Protein AF-0000000084983772 (afdb_homodimer)

Radius of gyration: 25.86 Å; Cα contacts (8 Å, |Δi|>4): 392; chains: 2; bounding box: 62×95×46 Å

Solvent-accessible surface area (backbone atoms only — not comparable to full-atom values): 22350 Å² total; per-residue (Å²): 125,81,79,73,69,70,50,73,66,51,32,40,51,52,25,39,51,53,41,30,69,74,51,18,50,71,69,40,50,68,68,59,26,27,56,69,35,69,49,49,69,68,61,46,53,75,77,34,89,41,72,65,53,49,52,43,69,64,29,43,64,66,50,50,51,51,50,50,52,52,51,47,43,54,49,56,54,68,67,40,58,74,90,50,37,75,80,44,62,51,53,55,58,45,52,50,50,54,51,46,54,55,51,45,66,76,39,44,68,37,50,47,35,45,74,73,18,20,55,90,48,94,44,49,51,50,69,57,49,54,27,51,55,48,44,52,51,50,52,52,48,52,50,50,39,44,75,73,66,45,78,55,58,88,70,51,66,67,55,50,47,49,58,46,39,48,49,53,56,56,60,51,40,39,65,77,66,64,49,52,72,72,58,35,51,55,48,48,51,51,50,48,49,20,52,46,36,10,49,31,51,60,51,66,96,123,81,76,73,69,71,49,74,66,51,31,41,51,52,26,41,52,52,41,29,70,74,50,17,49,73,69,40,52,69,68,58,26,28,55,69,36,70,50,49,69,69,60,48,52,74,78,33,89,43,70,64,53,50,52,42,72,63,30,45,65,65,49,50,52,52,52,50,53,52,50,49,43,53,48,57,54,68,67,42,59,74,89,51,37,74,81,42,62,53,53,54,60,46,53,50,50,56,51,47,53,56,51,45,67,75,40,43,67,36,50,49,35,46,74,73,18,21,55,91,49,94,44,50,50,48,69,57,52,55,26,51,55,48,44,52,52,51,52,50,50,53,51,50,40,44,73,72,65,46,78,55,60,90,69,51,66,65,56,50,47,49,56,46,39,48,49,53,57,57,59,51,40,39,63,78,68,64,50,53,69,71,57,34,52,55,49,48,53,51,51,49,49,19,53,48,37,11,49,32,52,61,51,65,96

Structure (mmCIF, N/CA/C/O backbone):
data_AF-0000000084983772-model_v1
#
loop_
_entity.id
_entity.type
_entity.pdbx_description
1 polymer 'Transcriptional regulator, TetR family'
#
loop_
_atom_site.group_PDB
_atom_site.id
_atom_site.type_symbol
_atom_site.label_atom_id
_atom_site.label_alt_id
_atom_site.label_comp_id
_atom_site.label_asym_id
_atom_site.label_entity_id
_atom_site.label_seq_id
_atom_site.pdbx_PDB_ins_code
_atom_site.Cartn_x
_atom_site.Cartn_y
_atom_site.Cartn_z
_atom_site.occupancy
_atom_site.B_iso_or_equiv
_atom_site.auth_seq_id
_atom_site.auth_comp_id
_atom_site.auth_asym_id
_atom_site.auth_atom_id
_atom_site.pdbx_PDB_model_num
ATOM 1 N N . MET A 1 1 ? 19.531 -46.375 -2.281 1 43.03 1 MET A N 1
ATOM 2 C CA . MET A 1 1 ? 19.594 -45.906 -3.66 1 43.03 1 MET A CA 1
ATOM 3 C C . MET A 1 1 ? 20.734 -44.906 -3.832 1 43.03 1 MET A C 1
ATOM 5 O O . MET A 1 1 ? 20.938 -44.031 -2.982 1 43.03 1 MET A O 1
ATOM 9 N N . PRO A 1 2 ? 21.781 -45 -4.574 1 49.94 2 PRO A N 1
ATOM 10 C CA . PRO A 1 2 ? 22.922 -44.094 -4.609 1 49.94 2 PRO A CA 1
ATOM 11 C C . PRO A 1 2 ? 22.516 -42.625 -4.707 1 49.94 2 PRO A C 1
ATOM 13 O O . PRO A 1 2 ? 21.531 -42.312 -5.367 1 49.94 2 PRO A O 1
ATOM 16 N N . GLU A 1 3 ? 22.531 -41.812 -3.752 1 47.31 3 GLU A N 1
ATOM 17 C CA . GLU A 1 3 ? 22.156 -40.406 -3.729 1 47.31 3 GLU A CA 1
ATOM 18 C C . GLU A 1 3 ? 22.609 -39.719 -5.004 1 47.31 3 GLU A C 1
ATOM 20 O O . GLU A 1 3 ? 23.812 -39.625 -5.281 1 47.31 3 GLU A O 1
ATOM 25 N N . MET A 1 4 ? 22.047 -39.969 -6.141 1 51.84 4 MET A N 1
ATOM 26 C CA . MET A 1 4 ? 22.438 -39.5 -7.465 1 51.84 4 MET A CA 1
ATOM 27 C C . MET A 1 4 ? 22.969 -38.094 -7.398 1 51.84 4 MET A C 1
ATOM 29 O O . MET A 1 4 ? 22.344 -37.219 -6.797 1 51.84 4 MET A O 1
ATOM 33 N N . GLU A 1 5 ? 24.234 -37.781 -7.273 1 55 5 GLU A N 1
ATOM 34 C CA . GLU A 1 5 ? 24.984 -36.531 -7.359 1 55 5 GLU A CA 1
ATOM 35 C C . GLU A 1 5 ? 24.234 -35.5 -8.211 1 55 5 GLU A C 1
ATOM 37 O O . GLU A 1 5 ? 23.781 -35.844 -9.312 1 55 5 GLU A O 1
ATOM 42 N N . PRO A 1 6 ? 23.703 -34.406 -7.469 1 68.75 6 PRO A N 1
ATOM 43 C CA . PRO A 1 6 ? 23.031 -33.406 -8.328 1 68.75 6 PRO A CA 1
ATOM 44 C C . PRO A 1 6 ? 23.766 -33.219 -9.656 1 68.75 6 PRO A C 1
ATOM 46 O O . PRO A 1 6 ? 25 -33.25 -9.711 1 68.75 6 PRO A O 1
ATOM 49 N N . THR A 1 7 ? 23.094 -33.375 -10.719 1 88.5 7 THR A N 1
ATOM 50 C CA . THR A 1 7 ? 23.688 -33.031 -12.008 1 88.5 7 THR A CA 1
ATOM 51 C C . THR A 1 7 ? 24.312 -31.625 -11.953 1 88.5 7 THR A C 1
ATOM 53 O O . THR A 1 7 ? 24.047 -30.859 -11.031 1 88.5 7 THR A O 1
ATOM 56 N N . THR A 1 8 ? 25.422 -31.406 -12.648 1 92.94 8 THR A N 1
ATOM 57 C CA . THR A 1 8 ? 26.062 -30.109 -12.781 1 92.94 8 THR A CA 1
ATOM 58 C C . THR A 1 8 ? 25.031 -29 -12.922 1 92.94 8 THR A C 1
ATOM 60 O O . THR A 1 8 ? 25.141 -27.953 -12.273 1 92.94 8 THR A O 1
ATOM 63 N N . LYS A 1 9 ? 24 -29.297 -13.633 1 96.06 9 LYS A N 1
ATOM 64 C CA . LYS A 1 9 ? 22.938 -28.312 -13.852 1 96.06 9 LYS A CA 1
ATOM 65 C C . LYS A 1 9 ? 22.234 -27.969 -12.539 1 96.06 9 LYS A C 1
ATOM 67 O O . LYS A 1 9 ? 22 -26.797 -12.242 1 96.06 9 LYS A O 1
ATOM 72 N N . GLN A 1 10 ? 21.906 -29 -11.742 1 96.62 10 GLN A N 1
ATOM 73 C CA . GLN A 1 10 ? 21.203 -28.797 -10.484 1 96.62 10 GLN A CA 1
ATOM 74 C C . GLN A 1 10 ? 22.078 -28.031 -9.492 1 96.62 10 GLN A C 1
ATOM 76 O O . GLN A 1 10 ? 21.594 -27.188 -8.742 1 96.62 10 GLN A O 1
ATOM 81 N N . ALA A 1 11 ? 23.328 -28.312 -9.5 1 97.06 11 ALA A N 1
ATOM 82 C CA . ALA A 1 11 ? 24.25 -27.609 -8.617 1 97.06 11 ALA A CA 1
ATOM 83 C C . ALA A 1 11 ? 24.281 -26.109 -8.938 1 97.06 11 ALA A C 1
ATOM 85 O O . ALA A 1 11 ? 24.297 -25.281 -8.031 1 97.06 11 ALA A O 1
ATOM 86 N N . ILE A 1 12 ? 24.25 -25.828 -10.234 1 97.62 12 ILE A N 1
ATOM 87 C CA . ILE A 1 12 ? 24.266 -24.438 -10.672 1 97.62 12 ILE A CA 1
ATOM 88 C C . ILE A 1 12 ? 22.969 -23.75 -10.273 1 97.62 12 ILE A C 1
ATOM 90 O O . ILE A 1 12 ? 22.984 -22.625 -9.773 1 97.62 12 ILE A O 1
ATOM 94 N N . LEU A 1 13 ? 21.875 -24.469 -10.453 1 98.19 13 LEU A N 1
ATOM 95 C CA . LEU A 1 13 ? 20.578 -23.906 -10.078 1 98.19 13 LEU A CA 1
ATOM 96 C C . LEU A 1 13 ? 20.516 -23.625 -8.578 1 98.19 13 LEU A C 1
ATOM 98 O O . LEU A 1 13 ? 20.094 -22.547 -8.164 1 98.19 13 LEU A O 1
ATOM 102 N N . ASP A 1 14 ? 21.016 -24.547 -7.793 1 98.12 14 ASP A N 1
ATOM 103 C CA . ASP A 1 14 ? 20.984 -24.406 -6.34 1 98.12 14 ASP A CA 1
ATOM 104 C C . ASP A 1 14 ? 21.875 -23.25 -5.883 1 98.12 14 ASP A C 1
ATOM 106 O O . ASP A 1 14 ? 21.469 -22.453 -5.039 1 98.12 14 ASP A O 1
ATOM 110 N N . ALA A 1 15 ? 23.047 -23.141 -6.449 1 98.25 15 ALA A N 1
ATOM 111 C CA . ALA A 1 15 ? 23.969 -22.062 -6.117 1 98.25 15 ALA A CA 1
ATOM 112 C C . ALA A 1 15 ? 23.406 -20.703 -6.531 1 98.25 15 ALA A C 1
ATOM 114 O O . ALA A 1 15 ? 23.516 -19.719 -5.789 1 98.25 15 ALA A O 1
ATOM 115 N N . GLY A 1 16 ? 22.828 -20.688 -7.762 1 98.5 16 GLY A N 1
ATOM 116 C CA . GLY A 1 16 ? 22.188 -19.469 -8.227 1 98.5 16 GLY A CA 1
ATOM 117 C C . GLY A 1 16 ? 21.047 -19.016 -7.34 1 98.5 16 GLY A C 1
ATOM 118 O O . GLY A 1 16 ? 20.969 -17.828 -6.988 1 98.5 16 GLY A O 1
ATOM 119 N N . GLU A 1 17 ? 20.203 -19.953 -7.016 1 98.69 17 GLU A N 1
ATOM 120 C CA . GLU A 1 17 ? 19.078 -19.625 -6.145 1 98.69 17 GLU A CA 1
ATOM 121 C C . GLU A 1 17 ? 19.562 -19.031 -4.82 1 98.69 17 GLU A C 1
ATOM 123 O O . GLU A 1 17 ? 19.047 -18 -4.379 1 98.69 17 GLU A O 1
ATOM 128 N N . SER A 1 18 ? 20.547 -19.672 -4.254 1 98.44 18 SER A N 1
ATOM 129 C CA . SER A 1 18 ? 21.109 -19.203 -2.982 1 98.44 18 SER A CA 1
ATOM 130 C C . SER A 1 18 ? 21.719 -17.812 -3.115 1 98.44 18 SER A C 1
ATOM 132 O O . SER A 1 18 ? 21.453 -16.938 -2.289 1 98.44 18 SER A O 1
ATOM 134 N N . GLU A 1 19 ? 22.484 -17.578 -4.117 1 98.69 19 GLU A N 1
ATOM 135 C CA . GLU A 1 19 ? 23.141 -16.297 -4.355 1 98.69 19 GLU A CA 1
ATOM 136 C C . GLU A 1 19 ? 22.125 -15.18 -4.586 1 98.69 19 GLU A C 1
ATOM 138 O O . GLU A 1 19 ? 22.219 -14.109 -3.99 1 98.69 19 GLU A O 1
ATOM 143 N N . PHE A 1 20 ? 21.109 -15.469 -5.418 1 98.69 20 PHE A N 1
ATOM 144 C CA . PHE A 1 20 ? 20.094 -14.469 -5.73 1 98.69 20 PHE A CA 1
ATOM 145 C C . PHE A 1 20 ? 19.234 -14.156 -4.504 1 98.69 20 PHE A C 1
ATOM 147 O O . PHE A 1 20 ? 18.859 -13.008 -4.281 1 98.69 20 PHE A O 1
ATOM 154 N N . LEU A 1 21 ? 18.938 -15.18 -3.721 1 98.25 21 LEU A N 1
ATOM 155 C CA . LEU A 1 21 ? 18.141 -14.953 -2.523 1 98.25 21 LEU A CA 1
ATOM 156 C C . LEU A 1 21 ? 18.891 -14.109 -1.508 1 98.25 21 LEU A C 1
ATOM 158 O O . LEU A 1 21 ? 18.297 -13.312 -0.784 1 98.25 21 LEU A O 1
ATOM 162 N N . ASN A 1 22 ? 20.203 -14.188 -1.493 1 97.69 22 ASN A N 1
ATOM 163 C CA . ASN A 1 22 ? 21.016 -13.5 -0.504 1 97.69 22 ASN A CA 1
ATOM 164 C C . ASN A 1 22 ? 21.375 -12.086 -0.957 1 97.69 22 ASN A C 1
ATOM 166 O O . ASN A 1 22 ? 21.406 -11.156 -0.146 1 97.69 22 ASN A O 1
ATOM 170 N N . LYS A 1 23 ? 21.562 -11.938 -2.295 1 97.88 23 LYS A N 1
ATOM 171 C CA . LYS A 1 23 ? 22.172 -10.688 -2.734 1 97.88 23 LYS A CA 1
ATOM 172 C C . LYS A 1 23 ? 21.25 -9.922 -3.67 1 97.88 23 LYS A C 1
ATOM 174 O O . LYS A 1 23 ? 21.469 -8.734 -3.938 1 97.88 23 LYS A O 1
ATOM 179 N N . GLY A 1 24 ? 20.219 -10.617 -4.137 1 98.19 24 GLY A N 1
ATOM 180 C CA . GLY A 1 24 ? 19.469 -10.039 -5.238 1 98.19 24 GLY A CA 1
ATOM 181 C C . GLY A 1 24 ? 20.141 -10.211 -6.586 1 98.19 24 GLY A C 1
ATOM 182 O O . GLY A 1 24 ? 21.344 -10.5 -6.648 1 98.19 24 GLY A O 1
ATOM 183 N N . PHE A 1 25 ? 19.406 -10.047 -7.617 1 98.25 25 PHE A N 1
ATOM 184 C CA . PHE A 1 25 ? 19.938 -10.281 -8.961 1 98.25 25 PHE A CA 1
ATOM 185 C C . PHE A 1 25 ? 21.062 -9.312 -9.273 1 98.25 25 PHE A C 1
ATOM 187 O O . PHE A 1 25 ? 22.125 -9.719 -9.75 1 98.25 25 PHE A O 1
ATOM 194 N N . HIS A 1 26 ? 20.859 -8.047 -8.977 1 95.44 26 HIS A N 1
ATOM 195 C CA . HIS A 1 26 ? 21.812 -7.004 -9.367 1 95.44 26 HIS A CA 1
ATOM 196 C C . HIS A 1 26 ? 23.156 -7.211 -8.703 1 95.44 26 HIS A C 1
ATOM 198 O O . HIS A 1 26 ? 24.203 -7.145 -9.359 1 95.44 26 HIS A O 1
ATOM 204 N N . ALA A 1 27 ? 23.203 -7.562 -7.477 1 96.69 27 ALA A N 1
ATOM 205 C CA . ALA A 1 27 ? 24.438 -7.645 -6.703 1 96.69 27 ALA A CA 1
ATOM 206 C C . ALA A 1 27 ? 25.047 -9.039 -6.777 1 96.69 27 ALA A C 1
ATOM 208 O O . ALA A 1 27 ? 26.203 -9.25 -6.387 1 96.69 27 ALA A O 1
ATOM 209 N N . ALA A 1 28 ? 24.312 -9.984 -7.305 1 97.88 28 ALA A N 1
ATOM 210 C CA . ALA A 1 28 ? 24.797 -11.359 -7.391 1 97.88 28 ALA A CA 1
ATOM 211 C C . ALA A 1 28 ? 26.016 -11.461 -8.305 1 97.88 28 ALA A C 1
ATOM 213 O O . ALA A 1 28 ? 26.125 -10.719 -9.281 1 97.88 28 ALA A O 1
ATOM 214 N N . SER A 1 29 ? 26.828 -12.445 -8.031 1 96.56 29 SER A N 1
ATOM 215 C CA . SER A 1 29 ? 28.078 -12.633 -8.758 1 96.56 29 SER A CA 1
ATOM 216 C C . SER A 1 29 ? 28.141 -14.008 -9.406 1 96.56 29 SER A C 1
ATOM 218 O O . SER A 1 29 ? 28 -15.031 -8.727 1 96.56 29 SER A O 1
ATOM 220 N N . LEU A 1 30 ? 28.469 -13.977 -10.656 1 97.12 30 LEU A N 1
ATOM 221 C CA . LEU A 1 30 ? 28.672 -15.234 -11.367 1 97.12 30 LEU A CA 1
ATOM 222 C C . LEU A 1 30 ? 29.844 -16 -10.797 1 97.12 30 LEU A C 1
ATOM 224 O O . LEU A 1 30 ? 29.812 -17.234 -10.703 1 97.12 30 LEU A O 1
ATOM 228 N N . ARG A 1 31 ? 30.812 -15.289 -10.391 1 97.12 31 ARG A N 1
ATOM 229 C CA . ARG A 1 31 ? 31.984 -15.914 -9.781 1 97.12 31 ARG A CA 1
ATOM 230 C C . ARG A 1 31 ? 31.594 -16.719 -8.539 1 97.12 31 ARG A C 1
ATOM 232 O O . ARG A 1 31 ? 32.031 -17.859 -8.375 1 97.12 31 ARG A O 1
ATOM 239 N N . ASN A 1 32 ? 30.812 -16.141 -7.707 1 98.19 32 ASN A N 1
ATOM 240 C CA . ASN A 1 32 ? 30.359 -16.812 -6.492 1 98.19 32 ASN A CA 1
ATOM 241 C C . ASN A 1 32 ? 29.484 -18.016 -6.82 1 98.19 32 ASN A C 1
ATOM 243 O O . ASN A 1 32 ? 29.594 -19.062 -6.176 1 98.19 32 ASN A O 1
ATOM 247 N N . ILE A 1 33 ? 28.656 -17.859 -7.816 1 98.38 33 ILE A N 1
ATOM 248 C CA . ILE A 1 33 ? 27.734 -18.922 -8.195 1 98.38 33 ILE A CA 1
ATOM 249 C C . ILE A 1 33 ? 28.516 -20.156 -8.672 1 98.38 33 ILE A C 1
ATOM 251 O O . ILE A 1 33 ? 28.266 -21.266 -8.219 1 98.38 33 ILE A O 1
ATOM 255 N N . VAL A 1 34 ? 29.469 -19.953 -9.555 1 98 34 VAL A N 1
ATOM 256 C CA . VAL A 1 34 ? 30.234 -21.062 -10.094 1 98 34 VAL A CA 1
ATOM 257 C C . VAL A 1 34 ? 31.094 -21.688 -9 1 98 34 VAL A C 1
ATOM 259 O O . VAL A 1 34 ? 31.203 -22.922 -8.914 1 98 34 VAL A O 1
ATOM 262 N N . LYS A 1 35 ? 31.625 -20.859 -8.172 1 98.19 35 LYS A N 1
ATOM 263 C CA . LYS A 1 35 ? 32.406 -21.359 -7.047 1 98.19 35 LYS A CA 1
ATOM 264 C C . LYS A 1 35 ? 31.578 -22.25 -6.133 1 98.19 35 LYS A C 1
ATOM 266 O O . LYS A 1 35 ? 31.984 -23.359 -5.809 1 98.19 35 LYS A O 1
ATOM 271 N N . ASP A 1 36 ? 30.453 -21.812 -5.785 1 97.69 36 ASP A N 1
ATOM 272 C CA . ASP A 1 36 ? 29.594 -22.547 -4.859 1 97.69 36 ASP A CA 1
ATOM 273 C C . ASP A 1 36 ? 29.047 -23.812 -5.496 1 97.69 36 ASP A C 1
ATOM 275 O O . ASP A 1 36 ? 28.828 -24.812 -4.805 1 97.69 36 ASP A O 1
ATOM 279 N N . ALA A 1 37 ? 28.828 -23.734 -6.797 1 97.56 37 ALA A N 1
ATOM 280 C CA . ALA A 1 37 ? 28.344 -24.891 -7.531 1 97.56 37 ALA A CA 1
ATOM 281 C C . ALA A 1 37 ? 29.453 -25.906 -7.75 1 97.56 37 ALA A C 1
ATOM 283 O O . ALA A 1 37 ? 29.203 -27.062 -8.117 1 97.56 37 ALA A O 1
ATOM 284 N N . GLY A 1 38 ? 30.719 -25.422 -7.57 1 97.56 38 GLY A N 1
ATOM 285 C CA . GLY A 1 38 ? 31.844 -26.312 -7.758 1 97.56 38 GLY A CA 1
ATOM 286 C C . GLY A 1 38 ? 32.156 -26.609 -9.219 1 97.56 38 GLY A C 1
ATOM 287 O O . GLY A 1 38 ? 32.5 -27.719 -9.57 1 97.56 38 GLY A O 1
ATOM 288 N N . VAL A 1 39 ? 31.906 -25.641 -10.031 1 97.06 39 VAL A N 1
ATOM 289 C CA . VAL A 1 39 ? 32.156 -25.812 -11.461 1 97.06 39 VAL A CA 1
ATOM 290 C C . VAL A 1 39 ? 33 -24.656 -11.977 1 97.06 39 VAL A C 1
ATOM 292 O O . VAL A 1 39 ? 33.219 -23.656 -11.273 1 97.06 39 VAL A O 1
ATOM 295 N N . THR A 1 40 ? 33.469 -24.828 -13.188 1 95.56 40 THR A N 1
ATOM 296 C CA . THR A 1 40 ? 34.188 -23.734 -13.844 1 95.56 40 THR A CA 1
ATOM 297 C C . THR A 1 40 ? 33.219 -22.781 -14.523 1 95.56 40 THR A C 1
ATOM 299 O O . THR A 1 40 ? 32.062 -23.141 -14.812 1 95.56 40 THR A O 1
ATOM 302 N N . THR A 1 41 ? 33.719 -21.594 -14.758 1 96 41 THR A N 1
ATOM 303 C CA . THR A 1 41 ? 32.938 -20.625 -15.516 1 96 41 THR A CA 1
ATOM 304 C C . THR A 1 41 ? 32.562 -21.188 -16.891 1 96 41 THR A C 1
ATOM 306 O O . THR A 1 41 ? 31.469 -21 -17.375 1 96 41 THR A O 1
ATOM 309 N N . GLY A 1 42 ? 33.5 -21.844 -17.484 1 95.38 42 GLY A N 1
ATOM 310 C CA . GLY A 1 42 ? 33.25 -22.484 -18.781 1 95.38 42 GLY A CA 1
ATOM 311 C C . GLY A 1 42 ? 32.125 -23.484 -18.75 1 95.38 42 GLY A C 1
ATOM 312 O O . GLY A 1 42 ? 31.281 -23.516 -19.641 1 95.38 42 GLY A O 1
ATOM 313 N N . ALA A 1 43 ? 32.156 -24.297 -17.766 1 95.25 43 ALA A N 1
ATOM 314 C CA . ALA A 1 43 ? 31.094 -25.281 -17.578 1 95.25 43 ALA A CA 1
ATOM 315 C C . ALA A 1 43 ? 29.734 -24.609 -17.438 1 95.25 43 ALA A C 1
ATOM 317 O O . ALA A 1 43 ? 28.734 -25.109 -17.953 1 95.25 43 ALA A O 1
ATOM 318 N N . PHE A 1 44 ? 29.672 -23.484 -16.656 1 97.44 44 PHE A N 1
ATOM 319 C CA . PHE A 1 44 ? 28.438 -22.719 -16.5 1 97.44 44 PHE A CA 1
ATOM 320 C C . PHE A 1 44 ? 27.859 -22.344 -17.844 1 97.44 44 PHE A C 1
ATOM 322 O O . PHE A 1 44 ? 26.672 -22.531 -18.094 1 97.44 44 PHE A O 1
ATOM 329 N N . TYR A 1 45 ? 28.672 -21.859 -18.734 1 96.94 45 TYR A N 1
ATOM 330 C CA . TYR A 1 45 ? 28.219 -21.344 -20.031 1 96.94 45 TYR A CA 1
ATOM 331 C C . TYR A 1 45 ? 27.766 -22.484 -20.953 1 96.94 45 TYR A C 1
ATOM 333 O O . TYR A 1 45 ? 27.141 -22.234 -21.969 1 96.94 45 TYR A O 1
ATOM 341 N N . GLY A 1 46 ? 28.094 -23.641 -20.641 1 96.44 46 GLY A N 1
ATOM 342 C CA . GLY A 1 46 ? 27.531 -24.797 -21.312 1 96.44 46 GLY A CA 1
ATOM 343 C C . GLY A 1 46 ? 26.047 -24.969 -21.047 1 96.44 46 GLY A C 1
ATOM 344 O O . GLY A 1 46 ? 25.328 -25.578 -21.844 1 96.44 46 GLY A O 1
ATOM 345 N N . TYR A 1 47 ? 25.594 -24.406 -19.953 1 96.81 47 TYR A N 1
ATOM 346 C CA . TYR A 1 47 ? 24.203 -24.578 -19.531 1 96.81 47 TYR A CA 1
ATOM 347 C C . TYR A 1 47 ? 23.438 -23.266 -19.688 1 96.81 47 TYR A C 1
ATOM 349 O O . TYR A 1 47 ? 22.281 -23.266 -20.109 1 96.81 47 TYR A O 1
ATOM 357 N N . TYR A 1 48 ? 24.062 -22.156 -19.281 1 97.81 48 TYR A N 1
ATOM 358 C CA . TYR A 1 48 ? 23.438 -20.844 -19.312 1 97.81 48 TYR A CA 1
ATOM 359 C C . TYR A 1 48 ? 24.344 -19.812 -19.953 1 97.81 48 TYR A C 1
ATOM 361 O O . TYR A 1 48 ? 25.547 -19.797 -19.703 1 97.81 48 TYR A O 1
ATOM 369 N N . LYS A 1 49 ? 23.766 -18.922 -20.609 1 97.12 49 LYS A N 1
ATOM 370 C CA . LYS A 1 49 ? 24.531 -17.922 -21.344 1 97.12 49 LYS A CA 1
ATOM 371 C C . LYS A 1 49 ? 24.828 -16.703 -20.469 1 97.12 49 LYS A C 1
ATOM 373 O O . LYS A 1 49 ? 25.688 -15.883 -20.797 1 97.12 49 LYS A O 1
ATOM 378 N N . SER A 1 50 ? 24.016 -16.578 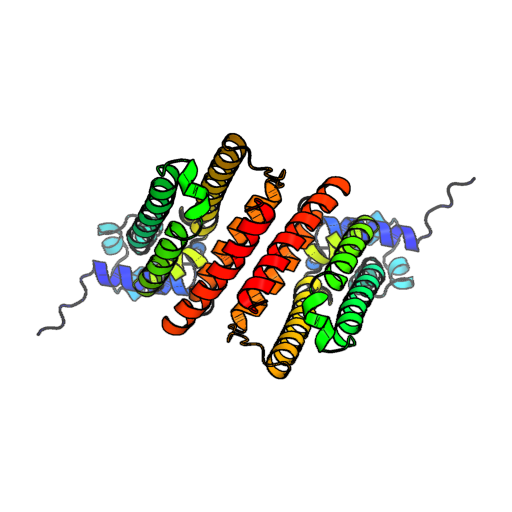-19.375 1 96.44 50 SER A N 1
ATOM 379 C CA . SER A 1 50 ? 24.156 -15.398 -18.516 1 96.44 50 SER A CA 1
ATOM 380 C C . SER A 1 50 ? 23.5 -15.633 -17.156 1 96.44 50 SER A C 1
ATOM 382 O O . SER A 1 50 ? 22.781 -16.609 -16.969 1 96.44 50 SER A O 1
ATOM 384 N N . LYS A 1 51 ? 23.75 -14.742 -16.297 1 96.06 51 LYS A N 1
ATOM 385 C CA . LYS A 1 51 ? 23.094 -14.773 -14.992 1 96.06 51 LYS A CA 1
ATOM 386 C C . LYS A 1 51 ? 21.594 -14.578 -15.141 1 96.06 51 LYS A C 1
ATOM 388 O O . LYS A 1 51 ? 20.797 -15.148 -14.375 1 96.06 51 LYS A O 1
ATOM 393 N N . GLU A 1 52 ? 21.203 -13.789 -16.141 1 97.5 52 GLU A N 1
ATOM 394 C CA . GLU A 1 52 ? 19.797 -13.555 -16.406 1 97.5 52 GLU A CA 1
ATOM 395 C C . GLU A 1 52 ? 19.094 -14.844 -16.844 1 97.5 52 GLU A C 1
ATOM 397 O O . GLU A 1 52 ? 17.969 -15.125 -16.406 1 97.5 52 GLU A O 1
ATOM 402 N N . GLU A 1 53 ? 19.719 -15.539 -17.656 1 98.19 53 GLU A N 1
ATOM 403 C CA . GLU A 1 53 ? 19.141 -16.812 -18.094 1 98.19 53 GLU A CA 1
ATOM 404 C C . GLU A 1 53 ? 19.016 -17.781 -16.922 1 98.19 53 GLU A C 1
ATOM 406 O O . GLU A 1 53 ? 18.047 -18.547 -16.844 1 98.19 53 GLU A O 1
ATOM 411 N N . LEU A 1 54 ? 20 -17.781 -16.047 1 98.5 54 LEU A N 1
ATOM 412 C CA . LEU A 1 54 ? 19.938 -18.625 -14.859 1 98.5 54 LEU A CA 1
ATOM 413 C C . LEU A 1 54 ? 18.75 -18.203 -13.977 1 98.5 54 LEU A C 1
ATOM 415 O O . LEU A 1 54 ? 18 -19.062 -13.5 1 98.5 54 LEU A O 1
ATOM 419 N N . PHE A 1 55 ? 18.578 -16.891 -13.75 1 98.75 55 PHE A N 1
ATOM 420 C CA . PHE A 1 55 ? 17.453 -16.375 -12.977 1 98.75 55 PHE A CA 1
ATOM 421 C C . PHE A 1 55 ? 16.125 -16.812 -13.586 1 98.75 55 PHE A C 1
ATOM 423 O O . PHE A 1 55 ? 15.234 -17.281 -12.883 1 98.75 55 PHE A O 1
ATOM 430 N N . ASP A 1 56 ? 16.062 -16.688 -14.898 1 98.69 56 ASP A N 1
ATOM 431 C CA . ASP A 1 56 ? 14.875 -17.109 -15.633 1 98.69 56 ASP A CA 1
ATOM 432 C C . ASP A 1 56 ? 14.578 -18.578 -15.398 1 98.69 56 ASP A C 1
ATOM 434 O O . ASP A 1 56 ? 13.422 -18.969 -15.18 1 98.69 56 ASP A O 1
ATOM 438 N N . ALA A 1 57 ? 15.523 -19.344 -15.375 1 98.38 57 ALA A N 1
ATOM 439 C CA . ALA A 1 57 ? 15.352 -20.781 -15.195 1 98.38 57 ALA A CA 1
ATOM 440 C C . ALA A 1 57 ? 14.758 -21.094 -13.828 1 98.38 57 ALA A C 1
ATOM 442 O O . ALA A 1 57 ? 14.07 -22.109 -13.656 1 98.38 57 ALA A O 1
ATOM 443 N N . LEU A 1 58 ? 15.008 -20.25 -12.891 1 98.62 58 LEU A N 1
ATOM 444 C CA . LEU A 1 58 ? 14.57 -20.469 -11.516 1 98.62 58 LEU A CA 1
ATOM 445 C C . LEU A 1 58 ? 13.117 -20.047 -11.328 1 98.62 58 LEU A C 1
ATOM 447 O O . LEU A 1 58 ? 12.406 -20.594 -10.484 1 98.62 58 LEU A O 1
ATOM 451 N N . VAL A 1 59 ? 12.641 -19.047 -12.195 1 98.81 59 VAL A N 1
ATOM 452 C CA . VAL A 1 59 ? 11.383 -18.438 -11.789 1 98.81 59 VAL A CA 1
ATOM 453 C C . VAL A 1 59 ? 10.367 -18.531 -12.93 1 98.81 59 VAL A C 1
ATOM 455 O O . VAL A 1 59 ? 9.172 -18.312 -12.727 1 98.81 59 VAL A O 1
ATOM 458 N N . ALA A 1 60 ? 10.758 -18.844 -14.125 1 98.69 60 ALA A N 1
ATOM 459 C CA . ALA A 1 60 ? 9.914 -18.734 -15.312 1 98.69 60 ALA A CA 1
ATOM 460 C C . ALA A 1 60 ? 8.664 -19.609 -15.18 1 98.69 60 ALA A C 1
ATOM 462 O O . ALA A 1 60 ? 7.547 -19.141 -15.422 1 98.69 60 ALA A O 1
ATOM 463 N N . GLU A 1 61 ? 8.891 -20.797 -14.836 1 98.5 61 GLU A N 1
ATOM 464 C CA . GLU A 1 61 ? 7.762 -21.719 -14.789 1 98.5 61 GLU A CA 1
ATOM 465 C C . GLU A 1 61 ? 6.75 -21.312 -13.719 1 98.5 61 GLU A C 1
ATOM 467 O O . GLU A 1 61 ? 5.562 -21.141 -14.016 1 98.5 61 GLU A O 1
ATOM 472 N N . PRO A 1 62 ? 7.203 -21.062 -12.461 1 98.69 62 PRO A N 1
ATOM 473 C CA . PRO A 1 62 ? 6.246 -20.578 -11.461 1 98.69 62 PRO A CA 1
ATOM 474 C C . PRO A 1 62 ? 5.57 -19.281 -11.883 1 98.69 62 PRO A C 1
ATOM 476 O O . PRO A 1 62 ? 4.363 -19.109 -11.695 1 98.69 62 PRO A O 1
ATOM 479 N N . TYR A 1 63 ? 6.293 -18.375 -12.461 1 98.69 63 TYR A N 1
ATOM 480 C CA . TYR A 1 63 ? 5.762 -17.109 -12.945 1 98.69 63 TYR A CA 1
ATOM 481 C C . TYR A 1 63 ? 4.691 -17.328 -14.008 1 98.69 63 TYR A C 1
ATOM 483 O O . TYR A 1 63 ? 3.568 -16.844 -13.883 1 98.69 63 TYR A O 1
ATOM 491 N N . ASN A 1 64 ? 5.035 -18.078 -15.016 1 98.62 64 ASN A N 1
ATOM 492 C CA . ASN A 1 64 ? 4.141 -18.281 -16.156 1 98.62 64 ASN A CA 1
ATOM 493 C C . ASN A 1 64 ? 2.877 -19.031 -15.734 1 98.62 64 ASN A C 1
ATOM 495 O O . ASN A 1 64 ? 1.784 -18.734 -16.219 1 98.62 64 ASN A O 1
ATOM 499 N N . THR A 1 65 ? 3.049 -19.969 -14.906 1 98.75 65 THR A N 1
ATOM 500 C CA . THR A 1 65 ? 1.907 -20.75 -14.453 1 98.75 65 THR A CA 1
ATOM 501 C C . THR A 1 65 ? 0.931 -19.875 -13.664 1 98.75 65 THR A C 1
ATOM 503 O O . THR A 1 65 ? -0.278 -19.922 -13.906 1 98.75 65 THR A O 1
ATOM 506 N N . LEU A 1 66 ? 1.436 -19.062 -12.773 1 98.56 66 LEU A N 1
ATOM 507 C CA . LEU A 1 66 ? 0.571 -18.172 -12 1 98.56 66 LEU A CA 1
ATOM 508 C C . LEU A 1 66 ? -0.129 -17.172 -12.898 1 98.56 66 LEU A C 1
ATOM 510 O O . LEU A 1 66 ? -1.342 -16.969 -12.797 1 98.56 66 LEU A O 1
ATOM 514 N N . MET A 1 67 ? 0.632 -16.578 -13.828 1 98 67 MET A N 1
ATOM 515 C CA . MET A 1 67 ? 0.068 -15.586 -14.727 1 98 67 MET A CA 1
ATOM 516 C C . MET A 1 67 ? -1.029 -16.188 -15.594 1 98 67 MET A C 1
ATOM 518 O O . MET A 1 67 ? -2.082 -15.586 -15.789 1 98 67 MET A O 1
ATOM 522 N N . LYS A 1 68 ? -0.73 -17.359 -16.062 1 98 68 LYS A N 1
ATOM 523 C CA . LYS A 1 68 ? -1.702 -18.047 -16.906 1 98 68 LYS A CA 1
ATOM 524 C C . LYS A 1 68 ? -2.99 -18.344 -16.141 1 98 68 LYS A C 1
ATOM 526 O O . LYS A 1 68 ? -4.086 -18.141 -16.672 1 98 68 LYS A O 1
ATOM 531 N N . ARG A 1 69 ? -2.838 -18.859 -14.992 1 97.88 69 ARG A N 1
ATOM 532 C CA . ARG A 1 69 ? -4.004 -19.141 -14.164 1 97.88 69 ARG A CA 1
ATOM 533 C C . ARG A 1 69 ? -4.777 -17.875 -13.836 1 97.88 69 ARG A C 1
ATOM 535 O O . ARG A 1 69 ? -6.008 -17.859 -13.859 1 97.88 69 ARG A O 1
ATOM 542 N N . PHE A 1 70 ? -4.121 -16.828 -13.508 1 97.44 70 PHE A N 1
ATOM 543 C CA . PHE A 1 70 ? -4.738 -15.555 -13.18 1 97.44 70 PHE A CA 1
ATOM 544 C C . PHE A 1 70 ? -5.512 -15.008 -14.375 1 97.44 70 PHE A C 1
ATOM 546 O O . PHE A 1 70 ? -6.668 -14.602 -14.242 1 97.44 70 PHE A O 1
ATOM 553 N N . LEU A 1 71 ? -4.887 -15.039 -15.523 1 97.06 71 LEU A N 1
ATOM 554 C CA . LEU A 1 71 ? -5.535 -14.578 -16.75 1 97.06 71 LEU A CA 1
ATOM 555 C C . LEU A 1 71 ? -6.762 -15.43 -17.062 1 97.06 71 LEU A C 1
ATOM 557 O O . LEU A 1 71 ? -7.797 -14.898 -17.484 1 97.06 71 LEU A O 1
ATOM 561 N N . LYS A 1 72 ? -6.59 -16.688 -16.906 1 96.62 72 LYS A N 1
ATOM 562 C CA . LYS A 1 72 ? -7.719 -17.594 -17.141 1 96.62 72 LYS A CA 1
ATOM 563 C C . LYS A 1 72 ? -8.898 -17.234 -16.25 1 96.62 72 LYS A C 1
ATOM 565 O O . LYS A 1 72 ? -10.055 -17.281 -16.688 1 96.62 72 LYS A O 1
ATOM 570 N N . ALA A 1 73 ? -8.672 -16.953 -14.977 1 95.56 73 ALA A N 1
ATOM 571 C CA . ALA A 1 73 ? -9.727 -16.531 -14.062 1 95.56 73 ALA A CA 1
ATOM 572 C C . ALA A 1 73 ? -10.43 -15.281 -14.562 1 95.56 73 ALA A C 1
ATOM 574 O O . ALA A 1 73 ? -11.656 -15.188 -14.523 1 95.56 73 ALA A O 1
ATOM 575 N N . GLN A 1 74 ? -9.68 -14.281 -15.008 1 94.94 74 GLN A N 1
ATOM 576 C CA . GLN A 1 74 ? -10.25 -13.047 -15.555 1 94.94 74 GLN A CA 1
ATOM 577 C C . GLN A 1 74 ? -11.102 -13.328 -16.781 1 94.94 74 GLN A C 1
ATOM 579 O O . GLN A 1 74 ? -12.203 -12.789 -16.922 1 94.94 74 GLN A O 1
ATOM 584 N N . ASP A 1 75 ? -10.547 -14.188 -17.625 1 94.62 75 ASP A N 1
ATOM 585 C CA . ASP A 1 75 ? -11.266 -14.547 -18.844 1 94.62 75 ASP A CA 1
ATOM 586 C C . ASP A 1 75 ? -12.562 -15.289 -18.516 1 94.62 75 ASP A C 1
ATOM 588 O O . ASP A 1 75 ? -13.602 -15.008 -19.109 1 94.62 75 ASP A O 1
ATOM 592 N N . THR A 1 76 ? -12.445 -16.234 -17.656 1 95.5 76 THR A N 1
ATOM 593 C CA . THR A 1 76 ? -13.617 -17 -17.234 1 95.5 76 THR A CA 1
ATOM 594 C C . THR A 1 76 ? -14.711 -16.062 -16.703 1 95.5 76 THR A C 1
ATOM 596 O O . THR A 1 76 ? -15.883 -16.203 -17.062 1 95.5 76 THR A O 1
ATOM 599 N N . PHE A 1 77 ? -14.352 -15.078 -15.914 1 95.5 77 PHE A N 1
ATOM 600 C CA . PHE A 1 77 ? -15.305 -14.109 -15.391 1 95.5 77 PHE A CA 1
ATOM 601 C C . PHE A 1 77 ? -15.898 -13.273 -16.516 1 95.5 77 PHE A C 1
ATOM 603 O O . PHE A 1 77 ? -17.125 -13.094 -16.594 1 95.5 77 PHE A O 1
ATOM 610 N N . ALA A 1 78 ? -15.094 -12.828 -17.406 1 94.06 78 ALA A N 1
ATOM 611 C CA . ALA A 1 78 ? -15.5 -11.922 -18.469 1 94.06 78 ALA A CA 1
ATOM 612 C C . ALA A 1 78 ? -16.438 -12.617 -19.453 1 94.06 78 ALA A C 1
ATOM 614 O O . ALA A 1 78 ? -17.219 -11.969 -20.156 1 94.06 78 ALA A O 1
ATOM 615 N N . THR A 1 79 ? -16.312 -13.883 -19.5 1 94.94 79 THR A N 1
ATOM 616 C CA . THR A 1 79 ? -17.094 -14.617 -20.484 1 94.94 79 THR A CA 1
ATOM 617 C C . THR A 1 79 ? -18.469 -14.992 -19.922 1 94.94 79 THR A C 1
ATOM 619 O O . THR A 1 79 ? -19.328 -15.484 -20.641 1 94.94 79 THR A O 1
ATOM 622 N N . LEU A 1 80 ? -18.656 -14.828 -18.672 1 95.56 80 LEU A N 1
ATOM 623 C CA . LEU A 1 80 ? -20 -15.008 -18.109 1 95.56 80 LEU A CA 1
ATOM 624 C C . LEU A 1 80 ? -20.984 -14.055 -18.766 1 95.56 80 LEU A C 1
ATOM 626 O O . LEU A 1 80 ? -20.625 -12.945 -19.172 1 95.56 80 LEU A O 1
ATOM 630 N N . PRO A 1 81 ? -22.266 -14.531 -18.859 1 96.31 81 PRO A N 1
ATOM 631 C CA . PRO A 1 81 ? -23.266 -13.555 -19.266 1 96.31 81 PRO A CA 1
ATOM 632 C C . PRO A 1 81 ? -23.266 -12.297 -18.406 1 96.31 81 PRO A C 1
ATOM 634 O O . PRO A 1 81 ? -23.125 -12.383 -17.188 1 96.31 81 PRO A O 1
ATOM 637 N N . PRO A 1 82 ? -23.344 -11.164 -19.031 1 94.75 82 PRO A N 1
ATOM 638 C CA . PRO A 1 82 ? -23.25 -9.906 -18.297 1 94.75 82 PRO A CA 1
ATOM 639 C C . PRO A 1 82 ? -24.172 -9.867 -17.078 1 94.75 82 PRO A C 1
ATOM 641 O O . PRO A 1 82 ? -23.781 -9.375 -16.016 1 94.75 82 PRO A O 1
ATOM 644 N N . GLU A 1 83 ? -25.297 -10.414 -17.156 1 94.56 83 GLU A N 1
ATOM 645 C CA . GLU A 1 83 ? -26.297 -10.359 -16.094 1 94.56 83 GLU A CA 1
ATOM 646 C C . GLU A 1 83 ? -25.891 -11.227 -14.906 1 94.56 83 GLU A C 1
ATOM 648 O O . GLU A 1 83 ? -26.422 -11.062 -13.805 1 94.56 83 GLU A O 1
ATOM 653 N N . GLU A 1 84 ? -24.922 -12.094 -15.117 1 94.94 84 GLU A N 1
ATOM 654 C CA . GLU A 1 84 ? -24.484 -13.016 -14.062 1 94.94 84 GLU A CA 1
ATOM 655 C C . GLU A 1 84 ? -23.219 -12.531 -13.391 1 94.94 84 GLU A C 1
ATOM 657 O O . GLU A 1 84 ? -22.844 -13.016 -12.32 1 94.94 84 GLU A O 1
ATOM 662 N N . GLN A 1 85 ? -22.562 -11.594 -13.969 1 94.25 85 GLN A N 1
ATOM 663 C CA . GLN A 1 85 ? -21.25 -11.172 -13.5 1 94.25 85 GLN A CA 1
ATOM 664 C C . GLN A 1 85 ? -21.328 -10.523 -12.125 1 94.25 85 GLN A C 1
ATOM 666 O O . GLN A 1 85 ? -20.562 -10.852 -11.227 1 94.25 85 GLN A O 1
ATOM 671 N N . PRO A 1 86 ? -22.344 -9.633 -11.891 1 92.38 86 PRO A N 1
ATOM 672 C CA . PRO A 1 86 ? -22.406 -9.023 -10.562 1 92.38 86 PRO A CA 1
ATOM 673 C C . PRO A 1 86 ? -22.562 -10.055 -9.445 1 92.38 86 PRO A C 1
ATOM 675 O O . PRO A 1 86 ? -21.906 -9.945 -8.406 1 92.38 86 PRO A O 1
ATOM 678 N N . ALA A 1 87 ? -23.281 -11.102 -9.68 1 91.12 87 ALA A N 1
ATOM 679 C CA . ALA A 1 87 ? -23.531 -12.117 -8.664 1 91.12 87 ALA A CA 1
ATOM 680 C C . ALA A 1 87 ? -22.312 -13.016 -8.461 1 91.12 87 ALA A C 1
ATOM 682 O O . ALA A 1 87 ? -22.203 -13.711 -7.449 1 91.12 87 ALA A O 1
ATOM 683 N N . ASN A 1 88 ? -21.469 -13.023 -9.398 1 92.06 88 ASN A N 1
ATOM 684 C CA . ASN A 1 88 ? -20.312 -13.906 -9.328 1 92.06 88 ASN A CA 1
ATOM 685 C C . ASN A 1 88 ? -19.031 -13.141 -9.016 1 92.06 88 ASN A C 1
ATOM 687 O O . ASN A 1 88 ? -17.938 -13.703 -9.039 1 92.06 88 ASN A O 1
ATOM 691 N N . MET A 1 89 ? -19.25 -11.844 -8.75 1 88.81 89 MET A N 1
ATOM 692 C CA . MET A 1 89 ? -18.094 -11.039 -8.375 1 88.81 89 MET A CA 1
ATOM 693 C C . MET A 1 89 ? -17.422 -11.609 -7.129 1 88.81 89 MET A C 1
ATOM 695 O O . MET A 1 89 ? -18.078 -11.844 -6.113 1 88.81 89 MET A O 1
ATOM 699 N N . GLY A 1 90 ? -16.312 -12.008 -7.141 1 86.62 90 GLY A N 1
ATOM 700 C CA . GLY A 1 90 ? -15.578 -12.492 -5.988 1 86.62 90 GLY A CA 1
ATOM 701 C C . GLY A 1 90 ? -15.43 -14.008 -5.973 1 86.62 90 GLY A C 1
ATOM 702 O O . GLY A 1 90 ? -14.555 -14.539 -5.289 1 86.62 90 GLY A O 1
ATOM 703 N N . ASN A 1 91 ? -16.375 -14.688 -6.598 1 90.19 91 ASN A N 1
ATOM 704 C CA . ASN A 1 91 ? -16.328 -16.156 -6.566 1 90.19 91 ASN A CA 1
ATOM 705 C C . ASN A 1 91 ? -15.133 -16.688 -7.352 1 90.19 91 ASN A C 1
ATOM 707 O O . ASN A 1 91 ? -14.273 -17.359 -6.789 1 90.19 91 ASN A O 1
ATOM 711 N N . ILE A 1 92 ? -15.117 -16.25 -8.562 1 90.31 92 ILE A N 1
ATOM 712 C CA . ILE A 1 92 ? -14.062 -16.734 -9.438 1 90.31 92 ILE A CA 1
ATOM 713 C C . ILE A 1 92 ? -12.711 -16.219 -8.953 1 90.31 92 ILE A C 1
ATOM 715 O O . ILE A 1 92 ? -11.742 -16.984 -8.859 1 90.31 92 ILE A O 1
ATOM 719 N N . SER A 1 93 ? -12.672 -14.969 -8.625 1 88.06 93 SER A N 1
ATOM 720 C CA . SER A 1 93 ? -11.438 -14.383 -8.109 1 88.06 93 SER A CA 1
ATOM 721 C C . SER A 1 93 ? -11.039 -15.031 -6.785 1 88.06 93 SER A C 1
ATOM 723 O O . SER A 1 93 ? -9.844 -15.211 -6.516 1 88.06 93 SER A O 1
ATOM 725 N N . GLY A 1 94 ? -12.016 -15.32 -5.984 1 90.62 94 GLY A N 1
ATOM 726 C CA . GLY A 1 94 ? -11.734 -15.969 -4.711 1 90.62 94 GLY A CA 1
ATOM 727 C C . GLY A 1 94 ? -11.094 -17.344 -4.871 1 90.62 94 GLY A C 1
ATOM 728 O O . GLY A 1 94 ? -10.109 -17.656 -4.191 1 90.62 94 GLY A O 1
ATOM 729 N N . GLU A 1 95 ? -11.617 -18.109 -5.73 1 92.44 95 GLU A N 1
ATOM 730 C CA . GLU A 1 95 ? -11.047 -19.422 -6.016 1 92.44 95 GLU A CA 1
ATOM 731 C C . GLU A 1 95 ? -9.625 -19.297 -6.551 1 92.44 95 GLU A C 1
ATOM 733 O O . GLU A 1 95 ? -8.758 -20.109 -6.203 1 92.44 95 GLU A O 1
ATOM 738 N N . CYS A 1 96 ? -9.492 -18.391 -7.406 1 95.56 96 CYS A N 1
ATOM 739 C CA . CYS A 1 96 ? -8.164 -18.156 -7.957 1 95.56 96 CYS A CA 1
ATOM 740 C C . CYS A 1 96 ? -7.176 -17.781 -6.855 1 95.56 96 CYS A C 1
ATOM 742 O O . CYS A 1 96 ? -6.051 -18.297 -6.828 1 95.56 96 CYS A O 1
ATOM 744 N N . MET A 1 97 ? -7.574 -16.953 -5.938 1 95.12 97 MET A N 1
ATOM 745 C CA . MET A 1 97 ? -6.703 -16.531 -4.844 1 95.12 97 MET A CA 1
ATOM 746 C C . MET A 1 97 ? -6.344 -17.719 -3.951 1 95.12 97 MET A C 1
ATOM 748 O O . MET A 1 97 ? -5.203 -17.844 -3.502 1 95.12 97 MET A O 1
ATOM 752 N N . ASP A 1 98 ? -7.293 -18.562 -3.695 1 95 98 ASP A N 1
ATOM 753 C CA . ASP A 1 98 ? -7.023 -19.766 -2.91 1 95 98 ASP A CA 1
ATOM 754 C C . ASP A 1 98 ? -5.965 -20.641 -3.584 1 95 98 ASP A C 1
ATOM 756 O O . ASP A 1 98 ? -5.031 -21.094 -2.93 1 95 98 ASP A O 1
ATOM 760 N N . TRP A 1 99 ? -6.148 -20.844 -4.816 1 97.69 99 TRP A N 1
ATOM 761 C CA . TRP A 1 99 ? -5.168 -21.609 -5.578 1 97.69 99 TRP A CA 1
ATOM 762 C C . TRP A 1 99 ? -3.797 -20.938 -5.527 1 97.69 99 TRP A C 1
ATOM 764 O O . TRP A 1 99 ? -2.777 -21.625 -5.391 1 97.69 99 TRP A O 1
ATOM 774 N N . MET A 1 100 ? -3.828 -19.625 -5.684 1 97.88 100 MET A N 1
ATOM 775 C CA . MET A 1 100 ? -2.572 -18.875 -5.68 1 97.88 100 MET A CA 1
ATOM 776 C C . MET A 1 100 ? -1.812 -19.094 -4.375 1 97.88 100 MET A C 1
ATOM 778 O O . MET A 1 100 ? -0.587 -19.219 -4.379 1 97.88 100 MET A O 1
ATOM 782 N N . VAL A 1 101 ? -2.51 -19.125 -3.26 1 98 101 VAL A N 1
ATOM 783 C CA . VAL A 1 101 ? -1.85 -19.359 -1.979 1 98 101 VAL A CA 1
ATOM 784 C C . VAL A 1 101 ? -1.114 -20.703 -2.01 1 98 101 VAL A C 1
ATOM 786 O O . VAL A 1 101 ? 0.079 -20.766 -1.705 1 98 101 VAL A O 1
ATOM 789 N N . ASP A 1 102 ? -1.773 -21.734 -2.391 1 98.06 102 ASP A N 1
ATOM 790 C CA . ASP A 1 102 ? -1.174 -23.062 -2.424 1 98.06 102 ASP A CA 1
ATOM 791 C C . ASP A 1 102 ? 0.013 -23.109 -3.383 1 98.06 102 ASP A C 1
ATOM 793 O O . ASP A 1 102 ? 1.07 -23.641 -3.047 1 98.06 102 ASP A O 1
ATOM 797 N N . TYR A 1 103 ? -0.176 -22.547 -4.484 1 98.62 103 TYR A N 1
ATOM 798 C CA . TYR A 1 103 ? 0.851 -22.578 -5.52 1 98.62 103 TYR A CA 1
ATOM 799 C C . TYR A 1 103 ? 2.088 -21.812 -5.09 1 98.62 103 TYR A C 1
ATOM 801 O O . TYR A 1 103 ? 3.217 -22.234 -5.336 1 98.62 103 TYR A O 1
ATOM 809 N N . VAL A 1 104 ? 1.891 -20.641 -4.516 1 98.56 104 VAL A N 1
ATOM 810 C CA . VAL A 1 104 ? 2.99 -19.812 -4.02 1 98.56 104 VAL A CA 1
ATOM 811 C C . VAL A 1 104 ? 3.807 -20.609 -3.002 1 98.56 104 VAL A C 1
ATOM 813 O O . VAL A 1 104 ? 5.039 -20.609 -3.045 1 98.56 104 VAL A O 1
ATOM 816 N N . TYR A 1 105 ? 3.158 -21.328 -2.131 1 98 105 TYR A N 1
ATOM 817 C CA . TYR A 1 105 ? 3.869 -22.047 -1.077 1 98 105 TYR A CA 1
ATOM 818 C C . TYR A 1 105 ? 4.531 -23.312 -1.622 1 98 105 TYR A C 1
ATOM 820 O O . TYR A 1 105 ? 5.477 -23.828 -1.026 1 98 105 TYR A O 1
ATOM 828 N N . GLU A 1 106 ? 4.027 -23.859 -2.729 1 98.06 106 GLU A N 1
ATOM 829 C CA . GLU A 1 106 ? 4.699 -24.953 -3.414 1 98.06 106 GLU A CA 1
ATOM 830 C C . GLU A 1 106 ? 5.98 -24.484 -4.09 1 98.06 106 GLU A C 1
ATOM 832 O O . GLU A 1 106 ? 6.867 -25.281 -4.395 1 98.06 106 GLU A O 1
ATOM 837 N N . HIS A 1 107 ? 6.074 -23.203 -4.355 1 98.31 107 HIS A N 1
ATOM 838 C CA . HIS A 1 107 ? 7.207 -22.625 -5.066 1 98.31 107 HIS A CA 1
ATOM 839 C C . HIS A 1 107 ? 7.73 -21.391 -4.344 1 98.31 107 HIS A C 1
ATOM 841 O O . HIS A 1 107 ? 7.961 -20.344 -4.969 1 98.31 107 HIS A O 1
ATOM 847 N N . LEU A 1 108 ? 7.852 -21.422 -3.1 1 98 108 LEU A N 1
ATOM 848 C CA . LEU A 1 108 ? 8.102 -20.281 -2.217 1 98 108 LEU A CA 1
ATOM 849 C C . LEU A 1 108 ? 9.383 -19.562 -2.623 1 98 108 LEU A C 1
ATOM 851 O O . LEU A 1 108 ? 9.391 -18.328 -2.73 1 98 108 LEU A O 1
ATOM 855 N N . ASN A 1 109 ? 10.438 -20.281 -2.934 1 97.94 109 ASN A N 1
ATOM 856 C CA . ASN A 1 109 ? 11.703 -19.641 -3.297 1 97.94 109 ASN A CA 1
ATOM 857 C C . ASN A 1 109 ? 11.578 -18.828 -4.586 1 97.94 109 ASN A C 1
ATOM 859 O O . ASN A 1 109 ? 12.125 -17.734 -4.688 1 97.94 109 ASN A O 1
ATOM 863 N N . ALA A 1 110 ? 10.875 -19.391 -5.492 1 98.5 110 ALA A N 1
ATOM 864 C CA . ALA A 1 110 ? 10.68 -18.688 -6.758 1 98.5 110 ALA A CA 1
ATOM 865 C C . ALA A 1 110 ? 9.945 -17.359 -6.547 1 98.5 110 ALA A C 1
ATOM 867 O O . ALA A 1 110 ? 10.336 -16.344 -7.109 1 98.5 110 ALA A O 1
ATOM 868 N N . PHE A 1 111 ? 9 -17.391 -5.734 1 98.62 111 PHE A N 1
ATOM 869 C CA . PHE A 1 111 ? 8.219 -16.172 -5.531 1 98.62 111 PHE A CA 1
ATOM 870 C C . PHE A 1 111 ? 8.961 -15.188 -4.637 1 98.62 111 PHE A C 1
ATOM 872 O O . PHE A 1 111 ? 8.812 -13.977 -4.777 1 98.62 111 PHE A O 1
ATOM 879 N N . GLN A 1 112 ? 9.773 -15.672 -3.754 1 98.25 112 GLN A N 1
ATOM 880 C CA . GLN A 1 112 ? 10.68 -14.773 -3.047 1 98.25 112 GLN A CA 1
ATOM 881 C C . GLN A 1 112 ? 11.609 -14.062 -4.016 1 98.25 112 GLN A C 1
ATOM 883 O O . GLN A 1 112 ? 11.828 -12.852 -3.9 1 98.25 112 GLN A O 1
ATOM 888 N N . LEU A 1 113 ? 12.133 -14.781 -4.938 1 98.62 113 LEU A N 1
ATOM 889 C CA . LEU A 1 113 ? 13.008 -14.203 -5.953 1 98.62 113 LEU A CA 1
ATOM 890 C C . LEU A 1 113 ? 12.266 -13.156 -6.777 1 98.62 113 LEU A C 1
ATOM 892 O O . LEU A 1 113 ? 12.773 -12.047 -6.988 1 98.62 113 LEU A O 1
ATOM 896 N N . LEU A 1 114 ? 11.055 -13.477 -7.207 1 98.56 114 LEU A N 1
ATOM 897 C CA . LEU A 1 114 ? 10.258 -12.602 -8.055 1 98.56 114 LEU A CA 1
ATOM 898 C C . LEU A 1 114 ? 9.906 -11.305 -7.328 1 98.56 114 LEU A C 1
ATOM 900 O O . LEU A 1 114 ? 9.93 -10.227 -7.926 1 98.56 114 LEU A O 1
ATOM 904 N N . LEU A 1 115 ? 9.672 -11.438 -6.051 1 98.06 115 LEU A N 1
ATOM 905 C CA . LEU A 1 115 ? 9.141 -10.312 -5.285 1 98.06 115 LEU A CA 1
ATOM 906 C C . LEU A 1 115 ? 10.266 -9.453 -4.727 1 98.06 115 LEU A C 1
ATOM 908 O O . LEU A 1 115 ? 10.141 -8.227 -4.652 1 98.06 115 LEU A O 1
ATOM 912 N N . CYS A 1 116 ? 11.398 -10.078 -4.414 1 97.12 116 CYS A N 1
ATOM 913 C CA . CYS A 1 116 ? 12.367 -9.367 -3.596 1 97.12 116 CYS A CA 1
ATOM 914 C C . CYS A 1 116 ? 13.711 -9.258 -4.316 1 97.12 116 CYS A C 1
ATOM 916 O O . CYS A 1 116 ? 14.555 -8.445 -3.938 1 97.12 116 CYS A O 1
ATOM 918 N N . CYS A 1 117 ? 13.898 -10.016 -5.355 1 98.06 117 CYS A N 1
ATOM 919 C CA . CYS A 1 117 ? 15.258 -10.133 -5.863 1 98.06 117 CYS A CA 1
ATOM 920 C C . CYS A 1 117 ? 15.297 -9.922 -7.371 1 98.06 117 CYS A C 1
ATOM 922 O O . CYS A 1 117 ? 16.328 -10.172 -8.008 1 98.06 117 CYS A O 1
ATOM 924 N N . ALA A 1 118 ? 14.258 -9.461 -7.953 1 98.19 118 ALA A N 1
ATOM 925 C CA . ALA A 1 118 ? 14.148 -9.492 -9.406 1 98.19 118 ALA A CA 1
ATOM 926 C C . ALA A 1 118 ? 14.547 -8.156 -10.023 1 98.19 118 ALA A C 1
ATOM 928 O O . ALA A 1 118 ? 14.469 -7.977 -11.242 1 98.19 118 ALA A O 1
ATOM 929 N N . GLU A 1 119 ? 14.922 -7.191 -9.188 1 97.5 119 GLU A N 1
ATOM 930 C CA . GLU A 1 119 ? 15.336 -5.898 -9.719 1 97.5 119 GLU A CA 1
ATOM 931 C C . GLU A 1 119 ? 16.438 -6.062 -10.766 1 97.5 119 GLU A C 1
ATOM 933 O O . GLU A 1 119 ? 17.453 -6.695 -10.508 1 97.5 119 GLU A O 1
ATOM 938 N N . GLY A 1 120 ? 16.188 -5.438 -11.961 1 96.31 120 GLY A N 1
ATOM 939 C CA . GLY A 1 120 ? 17.172 -5.543 -13.031 1 96.31 120 GLY A CA 1
ATOM 940 C C . GLY A 1 120 ? 16.844 -6.641 -14.031 1 96.31 120 GLY A C 1
ATOM 941 O O . GLY A 1 120 ? 17.5 -6.773 -15.055 1 96.31 120 GLY A O 1
ATOM 942 N N . THR A 1 121 ? 15.875 -7.488 -13.758 1 97.81 121 THR A N 1
ATOM 943 C CA . THR A 1 121 ? 15.438 -8.547 -14.664 1 97.81 121 THR A CA 1
ATOM 944 C C . THR A 1 121 ? 14.125 -8.156 -15.352 1 97.81 121 THR A C 1
ATOM 946 O O . THR A 1 121 ? 13.555 -7.109 -15.055 1 97.81 121 THR A O 1
ATOM 949 N N . ARG A 1 122 ? 13.656 -9.031 -16.219 1 97.06 122 ARG A N 1
ATOM 950 C CA . ARG A 1 122 ? 12.383 -8.781 -16.891 1 97.06 122 ARG A CA 1
ATOM 951 C C . ARG A 1 122 ? 11.219 -8.992 -15.938 1 97.06 122 ARG A C 1
ATOM 953 O O . ARG A 1 122 ? 10.078 -8.617 -16.234 1 97.06 122 ARG A O 1
ATOM 960 N N . TYR A 1 123 ? 11.531 -9.531 -14.773 1 98.19 123 TYR A N 1
ATOM 961 C CA . TYR A 1 123 ? 10.477 -9.852 -13.828 1 98.19 123 TYR A CA 1
ATOM 962 C C . TYR A 1 123 ? 10.336 -8.758 -12.781 1 98.19 123 TYR A C 1
ATOM 964 O O . TYR A 1 123 ? 9.531 -8.875 -11.852 1 98.19 123 TYR A O 1
ATOM 972 N N . GLU A 1 124 ? 11.117 -7.691 -12.93 1 97.5 124 GLU A N 1
ATOM 973 C CA . GLU A 1 124 ? 11.188 -6.648 -11.914 1 97.5 124 GLU A CA 1
ATOM 974 C C . GLU A 1 124 ? 9.82 -6.02 -11.672 1 97.5 124 GLU A C 1
ATOM 976 O O . GLU A 1 124 ? 9.531 -5.555 -10.57 1 97.5 124 GLU A O 1
ATOM 981 N N . GLN A 1 125 ? 8.867 -6.156 -12.672 1 97.19 125 GLN A N 1
ATOM 982 C CA . GLN A 1 125 ? 7.555 -5.527 -12.57 1 97.19 125 GLN A CA 1
ATOM 983 C C . GLN A 1 125 ? 6.457 -6.566 -12.359 1 97.19 125 GLN A C 1
ATOM 985 O O . GLN A 1 125 ? 5.332 -6.391 -12.828 1 97.19 125 GLN A O 1
ATOM 990 N N . PHE A 1 126 ? 6.793 -7.629 -11.703 1 97.94 126 PHE A N 1
ATOM 991 C CA . PHE A 1 126 ? 5.875 -8.742 -11.5 1 97.94 126 PHE A CA 1
ATOM 992 C C . PHE A 1 126 ? 4.57 -8.266 -10.867 1 97.94 126 PHE A C 1
ATOM 994 O O . PHE A 1 126 ? 3.498 -8.438 -11.453 1 97.94 126 PHE A O 1
ATOM 1001 N N . LEU A 1 127 ? 4.582 -7.562 -9.766 1 96.94 127 LEU A N 1
ATOM 1002 C CA . LEU A 1 127 ? 3.4 -7.098 -9.055 1 96.94 127 LEU A CA 1
ATOM 1003 C C . LEU A 1 127 ? 2.635 -6.07 -9.883 1 96.94 127 LEU A C 1
ATOM 1005 O O . LEU A 1 127 ? 1.402 -6.086 -9.906 1 96.94 127 LEU A O 1
ATOM 1009 N N . HIS A 1 128 ? 3.377 -5.227 -10.508 1 96.56 128 HIS A N 1
ATOM 1010 C CA . HIS A 1 128 ? 2.764 -4.203 -11.344 1 96.56 128 HIS A CA 1
ATOM 1011 C C . HIS A 1 128 ? 2.008 -4.832 -12.516 1 96.56 128 HIS A C 1
ATOM 1013 O O . HIS A 1 128 ? 0.899 -4.402 -12.844 1 96.56 128 HIS A O 1
ATOM 1019 N N . THR A 1 129 ? 2.605 -5.824 -13.07 1 97 129 THR A N 1
ATOM 1020 C CA . THR A 1 129 ? 1.97 -6.523 -14.188 1 97 129 THR A CA 1
ATOM 1021 C C . THR A 1 129 ? 0.668 -7.18 -13.734 1 97 129 THR A C 1
ATOM 1023 O O . THR A 1 129 ? -0.357 -7.066 -14.414 1 97 129 THR A O 1
ATOM 1026 N N . LEU A 1 130 ? 0.721 -7.832 -12.617 1 97.06 130 LEU A N 1
ATOM 1027 C CA . LEU A 1 130 ? -0.483 -8.43 -12.047 1 97.06 130 LEU A CA 1
ATOM 1028 C C . LEU A 1 130 ? -1.562 -7.375 -11.828 1 97.06 130 LEU A C 1
ATOM 1030 O O . LEU A 1 130 ? -2.723 -7.582 -12.195 1 97.06 130 LEU A O 1
ATOM 1034 N N . ALA A 1 131 ? -1.208 -6.246 -11.305 1 96.88 131 ALA A N 1
ATOM 1035 C CA . ALA A 1 131 ? -2.135 -5.156 -11.016 1 96.88 131 ALA A CA 1
ATOM 1036 C C . ALA A 1 131 ? -2.748 -4.605 -12.297 1 96.88 131 ALA A C 1
ATOM 1038 O O . ALA A 1 131 ? -3.947 -4.324 -12.352 1 96.88 131 ALA A O 1
ATOM 1039 N N . GLU A 1 132 ? -1.938 -4.453 -13.32 1 96.75 132 GLU A N 1
ATOM 1040 C CA . GLU A 1 132 ? -2.434 -3.916 -14.586 1 96.75 132 GLU A CA 1
ATOM 1041 C C . GLU A 1 132 ? -3.492 -4.828 -15.195 1 96.75 132 GLU A C 1
ATOM 1043 O O . GLU A 1 132 ? -4.496 -4.352 -15.734 1 96.75 132 GLU A O 1
ATOM 1048 N N . ILE A 1 133 ? -3.24 -6.062 -15.117 1 96.62 133 ILE A N 1
ATOM 1049 C CA . ILE A 1 133 ? -4.215 -7.027 -15.617 1 96.62 133 ILE A CA 1
ATOM 1050 C C . ILE A 1 133 ? -5.527 -6.867 -14.852 1 96.62 133 ILE A C 1
ATOM 1052 O O . ILE A 1 133 ? -6.605 -6.824 -15.453 1 96.62 133 ILE A O 1
ATOM 1056 N N . GLU A 1 134 ? -5.426 -6.781 -13.586 1 97.31 134 GLU A N 1
ATOM 1057 C CA . GLU A 1 134 ? -6.609 -6.66 -12.742 1 97.31 134 GLU A CA 1
ATOM 1058 C C . GLU A 1 134 ? -7.316 -5.328 -12.969 1 97.31 134 GLU A C 1
ATOM 1060 O O . GLU A 1 134 ? -8.547 -5.262 -12.969 1 97.31 134 GLU A O 1
ATOM 1065 N N . VAL A 1 135 ? -6.574 -4.25 -13.094 1 96.75 135 VAL A N 1
ATOM 1066 C CA . VAL A 1 135 ? -7.156 -2.943 -13.367 1 96.75 135 VAL A CA 1
ATOM 1067 C C . VAL A 1 135 ? -7.973 -3.004 -14.656 1 96.75 135 VAL A C 1
ATOM 1069 O O . VAL A 1 135 ? -9.102 -2.516 -14.711 1 96.75 135 VAL A O 1
ATOM 1072 N N . ASP A 1 136 ? -7.418 -3.607 -15.672 1 96.31 136 ASP A N 1
ATOM 1073 C CA . ASP A 1 136 ? -8.117 -3.756 -16.938 1 96.31 136 ASP A CA 1
ATOM 1074 C C . ASP A 1 136 ? -9.406 -4.559 -16.766 1 96.31 136 ASP A C 1
ATOM 1076 O O . ASP A 1 136 ? -10.453 -4.199 -17.312 1 96.31 136 ASP A O 1
ATOM 1080 N N . ALA A 1 137 ? -9.273 -5.621 -16.078 1 95.38 137 ALA A N 1
ATOM 1081 C CA . ALA A 1 137 ? -10.438 -6.457 -15.812 1 95.38 137 ALA A CA 1
ATOM 1082 C C . ALA A 1 137 ? -11.508 -5.684 -15.047 1 95.38 137 ALA A C 1
ATOM 1084 O O . ALA A 1 137 ? -12.703 -5.789 -15.352 1 95.38 137 ALA A O 1
ATOM 1085 N N . THR A 1 138 ? -11.094 -4.918 -14.047 1 94.5 138 THR A N 1
ATOM 1086 C CA . THR A 1 138 ? -12.008 -4.102 -13.25 1 94.5 138 THR A CA 1
ATOM 1087 C C . THR A 1 138 ? -12.703 -3.068 -14.133 1 94.5 138 THR A C 1
ATOM 1089 O O . THR A 1 138 ? -13.922 -2.883 -14.031 1 94.5 138 THR A O 1
ATOM 1092 N N . HIS A 1 139 ? -11.977 -2.469 -14.984 1 93.56 139 HIS A N 1
ATOM 1093 C CA . HIS A 1 139 ? -12.547 -1.486 -15.898 1 93.56 139 HIS A CA 1
ATOM 1094 C C . HIS A 1 139 ? -13.602 -2.121 -16.797 1 93.56 139 HIS A C 1
ATOM 1096 O O . HIS A 1 139 ? -14.672 -1.545 -17.016 1 93.56 139 HIS A O 1
ATOM 1102 N N . ARG A 1 140 ? -13.281 -3.256 -17.297 1 93.88 140 ARG A N 1
ATOM 1103 C CA . ARG A 1 140 ? -14.227 -3.965 -18.156 1 93.88 140 ARG A CA 1
ATOM 1104 C C . ARG A 1 140 ? -15.508 -4.301 -17.391 1 93.88 140 ARG A C 1
ATOM 1106 O O . ARG A 1 140 ? -16.609 -4.168 -17.938 1 93.88 140 ARG A O 1
ATOM 1113 N N . PHE A 1 141 ? -15.328 -4.656 -16.25 1 94.94 141 PHE A N 1
ATOM 1114 C CA . PHE A 1 141 ? -16.484 -5 -15.438 1 94.94 141 PHE A CA 1
ATOM 1115 C C . PHE A 1 141 ? -17.344 -3.77 -15.172 1 94.94 141 PHE A C 1
ATOM 1117 O O . PHE A 1 141 ? -18.578 -3.838 -15.219 1 94.94 141 PHE A O 1
ATOM 1124 N N . LEU A 1 142 ? -16.719 -2.695 -14.883 1 93.75 142 LEU A N 1
ATOM 1125 C CA . LEU A 1 142 ? -17.438 -1.45 -14.656 1 93.75 142 LEU A CA 1
ATOM 1126 C C . LEU A 1 142 ? -18.25 -1.064 -15.898 1 93.75 142 LEU A C 1
ATOM 1128 O O . LEU A 1 142 ? -19.375 -0.568 -15.781 1 93.75 142 LEU A O 1
ATOM 1132 N N . GLU A 1 143 ? -17.672 -1.275 -17.016 1 92.81 143 GLU A N 1
ATOM 1133 C CA . GLU A 1 143 ? -18.391 -0.997 -18.25 1 92.81 143 GLU A CA 1
ATOM 1134 C C . GLU A 1 143 ? -19.609 -1.907 -18.406 1 92.81 143 GLU A C 1
ATOM 1136 O O . GLU A 1 143 ? -20.656 -1.474 -18.891 1 92.81 143 GLU A O 1
ATOM 1141 N N . VAL A 1 144 ? -19.406 -3.141 -18.062 1 94.81 144 VAL A N 1
ATOM 1142 C CA . VAL A 1 144 ? -20.531 -4.082 -18.094 1 94.81 144 VAL A CA 1
ATOM 1143 C C . VAL A 1 144 ? -21.641 -3.588 -17.188 1 94.81 144 VAL A C 1
ATOM 1145 O O . VAL A 1 144 ? -22.812 -3.58 -17.578 1 94.81 144 VAL A O 1
ATOM 1148 N N . LEU A 1 145 ? -21.328 -3.139 -16 1 94.38 145 LEU A N 1
ATOM 1149 C CA . LEU A 1 145 ? -22.312 -2.637 -15.047 1 94.38 145 LEU A CA 1
ATOM 1150 C C . LEU A 1 145 ? -23.047 -1.428 -15.617 1 94.38 145 LEU A C 1
ATOM 1152 O O . LEU A 1 145 ? -24.266 -1.324 -15.477 1 94.38 145 LEU A O 1
ATOM 1156 N N . ARG A 1 146 ? -22.281 -0.59 -16.234 1 92.5 146 ARG A N 1
ATOM 1157 C CA . ARG A 1 146 ? -22.891 0.581 -16.859 1 92.5 146 ARG A CA 1
ATOM 1158 C C . ARG A 1 146 ? -23.891 0.172 -17.938 1 92.5 146 ARG A C 1
ATOM 1160 O O . ARG A 1 146 ? -25 0.716 -18 1 92.5 146 ARG A O 1
ATOM 1167 N N . ARG A 1 147 ? -23.531 -0.764 -18.672 1 92.69 147 ARG A N 1
ATOM 1168 C CA . ARG A 1 147 ? -24.375 -1.235 -19.766 1 92.69 147 ARG A CA 1
ATOM 1169 C C . ARG A 1 147 ? -25.656 -1.885 -19.219 1 92.69 147 ARG A C 1
ATOM 1171 O O . ARG A 1 147 ? -26.703 -1.817 -19.844 1 92.69 147 ARG A O 1
ATOM 1178 N N . LEU A 1 148 ? -25.547 -2.475 -18.062 1 93.25 148 LEU A N 1
ATOM 1179 C CA . LEU A 1 148 ? -26.672 -3.133 -17.422 1 93.25 148 LEU A CA 1
ATOM 1180 C C . LEU A 1 148 ? -27.578 -2.117 -16.734 1 93.25 148 LEU A C 1
ATOM 1182 O O . LEU A 1 148 ? -28.625 -2.475 -16.188 1 93.25 148 LEU A O 1
ATOM 1186 N N . GLY A 1 149 ? -27.125 -0.804 -16.641 1 89.81 149 GLY A N 1
ATOM 1187 C CA . GLY A 1 149 ? -27.969 0.256 -16.094 1 89.81 149 GLY A CA 1
ATOM 1188 C C . GLY A 1 149 ? -27.688 0.538 -14.625 1 89.81 149 GLY A C 1
ATOM 1189 O O . GLY A 1 149 ? -28.438 1.273 -13.977 1 89.81 149 GLY A O 1
ATOM 1190 N N . HIS A 1 150 ? -26.625 -0.117 -14.125 1 87.5 150 HIS A N 1
ATOM 1191 C CA . HIS A 1 150 ? -26.25 0.184 -12.75 1 87.5 150 HIS A CA 1
ATOM 1192 C C . HIS A 1 150 ? -25.688 1.593 -12.625 1 87.5 150 HIS A C 1
ATOM 1194 O O . HIS A 1 150 ? -25.031 2.086 -13.555 1 87.5 150 HIS A O 1
ATOM 1200 N N . PRO A 1 151 ? -26.047 2.26 -11.57 1 85.12 151 PRO A N 1
ATOM 1201 C CA . PRO A 1 151 ? -25.453 3.58 -11.32 1 85.12 151 PRO A CA 1
ATOM 1202 C C . PRO A 1 151 ? -24 3.506 -10.898 1 85.12 151 PRO A C 1
ATOM 1204 O O . PRO A 1 151 ? -23.672 3.732 -9.727 1 85.12 151 PRO A O 1
ATOM 1207 N N . VAL A 1 152 ? -23.156 3.242 -11.859 1 83.19 152 VAL A N 1
ATOM 1208 C CA . VAL A 1 152 ? -21.734 3.084 -11.57 1 83.19 152 VAL A CA 1
ATOM 1209 C C . VAL A 1 152 ? -21.094 4.449 -11.312 1 83.19 152 VAL A C 1
ATOM 1211 O O . VAL A 1 152 ? -21.219 5.363 -12.133 1 83.19 152 VAL A O 1
ATOM 1214 N N . PRO A 1 153 ? -20.578 4.57 -10.102 1 82.94 153 PRO A N 1
ATOM 1215 C CA . PRO A 1 153 ? -19.922 5.848 -9.836 1 82.94 153 PRO A CA 1
ATOM 1216 C C . PRO A 1 153 ? -18.656 6.051 -10.68 1 82.94 153 PRO A C 1
ATOM 1218 O O . PRO A 1 153 ? -18.125 5.086 -11.219 1 82.94 153 PRO A O 1
ATOM 1221 N N . ASP A 1 154 ? -18.312 7.312 -10.867 1 88.5 154 ASP A N 1
ATOM 1222 C CA . ASP A 1 154 ? -17.031 7.633 -11.492 1 88.5 154 ASP A CA 1
ATOM 1223 C C . ASP A 1 154 ? -15.867 7.402 -10.531 1 88.5 154 ASP A C 1
ATOM 1225 O O . ASP A 1 154 ? -15.578 8.25 -9.688 1 88.5 154 ASP A O 1
ATOM 1229 N N . ILE A 1 155 ? -15.273 6.281 -10.648 1 91.44 155 ILE A N 1
ATOM 1230 C CA . ILE A 1 155 ? -14.125 5.965 -9.805 1 91.44 155 ILE A CA 1
ATOM 1231 C C . ILE A 1 155 ? -12.859 6.547 -10.43 1 91.44 155 ILE A C 1
ATOM 1233 O O . ILE A 1 155 ? -12.555 6.2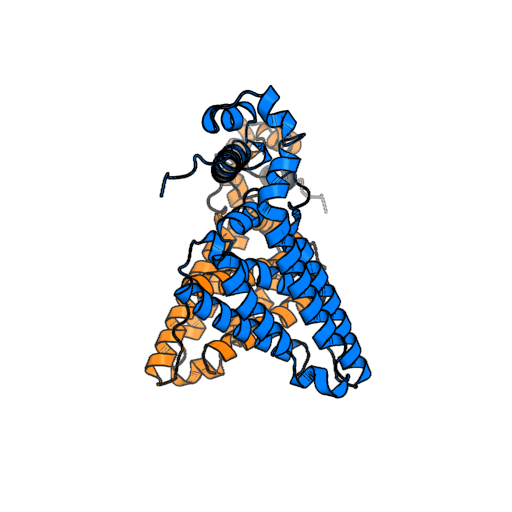89 -11.594 1 91.44 155 ILE A O 1
ATOM 1237 N N . ASP A 1 156 ? -12.156 7.32 -9.68 1 93.06 156 ASP A N 1
ATOM 1238 C CA . ASP A 1 156 ? -10.883 7.859 -10.141 1 93.06 156 ASP A CA 1
ATOM 1239 C C . ASP A 1 156 ? -9.938 6.734 -10.578 1 93.06 156 ASP A C 1
ATOM 1241 O O . ASP A 1 156 ? -9.719 5.781 -9.828 1 93.06 156 ASP A O 1
ATOM 1245 N N . PRO A 1 157 ? -9.453 6.828 -11.797 1 92.69 157 PRO A N 1
ATOM 1246 C CA . PRO A 1 157 ? -8.57 5.77 -12.297 1 92.69 157 PRO A CA 1
ATOM 1247 C C . PRO A 1 157 ? -7.344 5.559 -11.414 1 92.69 157 PRO A C 1
ATOM 1249 O O . PRO A 1 157 ? -6.859 4.43 -11.281 1 92.69 157 PRO A O 1
ATOM 1252 N N . GLN A 1 158 ? -6.848 6.598 -10.875 1 94.38 158 GLN A N 1
ATOM 1253 C CA . GLN A 1 158 ? -5.715 6.469 -9.961 1 94.38 158 GLN A CA 1
ATOM 1254 C C . GLN A 1 158 ? -6.098 5.688 -8.711 1 94.38 158 GLN A C 1
ATOM 1256 O O . GLN A 1 158 ? -5.34 4.832 -8.25 1 94.38 158 GLN A O 1
ATOM 1261 N N . LEU A 1 159 ? -7.258 6.008 -8.219 1 96.31 159 LEU A N 1
ATOM 1262 C CA . LEU A 1 159 ? -7.73 5.277 -7.051 1 96.31 159 LEU A CA 1
ATOM 1263 C C . LEU A 1 159 ? -7.914 3.799 -7.375 1 96.31 159 LEU A C 1
ATOM 1265 O O . LEU A 1 159 ? -7.512 2.934 -6.594 1 96.31 159 LEU A O 1
ATOM 1269 N N . GLU A 1 160 ? -8.5 3.529 -8.508 1 96.12 160 GLU A N 1
ATOM 1270 C CA . GLU A 1 160 ? -8.664 2.143 -8.93 1 96.12 160 GLU A CA 1
ATOM 1271 C C . GLU A 1 160 ? -7.332 1.404 -8.945 1 96.12 160 GLU A C 1
ATOM 1273 O O . GLU A 1 160 ? -7.215 0.31 -8.391 1 96.12 160 GLU A O 1
ATOM 1278 N N . HIS A 1 161 ? -6.387 2.057 -9.523 1 96.81 161 HIS A N 1
ATOM 1279 C CA . HIS A 1 161 ? -5.055 1.473 -9.609 1 96.81 161 HIS A CA 1
ATOM 1280 C C . HIS A 1 161 ? -4.469 1.232 -8.219 1 96.81 161 HIS A C 1
ATOM 1282 O O . HIS A 1 161 ? -3.895 0.174 -7.957 1 96.81 161 HIS A O 1
ATOM 1288 N N . ILE A 1 162 ? -4.668 2.137 -7.32 1 97 162 ILE A N 1
ATOM 1289 C CA . ILE A 1 162 ? -4.105 2.07 -5.977 1 97 162 ILE A CA 1
ATOM 1290 C C . ILE A 1 162 ? -4.766 0.936 -5.195 1 97 162 ILE A C 1
ATOM 1292 O O . ILE A 1 162 ? -4.082 0.143 -4.543 1 97 162 ILE A O 1
ATOM 1296 N N . LEU A 1 163 ? -6.055 0.845 -5.281 1 97.81 163 LEU A N 1
ATOM 1297 C CA . LEU A 1 163 ? -6.781 -0.188 -4.551 1 97.81 163 LEU A CA 1
ATOM 1298 C C . LEU A 1 163 ? -6.422 -1.576 -5.07 1 97.81 163 LEU A C 1
ATOM 1300 O O . LEU A 1 163 ? -6.215 -2.502 -4.281 1 97.81 163 LEU A O 1
ATOM 1304 N N . VAL A 1 164 ? -6.285 -1.692 -6.371 1 97.5 164 VAL A N 1
ATOM 1305 C CA . VAL A 1 164 ? -5.934 -2.971 -6.98 1 97.5 164 VAL A CA 1
ATOM 1306 C C . VAL A 1 164 ? -4.496 -3.34 -6.609 1 97.5 164 VAL A C 1
ATOM 1308 O O . VAL A 1 164 ? -4.234 -4.453 -6.152 1 97.5 164 VAL A O 1
ATOM 1311 N N . SER A 1 165 ? -3.59 -2.428 -6.801 1 97.38 165 SER A N 1
ATOM 1312 C CA . SER A 1 165 ? -2.195 -2.66 -6.441 1 97.38 165 SER A CA 1
ATOM 1313 C C . SER A 1 165 ? -2.055 -3.004 -4.961 1 97.38 165 SER A C 1
ATOM 1315 O O . SER A 1 165 ? -1.258 -3.871 -4.594 1 97.38 165 SER A O 1
ATOM 1317 N N . GLY A 1 166 ? -2.818 -2.258 -4.16 1 97.69 166 GLY A N 1
ATOM 1318 C CA . GLY A 1 166 ? -2.795 -2.521 -2.73 1 97.69 166 GLY A CA 1
ATOM 1319 C C . GLY A 1 166 ? -3.193 -3.943 -2.379 1 97.69 166 GLY A C 1
ATOM 1320 O O . GLY A 1 166 ? -2.613 -4.551 -1.478 1 97.69 166 GLY A O 1
ATOM 1321 N N . MET A 1 167 ? -4.094 -4.488 -3.07 1 97.44 167 MET A N 1
ATOM 1322 C CA . MET A 1 167 ? -4.547 -5.855 -2.83 1 97.44 167 MET A CA 1
ATOM 1323 C C . MET A 1 167 ? -3.424 -6.855 -3.098 1 97.44 167 MET A C 1
ATOM 1325 O O . MET A 1 167 ? -3.182 -7.754 -2.289 1 97.44 167 MET A O 1
ATOM 1329 N N . PHE A 1 168 ? -2.764 -6.691 -4.195 1 97.56 168 PHE A N 1
ATOM 1330 C CA . PHE A 1 168 ? -1.701 -7.625 -4.543 1 97.56 168 PHE A CA 1
ATOM 1331 C C . PHE A 1 168 ? -0.507 -7.457 -3.609 1 97.56 168 PHE A C 1
ATOM 1333 O O . PHE A 1 168 ? 0.115 -8.445 -3.205 1 97.56 168 PHE A O 1
ATOM 1340 N N . SER A 1 169 ? -0.221 -6.215 -3.32 1 97.5 169 SER A N 1
ATOM 1341 C CA . SER A 1 169 ? 0.83 -5.98 -2.336 1 97.5 169 SER A CA 1
ATOM 1342 C C . SER A 1 169 ? 0.51 -6.664 -1.011 1 97.5 169 SER A C 1
ATOM 1344 O O . SER A 1 169 ? 1.377 -7.309 -0.414 1 97.5 169 SER A O 1
ATOM 1346 N N . ALA A 1 170 ? -0.701 -6.508 -0.604 1 97.94 170 ALA A N 1
ATOM 1347 C CA . ALA A 1 170 ? -1.119 -7.156 0.637 1 97.94 170 ALA A CA 1
ATOM 1348 C C . ALA A 1 170 ? -1.071 -8.672 0.506 1 97.94 170 ALA A C 1
ATOM 1350 O O . ALA A 1 170 ? -0.604 -9.367 1.413 1 97.94 170 ALA A O 1
ATOM 1351 N N . PHE A 1 171 ? -1.496 -9.211 -0.585 1 98.12 171 PHE A N 1
ATOM 1352 C CA . PHE A 1 171 ? -1.532 -10.648 -0.81 1 98.12 171 PHE A CA 1
ATOM 1353 C C . PHE A 1 171 ? -0.145 -11.258 -0.64 1 98.12 171 PHE A C 1
ATOM 1355 O O . PHE A 1 171 ? 0.026 -12.234 0.101 1 98.12 171 PHE A O 1
ATOM 1362 N N . PHE A 1 172 ? 0.801 -10.617 -1.221 1 98.25 172 PHE A N 1
ATOM 1363 C CA . PHE A 1 172 ? 2.109 -11.258 -1.29 1 98.25 172 PHE A CA 1
ATOM 1364 C C . PHE A 1 172 ? 2.918 -10.977 -0.03 1 98.25 172 PHE A C 1
ATOM 1366 O O . PHE A 1 172 ? 4.047 -11.453 0.112 1 98.25 172 PHE A O 1
ATOM 1373 N N . GLU A 1 173 ? 2.344 -10.211 0.869 1 97.62 173 GLU A N 1
ATOM 1374 C CA . GLU A 1 173 ? 2.967 -10.086 2.184 1 97.62 173 GLU A CA 1
ATOM 1375 C C . GLU A 1 173 ? 3.096 -11.445 2.863 1 97.62 173 GLU A C 1
ATOM 1377 O O . GLU A 1 173 ? 3.955 -11.633 3.727 1 97.62 173 GLU A O 1
ATOM 1382 N N . ILE A 1 174 ? 2.338 -12.445 2.486 1 97.25 174 ILE A N 1
ATOM 1383 C CA . ILE A 1 174 ? 2.41 -13.781 3.066 1 97.25 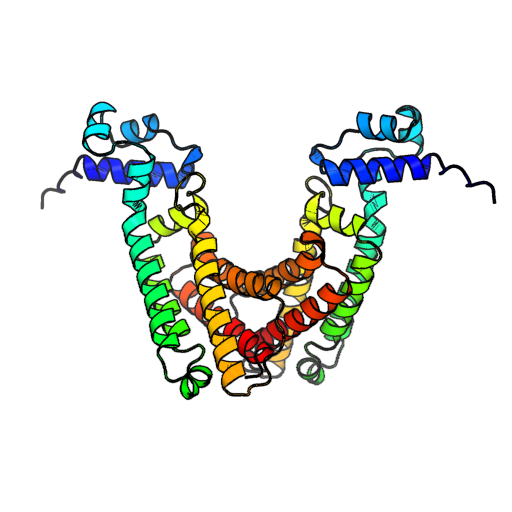174 ILE A CA 1
ATOM 1384 C C . ILE A 1 174 ? 3.787 -14.383 2.799 1 97.25 174 ILE A C 1
ATOM 1386 O O . ILE A 1 174 ? 4.305 -15.156 3.611 1 97.25 174 ILE A O 1
ATOM 1390 N N . VAL A 1 175 ? 4.398 -14.023 1.65 1 97.38 175 VAL A N 1
ATOM 1391 C CA . VAL A 1 175 ? 5.738 -14.492 1.298 1 97.38 175 VAL A CA 1
ATOM 1392 C C . VAL A 1 175 ? 6.785 -13.633 2.008 1 97.38 175 VAL A C 1
ATOM 1394 O O . VAL A 1 175 ? 7.727 -14.156 2.604 1 97.38 175 VAL A O 1
ATOM 1397 N N . ILE A 1 176 ? 6.59 -12.336 1.991 1 95.69 176 ILE A N 1
ATOM 1398 C CA . ILE A 1 176 ? 7.555 -11.359 2.484 1 95.69 176 ILE A CA 1
ATOM 1399 C C . ILE A 1 176 ? 7.734 -11.531 3.99 1 95.69 176 ILE A C 1
ATOM 1401 O O . ILE A 1 176 ? 8.844 -11.375 4.512 1 95.69 176 ILE A O 1
ATOM 1405 N N . HIS A 1 177 ? 6.641 -11.883 4.676 1 94.69 177 HIS A N 1
ATOM 1406 C CA . HIS A 1 177 ? 6.707 -12 6.129 1 94.69 177 HIS A CA 1
ATOM 1407 C C . HIS A 1 177 ? 6.84 -13.461 6.555 1 94.69 177 HIS A C 1
ATOM 1409 O O . HIS A 1 177 ? 6.703 -13.781 7.738 1 94.69 177 HIS A O 1
ATOM 1415 N N . ASN A 1 178 ? 7.055 -14.352 5.652 1 94.19 178 ASN A N 1
ATOM 1416 C CA . ASN A 1 178 ? 7.336 -15.758 5.902 1 94.19 178 ASN A CA 1
ATOM 1417 C C . ASN A 1 178 ? 6.258 -16.406 6.766 1 94.19 178 ASN A C 1
ATOM 1419 O O . ASN A 1 178 ? 6.566 -17.078 7.754 1 94.19 178 ASN A O 1
ATOM 1423 N N . MET A 1 179 ? 5.066 -16.172 6.426 1 95.56 179 MET A N 1
ATOM 1424 C CA . MET A 1 179 ? 3.963 -16.797 7.141 1 95.56 179 MET A CA 1
ATOM 1425 C C . MET A 1 179 ? 3.91 -18.297 6.855 1 95.56 179 MET A C 1
ATOM 1427 O O . MET A 1 179 ? 4.355 -18.75 5.801 1 95.56 179 MET A O 1
ATOM 1431 N N . THR A 1 180 ? 3.363 -19.047 7.848 1 96.56 180 THR A N 1
ATOM 1432 C CA . THR A 1 180 ? 3.043 -20.438 7.543 1 96.56 180 THR A CA 1
ATOM 1433 C C . THR A 1 180 ? 1.883 -20.516 6.555 1 96.56 180 THR A C 1
ATOM 1435 O O . THR A 1 180 ? 1.096 -19.578 6.434 1 96.56 180 THR A O 1
ATOM 1438 N N . GLN A 1 181 ? 1.805 -21.594 5.844 1 96.81 181 GLN A N 1
ATOM 1439 C CA . GLN A 1 181 ? 0.741 -21.766 4.859 1 96.81 181 GLN A CA 1
ATOM 1440 C C . GLN A 1 181 ? -0.635 -21.672 5.512 1 96.81 181 GLN A C 1
ATOM 1442 O O . GLN A 1 181 ? -1.562 -21.094 4.938 1 96.81 181 GLN A O 1
ATOM 1447 N N . GLU A 1 182 ? -0.775 -22.25 6.656 1 95.31 182 GLU A N 1
ATOM 1448 C CA . GLU A 1 182 ? -2.049 -22.203 7.367 1 95.31 182 GLU A CA 1
ATOM 1449 C C . GLU A 1 182 ? -2.422 -20.766 7.738 1 95.31 182 GLU A C 1
ATOM 1451 O O . GLU A 1 182 ? -3.555 -20.344 7.508 1 95.31 182 GLU A O 1
ATOM 1456 N N . GLN A 1 183 ? -1.487 -20.016 8.273 1 94.75 183 GLN A N 1
ATOM 1457 C CA . GLN A 1 183 ? -1.711 -18.609 8.586 1 94.75 183 GLN A CA 1
ATOM 1458 C C . GLN A 1 183 ? -2.057 -17.812 7.332 1 94.75 183 GLN A C 1
ATOM 1460 O O . GLN A 1 183 ? -2.924 -16.938 7.367 1 94.75 183 GLN A O 1
ATOM 1465 N N . ALA A 1 184 ? -1.368 -18.156 6.246 1 97.06 184 ALA A N 1
ATOM 1466 C CA . ALA A 1 184 ? -1.561 -17.453 4.98 1 97.06 184 ALA A CA 1
ATOM 1467 C C . ALA A 1 184 ? -2.977 -17.656 4.449 1 97.06 184 ALA A C 1
ATOM 1469 O O . ALA A 1 184 ? -3.58 -16.734 3.9 1 97.06 184 ALA A O 1
ATOM 1470 N N . ARG A 1 185 ? -3.51 -18.828 4.605 1 95.88 185 ARG A N 1
ATOM 1471 C CA . ARG A 1 185 ? -4.859 -19.109 4.133 1 95.88 185 ARG A CA 1
ATOM 1472 C C . ARG A 1 185 ? -5.891 -18.25 4.859 1 95.88 185 ARG A C 1
ATOM 1474 O O . ARG A 1 185 ? -6.766 -17.656 4.23 1 95.88 185 ARG A O 1
ATOM 1481 N N . ASP A 1 186 ? -5.758 -18.172 6.133 1 94.62 186 ASP A N 1
ATOM 1482 C CA . ASP A 1 186 ? -6.656 -17.328 6.922 1 94.62 186 ASP A CA 1
ATOM 1483 C C . ASP A 1 186 ? -6.488 -15.859 6.57 1 94.62 186 ASP A C 1
ATOM 1485 O O . ASP A 1 186 ? -7.473 -15.133 6.434 1 94.62 186 ASP A O 1
ATOM 1489 N N . TYR A 1 187 ? -5.262 -15.492 6.488 1 96.25 187 TYR A N 1
ATOM 1490 C CA . TYR A 1 187 ? -4.887 -14.133 6.117 1 96.25 187 TYR A CA 1
ATOM 1491 C C . TYR A 1 187 ? -5.516 -13.734 4.785 1 96.25 187 TYR A C 1
ATOM 1493 O O . TYR A 1 187 ? -6.176 -12.695 4.688 1 96.25 187 TYR A O 1
ATOM 1501 N N . VAL A 1 188 ? -5.43 -14.555 3.771 1 97.12 188 VAL A N 1
ATOM 1502 C CA . VAL A 1 188 ? -5.891 -14.242 2.422 1 97.12 188 VAL A CA 1
ATOM 1503 C C . VAL A 1 188 ? -7.414 -14.281 2.371 1 97.12 188 VAL A C 1
ATOM 1505 O O . VAL A 1 188 ? -8.039 -13.492 1.668 1 97.12 188 VAL A O 1
ATOM 1508 N N . GLN A 1 189 ? -7.984 -15.188 3.119 1 95.19 189 GLN A N 1
ATOM 1509 C CA . GLN A 1 189 ? -9.445 -15.234 3.182 1 95.19 189 GLN A CA 1
ATOM 1510 C C . GLN A 1 189 ? -10.016 -13.914 3.695 1 95.19 189 GLN A C 1
ATOM 1512 O O . GLN A 1 189 ? -10.961 -13.375 3.121 1 95.19 189 GLN A O 1
ATOM 1517 N N . THR A 1 190 ? -9.461 -13.398 4.754 1 96 190 THR A N 1
ATOM 1518 C CA . THR A 1 190 ? -9.891 -12.125 5.316 1 96 190 THR A CA 1
ATOM 1519 C C . THR A 1 190 ? -9.617 -10.984 4.34 1 96 190 THR A C 1
ATOM 1521 O O . THR A 1 190 ? -10.453 -10.094 4.168 1 96 190 THR A O 1
ATOM 1524 N N . LEU A 1 191 ? -8.477 -11.023 3.725 1 97.25 191 LEU A N 1
ATOM 1525 C CA . LEU A 1 191 ? -8.117 -10.031 2.715 1 97.25 191 LEU A CA 1
ATOM 1526 C C . LEU A 1 191 ? -9.148 -10 1.594 1 97.25 191 LEU A C 1
ATOM 1528 O O . LEU A 1 191 ? -9.617 -8.922 1.201 1 97.25 191 LEU A O 1
ATOM 1532 N N . ARG A 1 192 ? -9.477 -11.156 1.144 1 96.19 192 ARG A N 1
ATOM 1533 C CA . ARG A 1 192 ? -10.453 -11.281 0.07 1 96.19 192 ARG A CA 1
ATOM 1534 C C . ARG A 1 192 ? -11.797 -10.703 0.485 1 96.19 192 ARG A C 1
ATOM 1536 O O . ARG A 1 192 ? -12.422 -9.961 -0.278 1 96.19 192 ARG A O 1
ATOM 1543 N N . GLU A 1 193 ? -12.258 -11.031 1.644 1 95 193 GLU A N 1
ATOM 1544 C CA . GLU A 1 193 ? -13.531 -10.523 2.143 1 95 193 GLU A CA 1
ATOM 1545 C C . GLU A 1 193 ? -13.523 -9 2.227 1 95 193 GLU A C 1
ATOM 1547 O O . GLU A 1 193 ? -14.492 -8.344 1.841 1 95 193 GLU A O 1
ATOM 1552 N N . PHE A 1 194 ? -12.461 -8.461 2.711 1 96.81 194 PHE A N 1
ATOM 1553 C CA . PHE A 1 194 ? -12.305 -7.02 2.865 1 96.81 194 PHE A CA 1
ATOM 1554 C C . PHE A 1 194 ? -12.391 -6.32 1.516 1 96.81 194 PHE A C 1
ATOM 1556 O O . PHE A 1 194 ? -13.211 -5.414 1.334 1 96.81 194 PHE A O 1
ATOM 1563 N N . TYR A 1 195 ? -11.664 -6.711 0.563 1 97.19 195 TYR A N 1
ATOM 1564 C CA . TYR A 1 195 ? -11.586 -6.039 -0.729 1 97.19 195 TYR A CA 1
ATOM 1565 C C . TYR A 1 195 ? -12.859 -6.258 -1.538 1 97.19 195 TYR A C 1
ATOM 1567 O O . TYR A 1 195 ? -13.32 -5.355 -2.238 1 97.19 195 TYR A O 1
ATOM 1575 N N 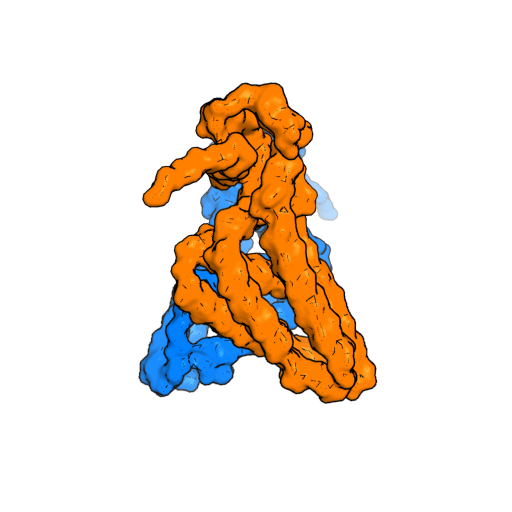. THR A 1 196 ? -13.398 -7.5 -1.433 1 95.81 196 THR A N 1
ATOM 1576 C CA . THR A 1 196 ? -14.656 -7.754 -2.119 1 95.81 196 THR A CA 1
ATOM 1577 C C . THR A 1 196 ? -15.75 -6.805 -1.62 1 95.81 196 THR A C 1
ATOM 1579 O O . THR A 1 196 ? -16.453 -6.18 -2.42 1 95.81 196 THR A O 1
ATOM 1582 N N . ALA A 1 197 ? -15.836 -6.652 -0.331 1 96.06 197 ALA A N 1
ATOM 1583 C CA . ALA A 1 197 ? -16.828 -5.754 0.251 1 96.06 197 ALA A CA 1
ATOM 1584 C C . ALA A 1 197 ? -16.578 -4.309 -0.159 1 96.06 197 ALA A C 1
ATOM 1586 O O . ALA A 1 197 ? -17.5 -3.566 -0.466 1 96.06 197 ALA A O 1
ATOM 1587 N N . GLY A 1 198 ? -15.344 -3.924 -0.107 1 96.88 198 GLY A N 1
ATOM 1588 C CA . GLY A 1 198 ? -14.984 -2.582 -0.535 1 96.88 198 GLY A CA 1
ATOM 1589 C C . GLY A 1 198 ? -15.383 -2.287 -1.969 1 96.88 198 GLY A C 1
ATOM 1590 O O . GLY A 1 198 ? -16.016 -1.262 -2.246 1 96.88 198 GLY A O 1
ATOM 1591 N N . TRP A 1 199 ? -15.109 -3.182 -2.904 1 95.44 199 TRP A N 1
ATOM 1592 C CA . TRP A 1 199 ? -15.445 -3.002 -4.312 1 95.44 199 TRP A CA 1
ATOM 1593 C C . TRP A 1 199 ? -16.953 -3.008 -4.52 1 95.44 199 TRP A C 1
ATOM 1595 O O . TRP A 1 199 ? -17.484 -2.213 -5.301 1 95.44 199 TRP A O 1
ATOM 1605 N N . GLN A 1 200 ? -17.625 -3.961 -3.859 1 94.25 200 GLN A N 1
ATOM 1606 C CA . GLN A 1 200 ? -19.078 -3.994 -3.969 1 94.25 200 GLN A CA 1
ATOM 1607 C C . GLN A 1 200 ? -19.688 -2.65 -3.582 1 94.25 200 GLN A C 1
ATOM 1609 O O . GLN A 1 200 ? -20.594 -2.154 -4.262 1 94.25 200 GLN A O 1
ATOM 1614 N N . LYS A 1 201 ? -19.188 -2.072 -2.545 1 94.56 201 LYS A N 1
ATOM 1615 C CA . LYS A 1 201 ? -19.703 -0.793 -2.07 1 94.56 201 LYS A CA 1
ATOM 1616 C C . LYS A 1 201 ? -19.5 0.305 -3.107 1 94.56 201 LYS A C 1
ATOM 1618 O O . LYS A 1 201 ? -20.453 0.999 -3.484 1 94.56 201 LYS A O 1
ATOM 1623 N N . VAL A 1 202 ? -18.297 0.422 -3.633 1 94.06 202 VAL A N 1
ATOM 1624 C CA . VAL A 1 202 ? -17.984 1.569 -4.48 1 94.06 202 VAL A CA 1
ATOM 1625 C C . VAL A 1 202 ? -18.547 1.347 -5.879 1 94.06 202 VAL A C 1
ATOM 1627 O O . VAL A 1 202 ? -18.672 2.289 -6.668 1 94.06 202 VAL A O 1
ATOM 1630 N N . MET A 1 203 ? -18.938 0.1 -6.191 1 92.62 203 MET A N 1
ATOM 1631 C CA . MET A 1 203 ? -19.562 -0.205 -7.48 1 92.62 203 MET A CA 1
ATOM 1632 C C . MET A 1 203 ? -21.078 -0.162 -7.387 1 92.62 203 MET A C 1
ATOM 1634 O O . MET A 1 203 ? -21.766 -0.387 -8.383 1 92.62 203 MET A O 1
ATOM 1638 N N . GLY A 1 204 ? -21.547 0.078 -6.18 1 88.62 204 GLY A N 1
ATOM 1639 C CA . GLY A 1 204 ? -22.984 0.158 -5.98 1 88.62 204 GLY A CA 1
ATOM 1640 C C . GLY A 1 204 ? -23.656 -1.196 -6.012 1 88.62 204 GLY A C 1
ATOM 1641 O O . GLY A 1 204 ? -24.781 -1.326 -6.531 1 88.62 204 GLY A O 1
ATOM 1642 N N . LEU A 1 205 ? -22.984 -2.186 -5.715 1 87.5 205 LEU A N 1
ATOM 1643 C CA . LEU A 1 205 ? -23.516 -3.541 -5.707 1 87.5 205 LEU A CA 1
ATOM 1644 C C . LEU A 1 205 ? -23.922 -3.959 -4.297 1 87.5 205 LEU A C 1
ATOM 1646 O O . LEU A 1 205 ? -23.344 -3.475 -3.316 1 87.5 205 LEU A O 1
ATOM 1650 N N . MET B 1 1 ? 1.724 49.594 -1.111 1 44.56 1 MET B N 1
ATOM 1651 C CA . MET B 1 1 ? 2.246 49.312 0.222 1 44.56 1 MET B CA 1
ATOM 1652 C C . MET B 1 1 ? 3.672 48.781 0.144 1 44.56 1 MET B C 1
ATOM 1654 O O . MET B 1 1 ? 3.986 47.969 -0.73 1 44.56 1 MET B O 1
ATOM 1658 N N . PRO B 1 2 ? 4.711 49.281 0.661 1 49.91 2 PRO B N 1
ATOM 1659 C CA . PRO B 1 2 ? 6.082 48.812 0.421 1 49.91 2 PRO B CA 1
ATOM 1660 C C . PRO B 1 2 ? 6.238 47.312 0.59 1 49.91 2 PRO B C 1
ATOM 1662 O O . PRO B 1 2 ? 5.617 46.719 1.476 1 49.91 2 PRO B O 1
ATOM 1665 N N . GLU B 1 3 ? 6.305 46.531 -0.348 1 47.94 3 GLU B N 1
ATOM 1666 C CA . GLU B 1 3 ? 6.449 45.062 -0.32 1 47.94 3 GLU B CA 1
ATOM 1667 C C . GLU B 1 3 ? 7.418 44.625 0.774 1 47.94 3 GLU B C 1
ATOM 1669 O O . GLU B 1 3 ? 8.602 44.969 0.727 1 47.94 3 GLU B O 1
ATOM 1674 N N . MET B 1 4 ? 7.086 44.75 2.031 1 51.78 4 MET B N 1
ATOM 1675 C CA . MET B 1 4 ? 7.945 44.531 3.189 1 51.78 4 MET B CA 1
ATOM 1676 C C . MET B 1 4 ? 8.922 43.406 2.938 1 51.78 4 MET B C 1
ATOM 1678 O O . MET B 1 4 ? 8.516 42.312 2.494 1 51.78 4 MET B O 1
ATOM 1682 N N . GLU B 1 5 ? 10.125 43.594 2.469 1 54.66 5 GLU B N 1
ATOM 1683 C CA . GLU B 1 5 ? 11.258 42.688 2.307 1 54.66 5 GLU B CA 1
ATOM 1684 C C . GLU B 1 5 ? 11.164 41.5 3.268 1 54.66 5 GLU B C 1
ATOM 1686 O O . GLU B 1 5 ? 10.914 41.688 4.461 1 54.66 5 GLU B O 1
ATOM 1691 N N . PRO B 1 6 ? 10.875 40.25 2.627 1 68.5 6 PRO B N 1
ATOM 1692 C CA . PRO B 1 6 ? 10.836 39.125 3.582 1 68.5 6 PRO B CA 1
ATOM 1693 C C . PRO B 1 6 ? 11.891 39.25 4.684 1 68.5 6 PRO B C 1
ATOM 1695 O O . PRO B 1 6 ? 12.992 39.75 4.434 1 68.5 6 PRO B O 1
ATOM 1698 N N . THR B 1 7 ? 11.484 39.219 5.879 1 88.44 7 THR B N 1
ATOM 1699 C CA . THR B 1 7 ? 12.461 39.156 6.965 1 88.44 7 THR B CA 1
ATOM 1700 C C . THR B 1 7 ? 13.508 38.094 6.695 1 88.44 7 THR B C 1
ATOM 1702 O O . THR B 1 7 ? 13.32 37.219 5.836 1 88.44 7 THR B O 1
ATOM 1705 N N . THR B 1 8 ? 14.75 38.344 7.09 1 92.81 8 THR B N 1
ATOM 1706 C CA . THR B 1 8 ? 15.828 37.344 6.996 1 92.81 8 THR B CA 1
ATOM 1707 C C . THR B 1 8 ? 15.328 35.969 7.34 1 92.81 8 THR B C 1
ATOM 1709 O O . THR B 1 8 ? 15.641 35 6.641 1 92.81 8 THR B O 1
ATOM 1712 N N . LYS B 1 9 ? 14.477 35.875 8.289 1 95.94 9 LYS B N 1
ATOM 1713 C CA . LYS B 1 9 ? 13.93 34.594 8.719 1 95.94 9 LYS B CA 1
ATOM 1714 C C . LYS B 1 9 ? 13.094 33.969 7.609 1 95.94 9 LYS B C 1
ATOM 1716 O O . LYS B 1 9 ? 13.234 32.781 7.324 1 95.94 9 LYS B O 1
ATOM 1721 N N . GLN B 1 10 ? 12.234 34.781 6.961 1 96.56 10 GLN B N 1
ATOM 1722 C CA . GLN B 1 10 ? 11.375 34.25 5.902 1 96.56 10 GLN B CA 1
ATOM 1723 C C . GLN B 1 10 ? 12.188 33.812 4.691 1 96.56 10 GLN B C 1
ATOM 1725 O O . GLN B 1 10 ? 11.875 32.812 4.051 1 96.56 10 GLN B O 1
ATOM 1730 N N . ALA B 1 11 ? 13.211 34.531 4.41 1 97.06 11 ALA B N 1
ATOM 1731 C CA . ALA B 1 11 ? 14.078 34.188 3.297 1 97.06 11 ALA B CA 1
ATOM 1732 C C . ALA B 1 11 ? 14.727 32.812 3.525 1 97.06 11 ALA B C 1
ATOM 1734 O O . ALA B 1 11 ? 14.82 32 2.604 1 97.06 11 ALA B O 1
ATOM 1735 N N . ILE B 1 12 ? 15.117 32.594 4.781 1 97.62 12 ILE B N 1
ATOM 1736 C CA . ILE B 1 12 ? 15.75 31.328 5.133 1 97.62 12 ILE B CA 1
ATOM 1737 C C . ILE B 1 12 ? 14.727 30.203 5.035 1 97.62 12 ILE B C 1
ATOM 1739 O O . ILE B 1 12 ? 15.023 29.125 4.496 1 97.62 12 ILE B O 1
ATOM 1743 N N . LEU B 1 13 ? 13.539 30.469 5.5 1 98.19 13 LEU B N 1
ATOM 1744 C CA . LEU B 1 13 ? 12.477 29.469 5.434 1 98.19 13 LEU B CA 1
ATOM 1745 C C . LEU B 1 13 ? 12.156 29.109 3.984 1 98.19 13 LEU B C 1
ATOM 1747 O O . LEU B 1 13 ? 12.055 27.938 3.641 1 98.19 13 LEU B O 1
ATOM 1751 N N . ASP B 1 14 ? 12.07 30.109 3.148 1 98.12 14 ASP B N 1
ATOM 1752 C CA . ASP B 1 14 ? 11.734 29.891 1.744 1 98.12 14 ASP B CA 1
ATOM 1753 C C . ASP B 1 14 ? 12.844 29.125 1.029 1 98.12 14 ASP B C 1
ATOM 1755 O O . ASP B 1 14 ? 12.562 28.188 0.27 1 98.12 14 ASP B O 1
ATOM 1759 N N . ALA B 1 15 ? 14.07 29.469 1.294 1 98.25 15 ALA B N 1
ATOM 1760 C CA . ALA B 1 15 ? 15.211 28.781 0.692 1 98.25 15 ALA B CA 1
ATOM 1761 C C . ALA B 1 15 ? 15.305 27.344 1.17 1 98.25 15 ALA B C 1
ATOM 1763 O O . ALA B 1 15 ? 15.57 26.438 0.377 1 98.25 15 ALA B O 1
ATOM 1764 N N . GLY B 1 16 ? 15.086 27.188 2.498 1 98.5 16 GLY B N 1
ATOM 1765 C CA . GLY B 1 16 ? 15.07 25.844 3.047 1 98.5 16 GLY B CA 1
ATOM 1766 C C . GLY B 1 16 ? 13.992 24.953 2.447 1 98.5 16 GLY B C 1
ATOM 1767 O O . GLY B 1 16 ? 14.258 23.812 2.072 1 98.5 16 GLY B O 1
ATOM 1768 N N . GLU B 1 17 ? 12.812 25.5 2.383 1 98.69 17 GLU B N 1
ATOM 1769 C CA . GLU B 1 17 ? 11.703 24.75 1.804 1 98.69 17 GLU B CA 1
ATOM 1770 C C . GLU B 1 17 ? 12.023 24.312 0.377 1 98.69 17 GLU B C 1
ATOM 1772 O O . GLU B 1 17 ? 11.828 23.141 0.025 1 98.69 17 GLU B O 1
ATOM 1777 N N . SER B 1 18 ? 12.555 25.234 -0.385 1 98.44 18 SER B N 1
ATOM 1778 C CA . SER B 1 18 ? 12.898 24.953 -1.771 1 98.44 18 SER B CA 1
ATOM 1779 C C . SER B 1 18 ? 13.984 23.875 -1.858 1 98.44 18 SER B C 1
ATOM 1781 O O . SER B 1 18 ? 13.867 22.938 -2.639 1 98.44 18 SER B O 1
ATOM 1783 N N . GLU B 1 19 ? 15 23.984 -1.084 1 98.69 19 GLU B N 1
ATOM 1784 C CA . GLU B 1 19 ? 16.109 23.031 -1.077 1 98.69 19 GLU B CA 1
ATOM 1785 C C . GLU B 1 19 ? 15.656 21.641 -0.652 1 98.69 19 GLU B C 1
ATOM 1787 O O . GLU B 1 19 ? 15.992 20.656 -1.301 1 98.69 19 GLU B O 1
ATOM 1792 N N . PHE B 1 20 ? 14.844 21.578 0.413 1 98.69 20 PHE B N 1
ATOM 1793 C CA . PHE B 1 20 ? 14.367 20.297 0.923 1 98.69 20 PHE B CA 1
ATOM 1794 C C . PHE B 1 20 ? 13.414 19.641 -0.07 1 98.69 20 PHE B C 1
ATOM 1796 O O . PHE B 1 20 ? 13.438 18.422 -0.242 1 98.69 20 PHE B O 1
ATOM 1803 N N . LEU B 1 21 ? 12.602 20.453 -0.709 1 98.25 21 LEU B N 1
ATOM 1804 C CA . LEU B 1 21 ? 11.664 19.891 -1.682 1 98.25 21 LEU B CA 1
ATOM 1805 C C . LEU B 1 21 ? 12.406 19.328 -2.889 1 98.25 21 LEU B C 1
ATOM 1807 O O . LEU B 1 21 ? 11.977 18.328 -3.475 1 98.25 21 LEU B O 1
ATOM 1811 N N . ASN B 1 22 ? 13.539 19.891 -3.219 1 97.69 22 ASN B N 1
ATOM 1812 C CA . ASN B 1 22 ? 14.289 19.5 -4.41 1 97.69 22 ASN B CA 1
ATOM 1813 C C . ASN B 1 22 ? 15.227 18.328 -4.125 1 97.69 22 ASN B C 1
ATOM 1815 O O . ASN B 1 22 ? 15.383 17.438 -4.957 1 97.69 22 ASN B O 1
ATOM 1819 N N . LYS B 1 23 ? 15.781 18.312 -2.885 1 97.88 23 LYS B N 1
ATOM 1820 C CA . LYS B 1 23 ? 16.891 17.391 -2.666 1 97.88 23 LYS B CA 1
ATOM 1821 C C . LYS B 1 23 ? 16.547 16.391 -1.564 1 97.88 23 LYS B C 1
ATOM 1823 O O . LYS B 1 23 ? 17.234 15.375 -1.41 1 97.88 23 LYS B O 1
ATOM 1828 N N . GLY B 1 24 ? 15.484 16.688 -0.826 1 98.19 24 GLY B N 1
ATOM 1829 C CA . GLY B 1 24 ? 15.281 15.93 0.399 1 98.19 24 GLY B CA 1
ATOM 1830 C C . GLY B 1 24 ? 16.156 16.406 1.544 1 98.19 24 GLY B C 1
ATOM 1831 O O . GLY B 1 24 ? 17.141 17.109 1.327 1 98.19 24 GLY B O 1
ATOM 1832 N N . PHE B 1 25 ? 15.812 16.031 2.707 1 98.25 25 PHE B N 1
ATOM 1833 C CA . PHE B 1 25 ? 16.531 16.5 3.891 1 98.25 25 PHE B CA 1
ATOM 1834 C C . PHE B 1 25 ? 17.969 16.016 3.877 1 98.25 25 PHE B C 1
ATOM 1836 O O . PHE B 1 25 ? 18.891 16.797 4.105 1 98.25 25 PHE B O 1
ATOM 1843 N N . HIS B 1 26 ? 18.172 14.758 3.588 1 95.5 26 HIS B N 1
ATOM 1844 C CA . HIS B 1 26 ? 19.484 14.141 3.688 1 95.5 26 HIS B CA 1
ATOM 1845 C C . HIS B 1 26 ? 20.469 14.789 2.719 1 95.5 26 HIS B C 1
ATOM 1847 O O . HIS B 1 26 ? 21.594 15.141 3.104 1 95.5 26 HIS B O 1
ATOM 1853 N N . ALA B 1 27 ? 20.078 15.07 1.546 1 96.69 27 ALA B N 1
ATOM 1854 C CA . ALA B 1 27 ? 20.984 15.555 0.498 1 96.69 27 ALA B CA 1
ATOM 1855 C C . ALA B 1 27 ? 21.031 17.078 0.483 1 96.69 27 ALA B C 1
ATOM 1857 O O . ALA B 1 27 ? 21.906 17.672 -0.166 1 96.69 27 ALA B O 1
ATOM 1858 N N . ALA B 1 28 ? 20.172 17.719 1.215 1 97.88 28 ALA B N 1
ATOM 1859 C CA . ALA B 1 28 ? 20.125 19.172 1.238 1 97.88 28 ALA B CA 1
ATOM 1860 C C . ALA B 1 28 ? 21.406 19.75 1.821 1 97.88 28 ALA B C 1
ATOM 1862 O O . ALA B 1 28 ? 22.031 19.156 2.701 1 97.88 28 ALA B O 1
ATOM 1863 N N . SER B 1 29 ? 21.719 20.938 1.383 1 96.56 29 SER B N 1
ATOM 1864 C CA . SER B 1 29 ? 22.969 21.609 1.777 1 96.56 29 SER B CA 1
ATOM 1865 C C . SER B 1 29 ? 22.688 22.938 2.455 1 96.56 29 SER B C 1
ATOM 1867 O O . SER B 1 29 ? 22.016 23.812 1.882 1 96.56 29 SER B O 1
ATOM 1869 N N . LEU B 1 30 ? 23.297 23.094 3.586 1 97.12 30 LEU B N 1
ATOM 1870 C CA . LEU B 1 30 ? 23.188 24.359 4.289 1 97.12 30 LEU B CA 1
ATOM 1871 C C . LEU B 1 30 ? 23.828 25.484 3.479 1 97.12 30 LEU B C 1
ATOM 1873 O O . LEU B 1 30 ? 23.328 26.609 3.461 1 97.12 30 LEU B O 1
ATOM 1877 N N . ARG B 1 31 ? 24.859 25.141 2.812 1 97.12 31 ARG B N 1
ATOM 1878 C CA . ARG B 1 31 ? 25.531 26.125 1.97 1 97.12 31 ARG B CA 1
ATOM 1879 C C . ARG B 1 31 ? 24.594 26.672 0.899 1 97.12 31 ARG B C 1
ATOM 1881 O O . ARG B 1 31 ? 24.531 27.891 0.685 1 97.12 31 ARG B O 1
ATOM 1888 N N . ASN B 1 32 ? 23.891 25.812 0.258 1 98.19 32 ASN B N 1
ATOM 1889 C CA . ASN B 1 32 ? 22.938 26.219 -0.77 1 98.19 32 ASN B CA 1
ATOM 1890 C C . ASN B 1 32 ? 21.797 27.031 -0.182 1 98.19 32 ASN B C 1
ATOM 1892 O O . ASN B 1 32 ? 21.359 28.031 -0.782 1 98.19 32 ASN B O 1
ATOM 1896 N N . ILE B 1 33 ? 21.359 26.656 0.977 1 98.38 33 ILE B N 1
ATOM 1897 C CA . ILE B 1 33 ? 20.234 27.328 1.623 1 98.38 33 ILE B CA 1
ATOM 1898 C C . ILE B 1 33 ? 20.625 28.766 1.945 1 98.38 33 ILE B C 1
ATOM 1900 O O . ILE B 1 33 ? 19.875 29.703 1.621 1 98.38 33 ILE B O 1
ATOM 1904 N N . VAL B 1 34 ? 21.781 28.984 2.553 1 98 34 VAL B N 1
ATOM 1905 C CA . VAL B 1 34 ? 22.188 30.328 2.945 1 98 34 VAL B CA 1
ATOM 1906 C C . VAL B 1 34 ? 22.469 31.156 1.699 1 98 34 VAL B C 1
ATOM 1908 O O . VAL B 1 34 ? 22.109 32.344 1.649 1 98 34 VAL B O 1
ATOM 1911 N N . LYS B 1 35 ? 23.031 30.531 0.725 1 98.19 35 LYS B N 1
ATOM 1912 C CA . LYS B 1 35 ? 23.281 31.219 -0.537 1 98.19 35 LYS B CA 1
ATOM 1913 C C . LYS B 1 35 ? 21.984 31.703 -1.172 1 98.19 35 LYS B C 1
ATOM 1915 O O . LYS B 1 35 ? 21.859 32.875 -1.537 1 98.19 35 LYS B O 1
ATOM 1920 N N . ASP B 1 36 ? 21.047 30.891 -1.249 1 97.69 36 ASP B N 1
ATOM 1921 C CA . ASP B 1 36 ? 19.781 31.203 -1.895 1 97.69 36 ASP B CA 1
ATOM 1922 C C . ASP B 1 36 ? 19 32.219 -1.083 1 97.69 36 ASP B C 1
ATOM 1924 O O . ASP B 1 36 ? 18.266 33.031 -1.646 1 97.69 36 ASP B O 1
ATOM 1928 N N . ALA B 1 37 ? 19.156 32.125 0.221 1 97.5 37 ALA B N 1
ATOM 1929 C CA . ALA B 1 37 ? 18.484 33.094 1.106 1 97.5 37 ALA B CA 1
ATOM 1930 C C . ALA B 1 37 ? 19.172 34.438 1.092 1 97.5 37 ALA B C 1
ATOM 1932 O O . ALA B 1 37 ? 18.609 35.438 1.566 1 97.5 37 ALA B O 1
ATOM 1933 N N . GLY B 1 38 ? 20.406 34.406 0.593 1 97.5 38 GLY B N 1
ATOM 1934 C CA . GLY B 1 38 ? 21.156 35.656 0.537 1 97.5 38 GLY B CA 1
ATOM 1935 C C . GLY B 1 38 ? 21.688 36.125 1.89 1 97.5 38 GLY B C 1
ATOM 1936 O O . GLY B 1 38 ? 21.703 37.312 2.195 1 97.5 38 GLY B O 1
ATOM 1937 N N . VAL B 1 39 ? 22.016 35.156 2.688 1 97.06 39 VAL B N 1
ATOM 1938 C CA . VAL B 1 39 ? 22.531 35.469 4.016 1 97.06 39 VAL B CA 1
ATOM 1939 C C . VAL B 1 39 ? 23.844 34.719 4.258 1 97.06 39 VAL B C 1
ATOM 1941 O O . VAL B 1 39 ? 24.219 33.844 3.475 1 97.06 39 VAL B O 1
ATOM 1944 N N . THR B 1 40 ? 24.5 35.125 5.328 1 95.56 40 THR B N 1
ATOM 1945 C CA . THR B 1 40 ? 25.703 34.406 5.73 1 95.56 40 THR B CA 1
ATOM 1946 C C . THR B 1 40 ? 25.344 33.188 6.586 1 95.56 40 THR B C 1
ATOM 1948 O O . THR B 1 40 ? 24.25 33.125 7.156 1 95.56 40 THR B O 1
ATOM 1951 N N . THR B 1 41 ? 26.281 32.25 6.617 1 96.06 41 THR B N 1
ATOM 1952 C CA . THR B 1 41 ? 26.094 31.125 7.504 1 96.06 41 THR B CA 1
ATOM 1953 C C . THR B 1 41 ? 25.922 31.578 8.945 1 96.06 41 THR B C 1
ATOM 1955 O O . THR B 1 41 ? 25.125 31 9.688 1 96.06 41 THR B O 1
ATOM 1958 N N . GLY B 1 42 ? 26.688 32.531 9.336 1 95.25 42 GLY B N 1
ATOM 1959 C CA . GLY B 1 42 ? 26.547 33.094 10.672 1 95.25 42 GLY B CA 1
ATOM 1960 C C . GLY B 1 42 ? 25.156 33.625 10.969 1 95.25 42 GLY B C 1
ATOM 1961 O O . GLY B 1 42 ? 24.625 33.375 12.055 1 95.25 42 GLY B O 1
ATOM 1962 N N . ALA B 1 43 ? 24.656 34.375 10.047 1 95.25 43 ALA B N 1
ATOM 1963 C CA . ALA B 1 43 ? 23.297 34.906 10.188 1 95.25 43 ALA B CA 1
ATOM 1964 C C . ALA B 1 43 ? 22.281 33.781 10.352 1 95.25 43 ALA B C 1
ATOM 1966 O O . ALA B 1 43 ? 21.328 33.906 11.125 1 95.25 43 ALA B O 1
ATOM 1967 N N . PHE B 1 44 ? 22.422 32.656 9.562 1 97.44 44 PHE B N 1
ATOM 1968 C CA . PHE B 1 44 ? 21.547 31.5 9.672 1 97.44 44 PHE B CA 1
ATOM 1969 C C . PHE B 1 44 ? 21.5 31 11.109 1 97.44 44 PHE B C 1
ATOM 1971 O O . PHE B 1 44 ? 20.422 30.75 11.648 1 97.44 44 PHE B O 1
ATOM 1978 N N . TYR B 1 45 ? 22.625 30.875 11.742 1 96.94 45 TYR B N 1
ATOM 1979 C CA . TYR B 1 45 ? 22.719 30.297 13.078 1 96.94 45 TYR B CA 1
ATOM 1980 C C . TYR B 1 45 ? 22.141 31.25 14.125 1 96.94 45 TYR B C 1
ATOM 1982 O O . TYR B 1 45 ? 21.906 30.844 15.273 1 96.94 45 TYR B O 1
ATOM 1990 N N . GLY B 1 46 ? 21.938 32.438 13.805 1 96.44 46 GLY B N 1
ATOM 1991 C CA . GLY B 1 46 ? 21.172 33.344 14.641 1 96.44 46 GLY B CA 1
ATOM 1992 C C . GLY B 1 46 ? 19.703 32.969 14.758 1 96.44 46 GLY B C 1
ATOM 1993 O O . GLY B 1 46 ? 19.047 33.312 15.734 1 96.44 46 GLY B O 1
ATOM 1994 N N . TYR B 1 47 ? 19.234 32.219 13.781 1 96.75 47 TYR B N 1
ATOM 1995 C CA . TYR B 1 47 ? 17.828 31.844 13.727 1 96.75 47 TYR B CA 1
ATOM 1996 C C . TYR B 1 47 ? 17.641 30.359 14 1 96.75 47 TYR B C 1
ATOM 1998 O O . TYR B 1 47 ? 16.703 29.969 14.703 1 96.75 47 TYR B O 1
ATOM 2006 N N . TYR B 1 48 ? 18.5 29.547 13.422 1 97.81 48 TYR B N 1
ATOM 2007 C CA . TYR B 1 48 ? 18.406 28.094 13.539 1 97.81 48 TYR B CA 1
ATOM 2008 C C . TYR B 1 48 ? 19.75 27.484 13.883 1 97.81 48 TYR B C 1
ATOM 2010 O O . TYR B 1 48 ? 20.781 27.891 13.352 1 97.81 48 TYR B O 1
ATOM 2018 N N . LYS B 1 49 ? 19.703 26.484 14.617 1 97.12 49 LYS B N 1
ATOM 2019 C CA . LYS B 1 49 ? 20.938 25.859 15.094 1 97.12 49 LYS B CA 1
ATOM 2020 C C . LYS B 1 49 ? 21.422 24.781 14.125 1 97.12 49 LYS B C 1
ATOM 2022 O O . LYS B 1 49 ? 22.578 24.344 14.195 1 97.12 49 LYS B O 1
ATOM 2027 N N . SER B 1 50 ? 20.484 24.312 13.258 1 96.44 50 SER B N 1
ATOM 2028 C CA . SER B 1 50 ? 20.812 23.234 12.344 1 96.44 50 SER B CA 1
ATOM 2029 C C . SER B 1 50 ? 19.812 23.156 11.195 1 96.44 50 SER B C 1
ATOM 2031 O O . SER B 1 50 ? 18.766 23.797 11.234 1 96.44 50 SER B O 1
ATOM 2033 N N . LYS B 1 51 ? 20.156 22.359 10.266 1 96.06 51 LYS B N 1
ATOM 2034 C CA . LYS B 1 51 ? 19.234 22.094 9.172 1 96.06 51 LYS B CA 1
ATOM 2035 C C . LYS B 1 51 ? 17.984 21.375 9.672 1 96.06 51 LYS B C 1
ATOM 2037 O O . LYS B 1 51 ? 16.875 21.594 9.156 1 96.06 51 LYS B O 1
ATOM 2042 N N . GLU B 1 52 ? 18.172 20.547 10.695 1 97.5 52 GLU B N 1
ATOM 2043 C CA . GLU B 1 52 ? 17.047 19.844 11.297 1 97.5 52 GLU B CA 1
ATOM 2044 C C . GLU B 1 52 ? 16.062 20.812 11.938 1 97.5 52 GLU B C 1
ATOM 2046 O O . GLU B 1 52 ? 14.844 20.641 11.82 1 97.5 52 GLU B O 1
ATOM 2051 N N . GLU B 1 53 ? 16.562 21.719 12.609 1 98.19 53 GLU B N 1
ATOM 2052 C CA . GLU B 1 53 ? 15.695 22.719 13.227 1 98.19 53 GLU B CA 1
ATOM 2053 C C . GLU B 1 53 ? 14.945 23.531 12.172 1 98.19 53 GLU B C 1
ATOM 2055 O O . GLU B 1 53 ? 13.781 23.891 12.367 1 98.19 53 GLU B O 1
ATOM 2060 N N . LEU B 1 54 ? 15.617 23.844 11.078 1 98.5 54 LEU B N 1
ATOM 2061 C CA . LEU B 1 54 ? 14.961 24.547 9.977 1 98.5 54 LEU B CA 1
ATOM 2062 C C . LEU B 1 54 ? 13.836 23.688 9.391 1 98.5 54 LEU B C 1
ATOM 2064 O O . LEU B 1 54 ? 12.734 24.188 9.156 1 98.5 54 LEU B O 1
ATOM 2068 N N . PHE B 1 55 ? 14.109 22.391 9.164 1 98.75 55 PHE B N 1
ATOM 2069 C CA . PHE B 1 55 ? 13.086 21.469 8.664 1 98.75 55 PHE B CA 1
ATOM 2070 C C . PHE B 1 55 ? 11.891 21.422 9.609 1 98.75 55 PHE B C 1
ATOM 2072 O O . PHE B 1 55 ? 10.742 21.5 9.164 1 98.75 55 PHE B O 1
ATOM 2079 N N . ASP B 1 56 ? 12.203 21.359 10.883 1 98.69 56 ASP B N 1
ATOM 2080 C CA . ASP B 1 56 ? 11.164 21.344 11.906 1 98.69 56 ASP B CA 1
ATOM 2081 C C . ASP B 1 56 ? 10.297 22.609 11.82 1 98.69 56 ASP B C 1
ATOM 2083 O O . ASP B 1 56 ? 9.07 22.531 11.914 1 98.69 56 ASP B O 1
ATOM 2087 N N . ALA B 1 57 ? 10.875 23.656 11.602 1 98.38 57 ALA B N 1
ATOM 2088 C CA . ALA B 1 57 ? 10.156 24.922 11.539 1 98.38 57 ALA B CA 1
ATOM 2089 C C . ALA B 1 57 ? 9.172 24.938 10.367 1 98.38 57 ALA B C 1
ATOM 2091 O O . ALA B 1 57 ? 8.148 25.625 10.414 1 98.38 57 ALA B O 1
ATOM 2092 N N . LEU B 1 58 ? 9.461 24.188 9.359 1 98.62 58 LEU B N 1
ATOM 2093 C CA . LEU B 1 58 ? 8.656 24.172 8.148 1 98.62 58 LEU B CA 1
ATOM 2094 C C . LEU B 1 58 ? 7.457 23.25 8.305 1 98.62 58 LEU B C 1
ATOM 2096 O O . LEU B 1 58 ? 6.41 23.453 7.688 1 98.62 58 LEU B O 1
ATOM 2100 N N . VAL B 1 59 ? 7.605 22.188 9.219 1 98.81 59 VAL B N 1
ATOM 2101 C CA . VAL B 1 59 ? 6.594 21.141 9.102 1 98.81 59 VAL B CA 1
ATOM 2102 C C . VAL B 1 59 ? 5.926 20.906 10.461 1 98.81 59 VAL B C 1
ATOM 2104 O O . VAL B 1 59 ? 4.879 20.266 10.547 1 98.81 59 VAL B O 1
ATOM 2107 N N . ALA B 1 60 ? 6.461 21.422 11.539 1 98.69 60 ALA B N 1
ATOM 2108 C CA . ALA B 1 60 ? 6.027 21.047 12.891 1 98.69 60 ALA B CA 1
ATOM 2109 C C . ALA B 1 60 ? 4.562 21.422 13.109 1 98.69 60 ALA B C 1
ATOM 2111 O O . ALA B 1 60 ? 3.783 20.594 13.602 1 98.69 60 ALA B O 1
ATOM 2112 N N . GLU B 1 61 ? 4.242 22.594 12.773 1 98.5 61 GLU B N 1
ATOM 2113 C CA . GLU B 1 61 ? 2.881 23.047 13.047 1 98.5 61 GLU B CA 1
ATOM 2114 C C . GLU B 1 61 ? 1.86 22.25 12.25 1 98.5 61 GLU B C 1
ATOM 2116 O O . GLU B 1 61 ? 0.929 21.672 12.82 1 98.5 61 GLU B O 1
ATOM 2121 N N . PRO B 1 62 ? 2.041 22.109 10.898 1 98.69 62 PRO B N 1
ATOM 2122 C CA . PRO B 1 62 ? 1.112 21.266 10.148 1 98.69 62 PRO B CA 1
ATOM 2123 C C . PRO B 1 62 ? 1.076 19.828 10.656 1 98.69 62 PRO B C 1
ATOM 2125 O O . PRO B 1 62 ? 0 19.234 10.766 1 98.69 62 PRO B O 1
ATOM 2128 N N . TYR B 1 63 ? 2.197 19.297 11.008 1 98.69 63 TYR B N 1
ATOM 2129 C CA . TYR B 1 63 ? 2.293 17.938 11.547 1 98.69 63 TYR B CA 1
ATOM 2130 C C . TYR B 1 63 ? 1.514 17.812 12.844 1 98.69 63 TYR B C 1
ATOM 2132 O O . TYR B 1 63 ? 0.653 16.938 12.977 1 98.69 63 TYR B O 1
ATOM 2140 N N . ASN B 1 64 ? 1.805 18.672 13.773 1 98.62 64 ASN B N 1
ATOM 2141 C CA . ASN B 1 64 ? 1.201 18.594 15.102 1 98.62 64 ASN B CA 1
ATOM 2142 C C . ASN B 1 64 ? -0.308 18.812 15.039 1 98.62 64 ASN B C 1
ATOM 2144 O O . ASN B 1 64 ? -1.063 18.156 15.758 1 98.62 64 ASN B O 1
ATOM 2148 N N . THR B 1 65 ? -0.696 19.719 14.242 1 98.75 65 THR B N 1
ATOM 2149 C CA . THR B 1 65 ? -2.119 20.016 14.117 1 98.75 65 THR B CA 1
ATOM 2150 C C . THR B 1 65 ? -2.877 18.812 13.555 1 98.75 65 THR B C 1
ATOM 2152 O O . THR B 1 65 ? -3.92 18.438 14.086 1 98.75 65 THR B O 1
ATOM 2155 N N . LEU B 1 66 ? -2.344 18.203 12.531 1 98.56 66 LEU B N 1
ATOM 2156 C CA . LEU B 1 66 ? -2.992 17.031 11.953 1 98.56 66 LEU B CA 1
ATOM 2157 C C . LEU B 1 66 ? -3.035 15.875 12.953 1 98.56 66 LEU B C 1
ATOM 2159 O O . LEU B 1 66 ? -4.082 15.25 13.148 1 98.56 66 LEU B O 1
ATOM 2163 N N . MET B 1 67 ? -1.908 15.641 13.641 1 98 67 MET B N 1
ATOM 2164 C CA . MET B 1 67 ? -1.834 14.555 14.609 1 98 67 MET B CA 1
ATOM 2165 C C . MET B 1 67 ? -2.828 14.766 15.742 1 98 67 MET B C 1
ATOM 2167 O O . MET B 1 67 ? -3.512 13.828 16.156 1 98 67 MET B O 1
ATOM 2171 N N . LYS B 1 68 ? -2.859 15.977 16.172 1 97.94 68 LYS B N 1
ATOM 2172 C CA . LYS B 1 68 ? -3.771 16.312 17.266 1 97.94 68 LYS B CA 1
ATOM 2173 C C . LYS B 1 68 ? -5.223 16.078 16.859 1 97.94 68 LYS B C 1
ATOM 2175 O O . LYS B 1 68 ? -6.012 15.523 17.625 1 97.94 68 LYS B O 1
ATOM 2180 N N . ARG B 1 69 ? -5.57 16.562 15.719 1 97.88 69 ARG B N 1
ATOM 2181 C CA . ARG B 1 69 ? -6.93 16.375 15.227 1 97.88 69 ARG B CA 1
ATOM 2182 C C . ARG B 1 69 ? -7.246 14.898 15.031 1 97.88 69 ARG B C 1
ATOM 2184 O O . ARG B 1 69 ? -8.344 14.445 15.367 1 97.88 69 ARG B O 1
ATOM 2191 N N . PHE B 1 70 ? -6.359 14.148 14.516 1 97.5 70 PHE B N 1
ATOM 2192 C CA . PHE B 1 70 ? -6.539 12.711 14.297 1 97.5 70 PHE B CA 1
ATOM 2193 C C . PHE B 1 70 ? -6.738 11.984 15.617 1 97.5 70 PHE B C 1
ATOM 2195 O O . PHE B 1 70 ? -7.66 11.18 15.758 1 97.5 70 PHE B O 1
ATOM 2202 N N . LEU B 1 71 ? -5.895 12.289 16.578 1 97.06 71 LEU B N 1
ATOM 2203 C CA . LEU B 1 71 ? -6.012 11.688 17.906 1 97.06 71 LEU B CA 1
ATOM 2204 C C . LEU B 1 71 ? -7.344 12.047 18.547 1 97.06 71 LEU B C 1
ATOM 2206 O O . LEU B 1 71 ? -7.977 11.203 19.188 1 97.06 71 LEU B O 1
ATOM 2210 N N . LYS B 1 72 ? -7.688 13.281 18.406 1 96.69 72 LYS B N 1
ATOM 2211 C CA . LYS B 1 72 ? -8.969 13.727 18.953 1 96.69 72 LYS B CA 1
ATOM 2212 C C . LYS B 1 72 ? -10.125 12.922 18.359 1 96.69 72 LYS B C 1
ATOM 2214 O O . LYS B 1 72 ? -11.062 12.555 19.078 1 96.69 72 LYS B O 1
ATOM 2219 N N . ALA B 1 73 ? -10.117 12.68 17.062 1 95.69 73 ALA B N 1
ATOM 2220 C CA . ALA B 1 73 ? -11.148 11.867 16.406 1 95.69 73 ALA B CA 1
ATOM 2221 C C . ALA B 1 73 ? -11.203 10.461 17.016 1 95.69 73 ALA B C 1
ATOM 2223 O O . ALA B 1 73 ? -12.281 9.93 17.266 1 95.69 73 ALA B O 1
ATOM 2224 N N . GLN B 1 74 ? -10.055 9.828 17.203 1 95 74 GLN B N 1
ATOM 2225 C CA . GLN B 1 74 ? -9.984 8.5 17.812 1 95 74 GLN B CA 1
ATOM 2226 C C . GLN B 1 74 ? -10.547 8.508 19.234 1 95 74 GLN B C 1
ATOM 2228 O O . GLN B 1 74 ? -11.305 7.609 19.609 1 95 74 GLN B O 1
ATOM 2233 N N . ASP B 1 75 ? -10.164 9.539 19.938 1 94.62 75 ASP B N 1
ATOM 2234 C CA . ASP B 1 75 ? -10.633 9.664 21.312 1 94.62 75 ASP B CA 1
ATOM 2235 C C . ASP B 1 75 ? -12.141 9.867 21.359 1 94.62 75 ASP B C 1
ATOM 2237 O O . ASP B 1 75 ? -12.836 9.266 22.188 1 94.62 75 ASP B O 1
ATOM 2241 N N . THR B 1 76 ? -12.594 10.766 20.547 1 95.62 76 THR B N 1
ATOM 2242 C CA . THR B 1 76 ? -14.031 11.031 20.484 1 95.62 76 THR B CA 1
ATOM 2243 C C . THR B 1 76 ? -14.805 9.742 20.188 1 95.62 76 THR B C 1
ATOM 2245 O O . THR B 1 76 ? -15.82 9.469 20.828 1 95.62 76 THR B O 1
ATOM 2248 N N . PHE B 1 77 ? -14.328 8.922 19.281 1 95.56 77 PHE B N 1
ATOM 2249 C CA . PHE B 1 77 ? -14.961 7.648 18.969 1 95.56 77 PHE B CA 1
ATOM 2250 C C . PHE B 1 77 ? -14.914 6.703 20.156 1 95.56 77 PHE B C 1
ATOM 2252 O O . PHE B 1 77 ? -15.93 6.098 20.516 1 95.56 77 PHE B O 1
ATOM 2259 N N . ALA B 1 78 ? -13.805 6.621 20.797 1 94.06 78 ALA B N 1
ATOM 2260 C CA . ALA B 1 78 ? -13.578 5.672 21.891 1 94.06 78 ALA B CA 1
ATOM 2261 C C . ALA B 1 78 ? -14.422 6.027 23.109 1 94.06 78 ALA B C 1
ATOM 2263 O O . ALA B 1 78 ? -14.711 5.164 23.938 1 94.06 78 ALA B O 1
ATOM 2264 N N . THR B 1 79 ? -14.758 7.25 23.188 1 95 79 THR B N 1
ATOM 2265 C CA . THR B 1 79 ? -15.492 7.695 24.359 1 95 79 THR B CA 1
ATOM 2266 C C . THR B 1 79 ? -17 7.531 24.172 1 95 79 THR B C 1
ATOM 2268 O O . THR B 1 79 ? -17.781 7.703 25.109 1 95 79 THR B O 1
ATOM 2271 N N . LEU B 1 80 ? -17.406 7.242 23.016 1 95.69 80 LEU B N 1
ATOM 2272 C CA . LEU B 1 80 ? -18.812 6.902 22.812 1 95.69 80 LEU B CA 1
ATOM 2273 C C . LEU B 1 80 ? -19.203 5.684 23.641 1 95.69 80 LEU B C 1
ATOM 2275 O O . LEU B 1 80 ? -18.375 4.797 23.875 1 95.69 80 LEU B O 1
ATOM 2279 N N . PRO B 1 81 ? -20.5 5.676 24.062 1 96.38 81 PRO B N 1
ATOM 2280 C CA . PRO B 1 81 ? -20.953 4.418 24.656 1 96.38 81 PRO B CA 1
ATOM 2281 C C . PRO B 1 81 ? -20.703 3.211 23.766 1 96.38 81 PRO B C 1
ATOM 2283 O O . PRO B 1 81 ? -20.938 3.287 22.547 1 96.38 81 PRO B O 1
ATOM 2286 N N . PRO B 1 82 ? -20.219 2.166 24.328 1 94.81 82 PRO B N 1
ATOM 2287 C CA . PRO B 1 82 ? -19.875 0.987 23.531 1 94.81 82 PRO B CA 1
ATOM 2288 C C . PRO B 1 82 ? -20.984 0.57 22.578 1 94.81 82 PRO B C 1
ATOM 2290 O O . PRO B 1 82 ? -20.719 0.212 21.422 1 94.81 82 PRO B O 1
ATOM 2293 N N . GLU B 1 83 ? -22.172 0.671 22.953 1 94.62 83 GLU B N 1
ATOM 2294 C CA . GLU B 1 83 ? -23.312 0.209 22.172 1 94.62 83 GLU B CA 1
ATOM 2295 C C . GLU B 1 83 ? -23.547 1.111 20.969 1 94.62 83 GLU B C 1
ATOM 2297 O O . GLU B 1 83 ? -24.25 0.723 20.016 1 94.62 83 GLU B O 1
ATOM 2302 N N . GLU B 1 84 ? -22.953 2.295 20.984 1 95 84 GLU B N 1
ATOM 2303 C CA . GLU B 1 84 ? -23.156 3.262 19.906 1 95 84 GLU B CA 1
ATOM 2304 C C . GLU B 1 84 ? -22 3.24 18.906 1 95 84 GLU B C 1
ATOM 2306 O O . GLU B 1 84 ? -22.109 3.785 17.812 1 95 84 GLU B O 1
ATOM 2311 N N . GLN B 1 85 ? -20.938 2.629 19.266 1 94.31 85 GLN B N 1
ATOM 2312 C CA . GLN B 1 85 ? -19.719 2.689 18.469 1 94.31 85 GLN B CA 1
ATOM 2313 C C . GLN B 1 85 ? -19.906 1.995 17.125 1 94.31 85 GLN B C 1
ATOM 2315 O O . GLN B 1 85 ? -19.547 2.545 16.078 1 94.31 85 GLN B O 1
ATOM 2320 N N . PRO B 1 86 ? -20.547 0.798 17.094 1 92.56 86 PRO B N 1
ATOM 2321 C CA . PRO B 1 86 ? -20.719 0.143 15.797 1 92.56 86 PRO B CA 1
ATOM 2322 C C . PRO B 1 86 ? -21.5 0.997 14.805 1 92.56 86 PRO B C 1
ATOM 2324 O O . PRO B 1 86 ? -21.125 1.092 13.633 1 92.56 86 PRO B O 1
ATOM 2327 N N . ALA B 1 87 ? -22.453 1.721 15.258 1 91.19 87 ALA B N 1
ATOM 2328 C CA . ALA B 1 87 ? -23.312 2.533 14.391 1 91.19 87 ALA B CA 1
ATOM 2329 C C . ALA B 1 87 ? -22.578 3.795 13.938 1 91.19 87 ALA B C 1
ATOM 2331 O O . ALA B 1 87 ? -22.984 4.438 12.969 1 91.19 87 ALA B O 1
ATOM 2332 N N . ASN B 1 88 ? -21.578 4.148 14.633 1 92.19 88 ASN B N 1
ATOM 2333 C CA . ASN B 1 88 ? -20.875 5.387 14.32 1 92.19 88 ASN B CA 1
ATOM 2334 C C . ASN B 1 88 ? -19.531 5.113 13.664 1 92.19 88 ASN B C 1
ATOM 2336 O O . ASN B 1 88 ? -18.734 6.035 13.461 1 92.19 88 ASN B O 1
ATOM 2340 N N . MET B 1 89 ? -19.328 3.818 13.398 1 89.19 89 MET B N 1
ATOM 2341 C CA . MET B 1 89 ? -18.094 3.469 12.703 1 89.19 89 MET B CA 1
ATOM 2342 C C . MET B 1 89 ? -17.984 4.191 11.367 1 89.19 89 MET B C 1
ATOM 2344 O O . MET B 1 89 ? -18.906 4.129 10.555 1 89.19 89 MET B O 1
ATOM 2348 N N . GLY B 1 90 ? -17.125 4.945 11.133 1 87 90 GLY B N 1
ATOM 2349 C CA . GLY B 1 90 ? -16.922 5.609 9.859 1 87 90 GLY B CA 1
ATOM 2350 C C . GLY B 1 90 ? -17.328 7.07 9.867 1 87 90 GLY B C 1
ATOM 2351 O O . GLY B 1 90 ? -16.906 7.848 9.016 1 87 90 GLY B O 1
ATOM 2352 N N . ASN B 1 91 ? -18.266 7.402 10.742 1 90.38 91 ASN B N 1
ATOM 2353 C CA . ASN B 1 91 ? -18.766 8.773 10.766 1 90.38 91 ASN B CA 1
ATOM 2354 C C . ASN B 1 91 ? -17.688 9.75 11.25 1 90.38 91 ASN B C 1
ATOM 2356 O O . ASN B 1 91 ? -17.312 10.672 10.531 1 90.38 91 ASN B O 1
ATOM 2360 N N . ILE B 1 92 ? -17.234 9.422 12.414 1 90.56 92 ILE B N 1
ATOM 2361 C CA . ILE B 1 92 ? -16.25 10.305 13.023 1 90.56 92 ILE B CA 1
ATOM 2362 C C . ILE B 1 92 ? -14.961 10.289 12.195 1 90.56 92 ILE B C 1
ATOM 2364 O O . ILE B 1 92 ? -14.391 11.344 11.906 1 90.56 92 ILE B O 1
ATOM 2368 N N . SER B 1 93 ? -14.555 9.117 11.812 1 88.31 93 SER B N 1
ATOM 2369 C CA . SER B 1 93 ? -13.359 8.992 10.984 1 88.31 93 SER B CA 1
ATOM 2370 C C . SER B 1 93 ? -13.555 9.672 9.633 1 88.31 93 SER B C 1
ATOM 2372 O O . SER B 1 93 ? -12.617 10.258 9.086 1 88.31 93 SER B O 1
ATOM 2374 N N . GLY B 1 94 ? -14.734 9.547 9.109 1 90.88 94 GLY B N 1
ATOM 2375 C CA . GLY B 1 94 ? -15.031 10.195 7.84 1 90.88 94 GLY B CA 1
ATOM 2376 C C . GLY B 1 94 ? -14.914 11.703 7.895 1 90.88 94 GLY B C 1
ATOM 2377 O O . GLY B 1 94 ? -14.312 12.312 7.008 1 90.88 94 GLY B O 1
ATOM 2378 N N . GLU B 1 95 ? -15.445 12.273 8.883 1 92.75 95 GLU B N 1
ATOM 2379 C CA . GLU B 1 95 ? -15.344 13.719 9.078 1 92.75 95 GLU B CA 1
ATOM 2380 C C . GLU B 1 95 ? -13.891 14.156 9.242 1 92.75 95 GLU B C 1
ATOM 2382 O O . GLU B 1 95 ? -13.484 15.195 8.727 1 92.75 95 GLU B O 1
ATOM 2387 N N . CYS B 1 96 ? -13.234 13.391 10 1 95.75 96 CYS B N 1
ATOM 2388 C CA . CYS B 1 96 ? -11.82 13.688 10.195 1 95.75 96 CYS B CA 1
ATOM 2389 C C . CYS B 1 96 ? -11.062 13.641 8.875 1 95.75 96 CYS B C 1
ATOM 2391 O O . CYS B 1 96 ? -10.242 14.516 8.594 1 95.75 96 CYS B O 1
ATOM 2393 N N . MET B 1 97 ? -11.352 12.68 8.047 1 95.31 97 MET B N 1
ATOM 2394 C CA . MET B 1 97 ? -10.688 12.547 6.75 1 95.31 97 MET B CA 1
ATOM 2395 C C . MET B 1 97 ? -11.016 13.734 5.852 1 95.31 97 MET B C 1
ATOM 2397 O O . MET B 1 97 ? -10.141 14.234 5.137 1 95.31 97 MET B O 1
ATOM 2401 N N . ASP B 1 98 ? -12.227 14.164 5.879 1 95.19 98 ASP B N 1
ATOM 2402 C CA . ASP B 1 98 ? -12.609 15.336 5.109 1 95.19 98 ASP B CA 1
ATOM 2403 C C . ASP B 1 98 ? -11.812 16.562 5.539 1 95.19 98 ASP B C 1
ATOM 2405 O O . ASP B 1 98 ? -11.297 17.312 4.695 1 95.19 98 ASP B O 1
ATOM 2409 N N . TRP B 1 99 ? -11.75 16.75 6.781 1 97.75 99 TRP B N 1
ATOM 2410 C CA . TRP B 1 99 ? -10.961 17.859 7.312 1 97.75 99 TRP B CA 1
ATOM 2411 C C . TRP B 1 99 ? -9.5 17.734 6.895 1 97.75 99 TRP B C 1
ATOM 2413 O O . TRP B 1 99 ? -8.867 18.734 6.539 1 97.75 99 TRP B O 1
ATOM 2423 N N . MET B 1 100 ? -9.008 16.5 6.988 1 97.88 100 MET B N 1
ATOM 2424 C CA . MET B 1 100 ? -7.609 16.25 6.645 1 97.88 100 MET B CA 1
ATOM 2425 C C . MET B 1 100 ? -7.324 16.672 5.203 1 97.88 100 MET B C 1
ATOM 2427 O O . MET B 1 100 ? -6.266 17.234 4.91 1 97.88 100 MET B O 1
ATOM 2431 N N . VAL B 1 101 ? -8.242 16.391 4.301 1 98.06 101 VAL B N 1
ATOM 2432 C CA . VAL B 1 101 ? -8.047 16.781 2.91 1 98.06 101 VAL B CA 1
ATOM 2433 C C . VAL B 1 101 ? -7.859 18.297 2.818 1 98.06 101 VAL B C 1
ATOM 2435 O O . VAL B 1 101 ? -6.883 18.781 2.234 1 98.06 101 VAL B O 1
ATOM 2438 N N . ASP B 1 102 ? -8.727 19.047 3.398 1 98.06 102 ASP B N 1
ATOM 2439 C CA . ASP B 1 102 ? -8.664 20.5 3.344 1 98.06 102 ASP B CA 1
ATOM 2440 C C . ASP B 1 102 ? -7.375 21.016 3.982 1 98.06 102 ASP B C 1
ATOM 2442 O O . ASP B 1 102 ? -6.703 21.891 3.424 1 98.06 102 ASP B O 1
ATOM 2446 N N . TYR B 1 103 ? -7.07 20.469 5.066 1 98.62 103 TYR B N 1
ATOM 2447 C CA . TYR B 1 103 ? -5.906 20.938 5.816 1 98.62 103 TYR B CA 1
ATOM 2448 C C . TYR B 1 103 ? -4.617 20.641 5.062 1 98.62 103 TYR B C 1
ATOM 2450 O O . TYR B 1 103 ? -3.697 21.453 5.039 1 98.62 103 TYR B O 1
ATOM 2458 N N . VAL B 1 104 ? -4.52 19.453 4.5 1 98.56 104 VAL B N 1
ATOM 2459 C CA . VAL B 1 104 ? -3.355 19.062 3.711 1 98.56 104 VAL B CA 1
ATOM 2460 C C . VAL B 1 104 ? -3.158 20.047 2.561 1 98.56 104 VAL B C 1
ATOM 2462 O O . VAL B 1 104 ? -2.035 20.484 2.299 1 98.56 104 VAL B O 1
ATOM 2465 N N . TYR B 1 105 ? -4.211 20.438 1.907 1 98.06 105 TYR B N 1
ATOM 2466 C CA . TYR B 1 105 ? -4.09 21.312 0.746 1 98.06 105 TYR B CA 1
ATOM 2467 C C . TYR B 1 105 ? -3.816 22.75 1.17 1 98.06 105 TYR B C 1
ATOM 2469 O O . TYR B 1 105 ? -3.295 23.547 0.386 1 98.06 105 TYR B O 1
ATOM 2477 N N . GLU B 1 106 ? -4.199 23.141 2.385 1 98.12 106 GLU B N 1
ATOM 2478 C CA . GLU B 1 106 ? -3.82 24.438 2.936 1 98.12 106 GLU B CA 1
ATOM 2479 C C . GLU B 1 106 ? -2.328 24.484 3.254 1 98.12 106 GLU B C 1
ATOM 2481 O O . GLU B 1 106 ? -1.747 25.562 3.367 1 98.12 106 GLU B O 1
ATOM 2486 N N . HIS B 1 107 ? -1.727 23.344 3.436 1 98.31 107 HIS B N 1
ATOM 2487 C CA . HIS B 1 107 ? -0.323 23.234 3.818 1 98.31 107 HIS B CA 1
ATOM 2488 C C . HIS B 1 107 ? 0.417 22.234 2.934 1 98.31 107 HIS B C 1
ATOM 2490 O O . HIS B 1 107 ? 1.154 21.391 3.436 1 98.31 107 HIS B O 1
ATOM 2496 N N . LEU B 1 108 ? 0.211 22.25 1.7 1 98 108 LEU B N 1
ATOM 2497 C CA . LEU B 1 108 ? 0.631 21.25 0.732 1 98 108 LEU B CA 1
ATOM 2498 C C . LEU B 1 108 ? 2.141 21.047 0.781 1 98 108 LEU B C 1
ATOM 2500 O O . LEU B 1 108 ? 2.617 19.906 0.825 1 98 108 LEU B O 1
ATOM 2504 N N . ASN B 1 109 ? 2.908 22.109 0.856 1 97.94 109 ASN B N 1
ATOM 2505 C CA . ASN B 1 109 ? 4.363 22 0.869 1 97.94 109 ASN B CA 1
ATOM 2506 C C . ASN B 1 109 ? 4.855 21.25 2.107 1 97.94 109 ASN B C 1
ATOM 2508 O O . ASN B 1 109 ? 5.77 20.438 2.023 1 97.94 109 ASN B O 1
ATOM 2512 N N . ALA B 1 110 ? 4.246 21.562 3.182 1 98.5 110 ALA B N 1
ATOM 2513 C CA . ALA B 1 110 ? 4.637 20.891 4.422 1 98.5 110 ALA B CA 1
ATOM 2514 C C . ALA B 1 110 ? 4.402 19.391 4.332 1 98.5 110 ALA B C 1
ATOM 2516 O O . ALA B 1 110 ? 5.258 18.594 4.738 1 98.5 110 ALA B O 1
ATOM 2517 N N . PHE B 1 111 ? 3.34 19.031 3.779 1 98.62 111 PHE B N 1
ATOM 2518 C CA . PHE B 1 111 ? 3.023 17.609 3.717 1 98.62 111 PHE B CA 1
ATOM 2519 C C . PHE B 1 111 ? 3.83 16.922 2.621 1 98.62 111 PHE B C 1
ATOM 2521 O O . PHE B 1 111 ? 4.164 15.742 2.738 1 98.62 111 PHE B O 1
ATOM 2528 N N . GLN B 1 112 ? 4.16 17.625 1.595 1 98.25 112 GLN B N 1
ATOM 2529 C CA . GLN B 1 112 ? 5.125 17.078 0.646 1 98.25 112 GLN B CA 1
ATOM 2530 C C . GLN B 1 112 ? 6.461 16.797 1.321 1 98.25 112 GLN B C 1
ATOM 2532 O O . GLN B 1 112 ? 7.066 15.742 1.099 1 98.25 112 GLN B O 1
ATOM 2537 N N . LEU B 1 113 ? 6.898 17.703 2.119 1 98.62 113 LEU B N 1
ATOM 2538 C CA . LEU B 1 113 ? 8.141 17.516 2.859 1 98.62 113 LEU B CA 1
ATOM 2539 C C . LEU B 1 113 ? 8.055 16.312 3.791 1 98.62 113 LEU B C 1
ATOM 2541 O O . LEU B 1 113 ? 8.961 15.477 3.82 1 98.62 113 LEU B O 1
ATOM 2545 N N . LEU B 1 114 ? 6.961 16.188 4.52 1 98.56 114 LEU B N 1
ATOM 2546 C CA . LEU B 1 114 ? 6.766 15.125 5.5 1 98.56 114 LEU B CA 1
ATOM 2547 C C . LEU B 1 114 ? 6.734 13.766 4.82 1 98.56 114 LEU B C 1
ATOM 2549 O O . LEU B 1 114 ? 7.293 12.797 5.34 1 98.56 114 LEU B O 1
ATOM 2553 N N . LEU B 1 115 ? 6.164 13.734 3.646 1 98.06 115 LEU B N 1
ATOM 2554 C CA . LEU B 1 115 ? 5.906 12.461 2.984 1 98.06 115 LEU B CA 1
ATOM 2555 C C . LEU B 1 115 ? 7.094 12.039 2.125 1 98.06 115 LEU B C 1
ATOM 2557 O O . LEU B 1 115 ? 7.406 10.852 2.027 1 98.06 115 LEU B O 1
ATOM 2561 N N . CYS B 1 116 ? 7.801 13.023 1.577 1 97.06 116 CYS B N 1
ATOM 2562 C CA . CYS B 1 116 ? 8.734 12.672 0.512 1 97.06 11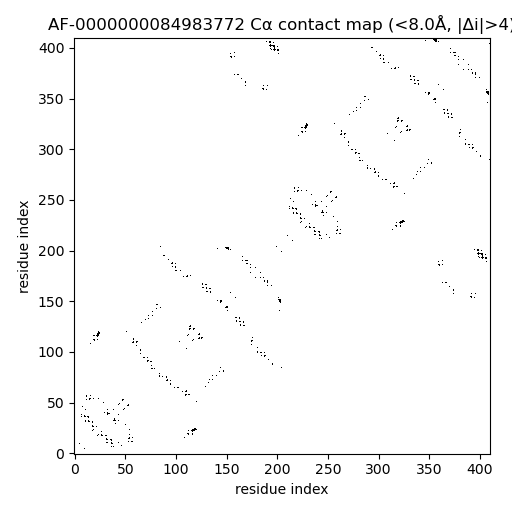6 CYS B CA 1
ATOM 2563 C C . CYS B 1 116 ? 10.156 13.078 0.877 1 97.06 116 CYS B C 1
ATOM 2565 O O . CYS B 1 116 ? 11.117 12.609 0.264 1 97.06 116 CYS B O 1
ATOM 2567 N N . CYS B 1 117 ? 10.312 13.891 1.876 1 98.06 117 CYS B N 1
ATOM 2568 C CA . CYS B 1 117 ? 11.617 14.516 2.037 1 98.06 117 CYS B CA 1
ATOM 2569 C C . CYS B 1 117 ? 12.102 14.406 3.479 1 98.06 117 CYS B C 1
ATOM 2571 O O . CYS B 1 117 ? 13.078 15.055 3.861 1 98.06 117 CYS B O 1
ATOM 2573 N N . ALA B 1 118 ? 11.469 13.633 4.277 1 98.19 118 ALA B N 1
ATOM 2574 C CA . ALA B 1 118 ? 11.719 13.703 5.715 1 98.19 118 ALA B CA 1
ATOM 2575 C C . ALA B 1 118 ? 12.711 12.633 6.152 1 98.19 118 ALA B C 1
ATOM 2577 O O . ALA B 1 118 ? 13 12.492 7.34 1 98.19 118 ALA B O 1
ATOM 2578 N N . GLU B 1 119 ? 13.195 11.828 5.203 1 97.44 119 GLU B N 1
ATOM 2579 C CA . GLU B 1 119 ? 14.164 10.797 5.562 1 97.44 119 GLU B CA 1
ATOM 2580 C C . GLU B 1 119 ? 15.352 11.391 6.316 1 97.44 119 GLU B C 1
ATOM 2582 O O . GLU B 1 119 ? 15.977 12.344 5.844 1 97.44 119 GLU B O 1
ATOM 2587 N N 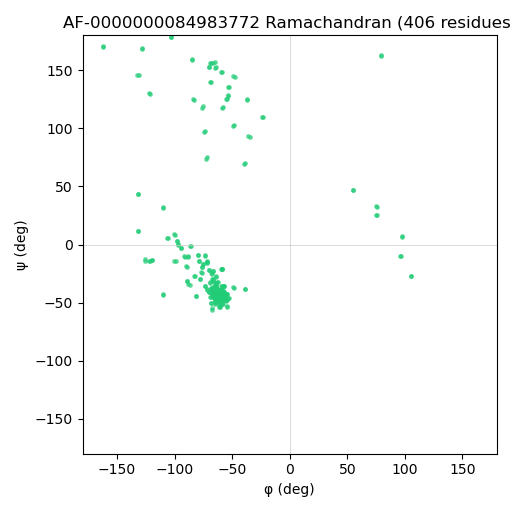. GLY B 1 120 ? 15.656 10.773 7.496 1 96.31 120 GLY B N 1
ATOM 2588 C CA . GLY B 1 120 ? 16.75 11.281 8.305 1 96.31 120 GLY B CA 1
ATOM 2589 C C . GLY B 1 120 ? 16.312 12.227 9.398 1 96.31 120 GLY B C 1
ATOM 2590 O O . GLY B 1 120 ? 17.109 12.641 10.234 1 96.31 120 GLY B O 1
ATOM 2591 N N . THR B 1 121 ? 15.07 12.656 9.414 1 97.75 121 THR B N 1
ATOM 2592 C CA . THR B 1 121 ? 14.516 13.531 10.445 1 97.75 121 THR B CA 1
ATOM 2593 C C . THR B 1 121 ? 13.648 12.727 11.422 1 97.75 121 THR B C 1
ATOM 2595 O O . THR B 1 121 ? 13.43 11.531 11.219 1 97.75 121 THR B O 1
ATOM 2598 N N . ARG B 1 122 ? 13.125 13.406 12.414 1 97.06 122 ARG B N 1
ATOM 2599 C CA . ARG B 1 122 ? 12.234 12.75 13.367 1 97.06 122 ARG B CA 1
ATOM 2600 C C . ARG B 1 122 ? 10.867 12.477 12.734 1 97.06 122 ARG B C 1
ATOM 2602 O O . ARG B 1 122 ? 10.062 11.734 13.289 1 97.06 122 ARG B O 1
ATOM 2609 N N . TYR B 1 123 ? 10.68 13.047 11.562 1 98.19 123 TYR B N 1
ATOM 2610 C CA . TYR B 1 123 ? 9.375 12.914 10.922 1 98.19 123 TYR B CA 1
ATOM 2611 C C . TYR B 1 123 ? 9.391 11.789 9.891 1 98.19 123 TYR B C 1
ATOM 2613 O O . TYR B 1 123 ? 8.398 11.555 9.203 1 98.19 123 TYR B O 1
ATOM 2621 N N . GLU B 1 124 ? 10.516 11.094 9.789 1 97.5 124 GLU B N 1
ATOM 2622 C CA . GLU B 1 124 ? 10.711 10.102 8.742 1 97.5 124 GLU B CA 1
ATOM 2623 C C . GLU B 1 124 ? 9.641 9.008 8.812 1 97.5 124 GLU B C 1
ATOM 2625 O O . GLU B 1 124 ? 9.281 8.422 7.793 1 97.5 124 GLU B O 1
ATOM 2630 N N . GLN B 1 125 ? 8.992 8.844 10.023 1 97.19 125 GLN B N 1
ATOM 2631 C CA . GLN B 1 125 ? 8.016 7.777 10.211 1 97.19 125 GLN B CA 1
ATOM 2632 C C . GLN B 1 125 ? 6.598 8.336 10.328 1 97.19 125 GLN B C 1
ATOM 2634 O O . GLN B 1 125 ? 5.766 7.797 11.055 1 97.19 125 GLN B O 1
ATOM 2639 N N . PHE B 1 126 ? 6.348 9.414 9.656 1 97.94 126 PHE B N 1
ATOM 2640 C CA . PHE B 1 126 ? 5.07 10.109 9.734 1 97.94 126 PHE B CA 1
ATOM 2641 C C . PHE B 1 126 ? 3.914 9.164 9.43 1 97.94 126 PHE B C 1
ATOM 2643 O O . PHE B 1 126 ? 3.025 8.969 10.258 1 97.94 126 PHE B O 1
ATOM 2650 N N . LEU B 1 127 ? 3.912 8.477 8.328 1 96.88 127 LEU B N 1
ATOM 2651 C CA . LEU B 1 127 ? 2.84 7.582 7.906 1 96.88 127 LEU B CA 1
ATOM 2652 C C . LEU B 1 127 ? 2.725 6.387 8.844 1 96.88 127 LEU B C 1
ATOM 2654 O O . LEU B 1 127 ? 1.619 5.953 9.18 1 96.88 127 LEU B O 1
ATOM 2658 N N . HIS B 1 128 ? 3.85 5.902 9.234 1 96.56 128 HIS B N 1
ATOM 2659 C CA . HIS B 1 128 ? 3.877 4.77 10.148 1 96.56 128 HIS B CA 1
ATOM 2660 C C . HIS B 1 128 ? 3.254 5.133 11.492 1 96.56 128 HIS B C 1
ATOM 2662 O O . HIS B 1 128 ? 2.492 4.348 12.062 1 96.56 128 HIS B O 1
ATOM 2668 N N . THR B 1 129 ? 3.572 6.297 11.938 1 96.94 129 THR B N 1
ATOM 2669 C CA . THR B 1 129 ? 3.021 6.766 13.203 1 96.94 129 THR B CA 1
ATOM 2670 C C . THR B 1 129 ? 1.503 6.887 13.117 1 96.94 129 THR B C 1
ATOM 2672 O O . THR B 1 129 ? 0.79 6.441 14.023 1 96.94 129 THR B O 1
ATOM 2675 N N . LEU B 1 130 ? 1.038 7.461 12.055 1 97.06 130 LEU B N 1
ATOM 2676 C CA . LEU B 1 130 ? -0.4 7.555 11.828 1 97.06 130 LEU B CA 1
ATOM 2677 C C . LEU B 1 130 ? -1.043 6.172 11.828 1 97.06 130 LEU B C 1
ATOM 2679 O O . LEU B 1 130 ? -2.07 5.965 12.484 1 97.06 130 LEU B O 1
ATOM 2683 N N . ALA B 1 131 ? -0.452 5.234 11.18 1 96.94 131 ALA B N 1
ATOM 2684 C CA . ALA B 1 131 ? -0.962 3.867 11.078 1 96.94 131 ALA B CA 1
ATOM 2685 C C . ALA B 1 131 ? -0.996 3.191 12.445 1 96.94 131 ALA B C 1
ATOM 2687 O O . ALA B 1 131 ? -1.961 2.502 12.781 1 96.94 131 ALA B O 1
ATOM 2688 N N . GLU B 1 132 ? 0.05 3.383 13.227 1 96.75 132 GLU B N 1
ATOM 2689 C CA . GLU B 1 132 ? 0.112 2.766 14.547 1 96.75 132 GLU B CA 1
ATOM 2690 C C . GLU B 1 132 ? -1.022 3.258 15.438 1 96.75 132 GLU B C 1
ATOM 2692 O O . GLU B 1 132 ? -1.623 2.475 16.172 1 96.75 132 GLU B O 1
ATOM 2697 N N . ILE B 1 133 ? -1.26 4.496 15.367 1 96.62 133 ILE B N 1
ATOM 2698 C CA . ILE B 1 133 ? -2.363 5.062 16.141 1 96.62 133 ILE B CA 1
ATOM 2699 C C . ILE B 1 133 ? -3.676 4.406 15.711 1 96.62 133 ILE B C 1
ATOM 2701 O O . ILE B 1 133 ? -4.477 4.004 16.562 1 96.62 133 ILE B O 1
ATOM 2705 N N . GLU B 1 134 ? -3.867 4.312 14.453 1 97.31 134 GLU B N 1
ATOM 2706 C CA . GLU B 1 134 ? -5.098 3.73 13.922 1 97.31 134 GLU B CA 1
ATOM 2707 C C . GLU B 1 134 ? -5.195 2.244 14.258 1 97.31 134 GLU B C 1
ATOM 2709 O O . GLU B 1 134 ? -6.277 1.74 14.555 1 97.31 134 GLU B O 1
ATOM 2714 N N . VAL B 1 135 ? -4.109 1.521 14.141 1 96.75 135 VAL B N 1
ATOM 2715 C CA . VAL B 1 135 ? -4.098 0.104 14.484 1 96.75 135 VAL B CA 1
ATOM 2716 C C . VAL B 1 135 ? -4.539 -0.074 15.938 1 96.75 135 VAL B C 1
ATOM 2718 O O . VAL B 1 135 ? -5.367 -0.935 16.234 1 96.75 135 VAL B O 1
ATOM 2721 N N . ASP B 1 136 ? -4 0.725 16.812 1 96.31 136 ASP B N 1
ATOM 2722 C CA . ASP B 1 136 ? -4.379 0.664 18.219 1 96.31 136 ASP B CA 1
ATOM 2723 C C . ASP B 1 136 ? -5.871 0.94 18.406 1 96.31 136 ASP B C 1
ATOM 2725 O O . ASP B 1 136 ? -6.543 0.251 19.172 1 96.31 136 ASP B O 1
ATOM 2729 N N . ALA B 1 137 ? -6.301 1.947 1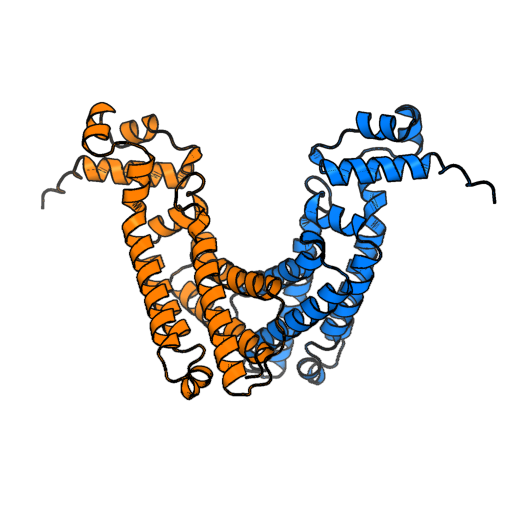7.766 1 95.38 137 ALA B N 1
ATOM 2730 C CA . ALA B 1 137 ? -7.719 2.291 17.828 1 95.38 137 ALA B CA 1
ATOM 2731 C C . ALA B 1 137 ? -8.586 1.151 17.312 1 95.38 137 ALA B C 1
ATOM 2733 O O . ALA B 1 137 ? -9.625 0.83 17.891 1 95.38 137 ALA B O 1
ATOM 2734 N N . THR B 1 138 ? -8.188 0.558 16.188 1 94.62 138 THR B N 1
ATOM 2735 C CA . THR B 1 138 ? -8.906 -0.565 15.602 1 94.62 138 THR B CA 1
ATOM 2736 C C . THR B 1 138 ? -8.953 -1.745 16.562 1 94.62 138 THR B C 1
ATOM 2738 O O . THR B 1 138 ? -10 -2.361 16.75 1 94.62 138 THR B O 1
ATOM 2741 N N . HIS B 1 139 ? -7.867 -2.016 17.172 1 93.62 139 HIS B N 1
ATOM 2742 C CA . HIS B 1 139 ? -7.797 -3.1 18.141 1 93.62 139 HIS B CA 1
ATOM 2743 C C . HIS B 1 139 ? -8.742 -2.857 19.312 1 93.62 139 HIS B C 1
ATOM 2745 O O . HIS B 1 139 ? -9.445 -3.773 19.75 1 93.62 139 HIS B O 1
ATOM 2751 N N . ARG B 1 140 ? -8.75 -1.665 19.781 1 93.81 140 ARG B N 1
ATOM 2752 C CA . ARG B 1 140 ? -9.641 -1.315 20.875 1 93.81 140 ARG B CA 1
ATOM 2753 C C . ARG B 1 140 ? -11.102 -1.498 20.469 1 93.81 140 ARG B C 1
ATOM 2755 O O . ARG B 1 140 ? -11.914 -2.002 21.266 1 93.81 140 ARG B O 1
ATOM 2762 N N . PHE B 1 141 ? -11.359 -1.133 19.359 1 94.94 141 PHE B N 1
ATOM 2763 C CA . PHE B 1 141 ? -12.727 -1.263 18.875 1 94.94 141 PHE B CA 1
ATOM 2764 C C . PHE B 1 141 ? -13.117 -2.73 18.734 1 94.94 141 PHE B C 1
ATOM 2766 O O . PHE B 1 141 ? -14.242 -3.111 19.094 1 94.94 141 PHE B O 1
ATOM 2773 N N . LEU B 1 142 ? -12.242 -3.51 18.25 1 93.81 142 LEU B N 1
ATOM 2774 C CA . LEU B 1 142 ? -12.5 -4.941 18.141 1 93.81 142 LEU B CA 1
ATOM 2775 C C . LEU B 1 142 ? -12.781 -5.547 19.5 1 93.81 142 LEU B C 1
ATOM 2777 O O . LEU B 1 142 ? -13.641 -6.418 19.641 1 93.81 142 LEU B O 1
ATOM 2781 N N . GLU B 1 143 ? -12.07 -5.113 20.453 1 92.81 143 GLU B N 1
ATOM 2782 C CA . GLU B 1 143 ? -12.305 -5.59 21.812 1 92.81 143 GLU B CA 1
ATOM 2783 C C . GLU B 1 143 ? -13.688 -5.176 22.312 1 92.81 143 GLU B C 1
ATOM 2785 O O . GLU B 1 143 ? -14.359 -5.941 23 1 92.81 143 GLU B O 1
ATOM 2790 N N . VAL B 1 144 ? -14.031 -3.967 22 1 94.88 144 VAL B N 1
ATOM 2791 C CA . VAL B 1 144 ? -15.367 -3.492 22.359 1 94.88 144 VAL B CA 1
ATOM 2792 C C . VAL B 1 144 ? -16.422 -4.387 21.719 1 94.88 144 VAL B C 1
ATOM 2794 O O . VAL B 1 144 ? -17.375 -4.805 22.375 1 94.88 144 VAL B O 1
ATOM 2797 N N . LEU B 1 145 ? -16.281 -4.734 20.484 1 94.5 145 LEU B N 1
ATOM 2798 C CA . LEU B 1 145 ? -17.219 -5.586 19.766 1 94.5 145 LEU B CA 1
ATOM 2799 C C . LEU B 1 145 ? -17.312 -6.961 20.406 1 94.5 145 LEU B C 1
ATOM 2801 O O . LEU B 1 145 ? -18.406 -7.504 20.578 1 94.5 145 LEU B O 1
ATOM 2805 N N . ARG B 1 146 ? -16.172 -7.441 20.781 1 92.5 146 ARG B N 1
ATOM 2806 C CA . ARG B 1 146 ? -16.141 -8.734 21.453 1 92.5 146 ARG B CA 1
ATOM 2807 C C . ARG B 1 146 ? -16.922 -8.688 22.75 1 92.5 146 ARG B C 1
ATOM 2809 O O . ARG B 1 146 ? -17.719 -9.586 23.047 1 92.5 146 ARG B O 1
ATOM 2816 N N . ARG B 1 147 ? -16.75 -7.652 23.438 1 92.62 147 ARG B N 1
ATOM 2817 C CA . ARG B 1 147 ? -17.422 -7.492 24.719 1 92.62 147 ARG B CA 1
ATOM 2818 C C . ARG B 1 147 ? -18.938 -7.359 24.531 1 92.62 147 ARG B C 1
ATOM 2820 O O . ARG B 1 147 ? -19.703 -7.781 25.391 1 92.62 147 ARG B O 1
ATOM 2827 N N . LEU B 1 148 ? -19.328 -6.805 23.438 1 93.31 148 LEU B N 1
ATOM 2828 C CA . LEU B 1 148 ? -20.734 -6.617 23.125 1 93.31 148 LEU B CA 1
ATOM 2829 C C . LEU B 1 148 ? -21.359 -7.906 22.594 1 93.31 148 LEU B C 1
ATOM 2831 O O . LEU B 1 148 ? -22.562 -7.965 22.359 1 93.31 148 LEU B O 1
ATOM 2835 N N . GLY B 1 149 ? -20.5 -8.969 22.312 1 89.75 149 GLY B N 1
ATOM 2836 C CA . GLY B 1 149 ? -21.016 -10.273 21.922 1 89.75 149 GLY B CA 1
ATOM 2837 C C . GLY B 1 149 ? -21.016 -10.477 20.406 1 89.75 149 GLY B C 1
ATOM 2838 O O . GLY B 1 149 ? -21.594 -11.445 19.922 1 89.75 149 GLY B O 1
ATOM 2839 N N . HIS B 1 150 ? -20.422 -9.5 19.734 1 87.69 150 HIS B N 1
ATOM 2840 C CA . HIS B 1 150 ? -20.312 -9.68 18.281 1 87.69 150 HIS B CA 1
ATOM 2841 C C . HIS B 1 150 ? -19.344 -10.797 17.938 1 87.69 150 HIS B C 1
ATOM 2843 O O . HIS B 1 150 ? -18.344 -10.992 18.641 1 87.69 150 HIS B O 1
ATOM 2849 N N . PRO B 1 151 ? -19.703 -11.578 16.953 1 84.81 151 PRO B N 1
ATOM 2850 C CA . PRO B 1 151 ? -18.781 -12.617 16.5 1 84.81 151 PRO B CA 1
ATOM 2851 C C . PRO B 1 151 ? -17.594 -12.062 15.719 1 84.81 151 PRO B C 1
ATOM 2853 O O . PRO B 1 151 ? -17.5 -12.266 14.5 1 84.81 151 PRO B O 1
ATOM 2856 N N . VAL B 1 152 ? -16.688 -11.445 16.422 1 82.81 152 VAL B N 1
ATOM 2857 C CA . VAL B 1 152 ? -15.531 -10.828 15.781 1 82.81 152 VAL B CA 1
ATOM 2858 C C . VAL B 1 152 ? -14.523 -11.906 15.391 1 82.81 152 VAL B C 1
ATOM 2860 O O . VAL B 1 152 ? -14.102 -12.711 16.234 1 82.81 152 VAL B O 1
ATOM 2863 N N . PRO B 1 153 ? -14.305 -11.984 14.094 1 82.69 153 PRO B N 1
ATOM 2864 C CA . PRO B 1 153 ? -13.289 -12.969 13.695 1 82.69 153 PRO B CA 1
ATOM 2865 C C . PRO B 1 153 ? -11.891 -12.609 14.211 1 82.69 153 PRO B C 1
ATOM 2867 O O . PRO B 1 153 ? -11.648 -11.461 14.594 1 82.69 153 PRO B O 1
ATOM 2870 N N . ASP B 1 154 ? -11.062 -13.633 14.312 1 88.38 154 ASP B N 1
AT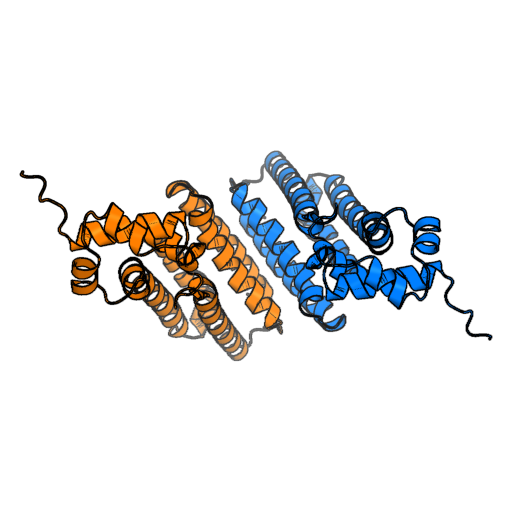OM 2871 C CA . ASP B 1 154 ? -9.656 -13.406 14.625 1 88.38 154 ASP B CA 1
ATOM 2872 C C . ASP B 1 154 ? -8.922 -12.82 13.422 1 88.38 154 ASP B C 1
ATOM 2874 O O . ASP B 1 154 ? -8.539 -13.555 12.5 1 88.38 154 ASP B O 1
ATOM 2878 N N . ILE B 1 155 ? -8.773 -11.555 13.414 1 91.44 155 ILE B N 1
ATOM 2879 C CA . ILE B 1 155 ? -8.055 -10.891 12.336 1 91.44 155 ILE B CA 1
ATOM 2880 C C . ILE B 1 155 ? -6.555 -10.945 12.602 1 91.44 155 ILE B C 1
ATOM 2882 O O . ILE B 1 155 ? -6.094 -10.539 13.672 1 91.44 155 ILE B O 1
ATOM 2886 N N . ASP B 1 156 ? -5.836 -11.453 11.688 1 92.88 156 ASP B N 1
ATOM 2887 C CA . ASP B 1 156 ? -4.379 -11.469 11.797 1 92.88 156 ASP B CA 1
ATOM 2888 C C . ASP B 1 156 ? -3.832 -10.062 12.031 1 92.88 156 ASP B C 1
ATOM 2890 O O . ASP B 1 156 ? -4.16 -9.133 11.297 1 92.88 156 ASP B O 1
ATOM 2894 N N . PRO B 1 157 ? -3.062 -9.914 13.094 1 92.62 157 PRO B N 1
ATOM 2895 C CA . PRO B 1 157 ? -2.527 -8.586 13.406 1 92.62 157 PRO B CA 1
ATOM 2896 C C . PRO B 1 157 ? -1.717 -7.988 12.258 1 92.62 157 PRO B C 1
ATOM 2898 O O . PRO B 1 157 ? -1.716 -6.77 12.062 1 92.62 157 PRO B O 1
ATOM 2901 N N . GLN B 1 158 ? -1.024 -8.812 11.562 1 94.31 158 GLN B N 1
ATOM 2902 C CA . GLN B 1 158 ? -0.273 -8.328 10.414 1 94.31 158 GLN B CA 1
ATOM 2903 C C . GLN B 1 158 ? -1.208 -7.789 9.328 1 94.31 158 GLN B C 1
ATOM 2905 O O . GLN B 1 158 ? -0.945 -6.742 8.742 1 94.31 158 GLN B O 1
ATOM 2910 N N . LEU B 1 159 ? -2.254 -8.539 9.125 1 96.25 159 LEU B N 1
ATOM 2911 C CA . LEU B 1 159 ? -3.23 -8.078 8.141 1 96.25 159 LEU B CA 1
ATOM 2912 C C . LEU B 1 159 ? -3.848 -6.75 8.57 1 96.25 159 LEU B C 1
ATOM 2914 O O . LEU B 1 159 ? -3.986 -5.836 7.754 1 96.25 159 LEU B O 1
ATOM 2918 N N . GLU B 1 160 ? -4.195 -6.648 9.82 1 96.12 160 GLU B N 1
ATOM 2919 C CA . GLU B 1 160 ? -4.738 -5.398 10.344 1 96.12 160 GLU B CA 1
ATOM 2920 C C . GLU B 1 160 ? -3.799 -4.23 10.062 1 96.12 160 GLU B C 1
ATOM 2922 O O . GLU B 1 160 ? -4.227 -3.191 9.547 1 96.12 160 GLU B O 1
ATOM 2927 N N . HIS B 1 161 ? -2.57 -4.473 10.359 1 96.88 161 HIS B N 1
ATOM 2928 C CA . HIS B 1 161 ? -1.559 -3.445 10.141 1 96.88 161 HIS B CA 1
ATOM 2929 C C . HIS B 1 161 ? -1.46 -3.076 8.664 1 96.88 161 HIS B C 1
ATOM 2931 O O . HIS B 1 161 ? -1.385 -1.895 8.32 1 96.88 161 HIS B O 1
ATOM 2937 N N . ILE B 1 162 ? -1.531 -4.031 7.801 1 96.94 162 ILE B N 1
ATOM 2938 C CA . ILE B 1 162 ? -1.378 -3.828 6.363 1 96.94 162 ILE B CA 1
ATOM 2939 C C . ILE B 1 162 ? -2.572 -3.047 5.82 1 96.94 162 ILE B C 1
ATOM 2941 O O . ILE B 1 162 ? -2.402 -2.094 5.059 1 96.94 162 ILE B O 1
ATOM 2945 N N . LEU B 1 163 ? -3.746 -3.418 6.219 1 97.88 163 LEU B N 1
ATOM 2946 C CA . LEU B 1 163 ? -4.953 -2.75 5.742 1 97.88 163 LEU B CA 1
ATOM 2947 C C . LEU B 1 163 ? -4.996 -1.303 6.223 1 97.88 163 LEU B C 1
ATOM 2949 O O . LEU B 1 163 ? -5.336 -0.4 5.453 1 97.88 163 LEU B O 1
ATOM 2953 N N . VAL B 1 164 ? -4.598 -1.079 7.449 1 97.56 164 VAL B N 1
ATOM 2954 C CA . VAL B 1 164 ? -4.586 0.265 8.016 1 97.56 164 VAL B CA 1
ATOM 2955 C C . VAL B 1 164 ? -3.521 1.11 7.324 1 97.56 164 VAL B C 1
ATOM 2957 O O . VAL B 1 164 ? -3.801 2.221 6.867 1 97.56 164 VAL B O 1
ATOM 2960 N N . SER B 1 165 ? -2.334 0.594 7.238 1 97.44 165 SER B N 1
ATOM 2961 C CA . SER B 1 165 ? -1.251 1.299 6.559 1 97.44 165 SER B CA 1
ATOM 2962 C C . SER B 1 165 ? -1.612 1.601 5.109 1 97.44 165 SER B C 1
ATOM 2964 O O . SER B 1 165 ? -1.297 2.676 4.598 1 97.44 165 SER B O 1
ATOM 2966 N N . GLY B 1 166 ? -2.225 0.59 4.488 1 97.75 166 GLY B N 1
ATOM 2967 C CA . GLY B 1 166 ? -2.648 0.777 3.109 1 97.75 166 GLY B CA 1
ATOM 2968 C C . GLY B 1 166 ? -3.605 1.941 2.932 1 97.75 166 GLY B C 1
ATOM 2969 O O . GLY B 1 166 ? -3.525 2.672 1.943 1 97.75 166 GLY B O 1
ATOM 2970 N N . MET B 1 167 ? -4.449 2.164 3.854 1 97.5 167 MET B N 1
ATOM 2971 C CA . MET B 1 167 ? -5.406 3.266 3.797 1 97.5 167 MET B CA 1
ATOM 2972 C C . MET B 1 167 ? -4.688 4.613 3.82 1 97.5 167 MET B C 1
ATOM 2974 O O . MET B 1 167 ? -4.992 5.496 3.018 1 97.5 167 MET B O 1
ATOM 2978 N N . PHE B 1 168 ? -3.762 4.754 4.703 1 97.62 168 PHE B N 1
ATOM 2979 C CA . PHE B 1 168 ? -3.057 6.023 4.816 1 97.62 168 PHE B CA 1
ATOM 2980 C C . PHE B 1 168 ? -2.152 6.25 3.611 1 97.62 168 PHE B C 1
ATOM 2982 O O . PHE B 1 168 ? -2.047 7.371 3.111 1 97.62 168 PHE B O 1
ATOM 2989 N N . SER B 1 169 ? -1.515 5.176 3.211 1 97.5 169 SER B N 1
ATOM 2990 C CA . SER B 1 169 ? -0.727 5.289 1.987 1 97.5 169 SER B CA 1
ATOM 2991 C C . SER B 1 169 ? -1.587 5.746 0.814 1 97.5 169 SER B C 1
ATOM 2993 O O . SER B 1 169 ? -1.185 6.625 0.049 1 97.5 169 SER B O 1
ATOM 2995 N N . ALA B 1 170 ? -2.725 5.145 0.717 1 98 170 ALA B N 1
ATOM 2996 C CA . ALA B 1 170 ? -3.641 5.535 -0.351 1 98 170 ALA B CA 1
ATOM 2997 C C . ALA B 1 170 ? -4.117 6.973 -0.169 1 98 170 ALA B C 1
ATOM 2999 O O . ALA B 1 170 ? -4.172 7.742 -1.132 1 98 170 ALA B O 1
ATOM 3000 N N . PHE B 1 171 ? -4.43 7.379 1.021 1 98.19 171 PHE B N 1
ATOM 3001 C CA . PHE B 1 171 ? -4.922 8.719 1.312 1 98.19 171 PHE B CA 1
ATOM 3002 C C . PHE B 1 171 ? -3.938 9.781 0.83 1 98.19 171 PHE B C 1
ATOM 3004 O O . PHE B 1 171 ? -4.316 10.703 0.112 1 98.19 171 PHE B O 1
ATOM 3011 N N . PHE B 1 172 ? -2.711 9.555 1.131 1 98.25 172 PHE B N 1
ATOM 3012 C CA . PHE B 1 172 ? -1.747 10.625 0.904 1 98.25 172 PHE B CA 1
ATOM 3013 C C . PHE B 1 172 ? -1.227 10.586 -0.528 1 98.25 172 PHE B C 1
ATOM 3015 O O . PHE B 1 172 ? -0.419 11.438 -0.921 1 98.25 172 PHE B O 1
ATOM 3022 N N . GLU B 1 173 ? -1.688 9.633 -1.293 1 97.62 173 GLU B N 1
ATOM 3023 C CA . GLU B 1 173 ? -1.404 9.68 -2.725 1 97.62 173 GLU B CA 1
ATOM 3024 C C . GLU B 1 173 ? -1.945 10.961 -3.352 1 97.62 173 GLU B C 1
ATOM 3026 O O . GLU B 1 173 ? -1.455 11.406 -4.391 1 97.62 173 GLU B O 1
ATOM 3031 N N . ILE B 1 174 ? -2.895 11.633 -2.758 1 97.31 174 ILE B N 1
ATOM 3032 C CA . ILE B 1 174 ? -3.451 12.875 -3.273 1 97.31 174 ILE B CA 1
ATOM 3033 C C . ILE B 1 174 ? -2.363 13.945 -3.328 1 97.31 174 ILE B C 1
ATOM 3035 O O . ILE B 1 174 ? -2.377 14.812 -4.207 1 97.31 174 ILE B O 1
ATOM 3039 N N . VAL B 1 175 ? -1.395 13.883 -2.385 1 97.44 175 VAL B N 1
ATOM 3040 C CA . VAL B 1 175 ? -0.271 14.812 -2.354 1 97.44 175 VAL B CA 1
ATOM 3041 C C . VAL B 1 175 ? 0.804 14.359 -3.338 1 97.44 175 VAL B C 1
ATOM 3043 O O . VAL B 1 175 ? 1.313 15.164 -4.125 1 97.44 175 VAL B O 1
ATOM 3046 N N . ILE B 1 176 ? 1.097 13.086 -3.342 1 95.69 176 ILE B N 1
ATOM 3047 C CA . ILE B 1 176 ? 2.193 12.5 -4.102 1 95.69 176 ILE B CA 1
ATOM 3048 C C . ILE B 1 176 ? 1.924 12.656 -5.598 1 95.69 176 ILE B C 1
ATOM 3050 O O . ILE B 1 176 ? 2.848 12.891 -6.383 1 95.69 176 ILE B O 1
ATOM 3054 N N . HIS B 1 177 ? 0.642 12.547 -5.977 1 94.69 177 HIS B N 1
ATOM 3055 C CA . HIS B 1 177 ? 0.299 12.617 -7.391 1 94.69 177 HIS B CA 1
ATOM 3056 C C . HIS B 1 177 ? -0.207 14.008 -7.77 1 94.69 177 HIS B C 1
ATOM 3058 O O . HIS B 1 177 ? -0.738 14.195 -8.867 1 94.69 177 HIS B O 1
ATOM 3064 N N . ASN B 1 178 ? -0.115 14.953 -6.906 1 94.31 178 ASN B N 1
ATOM 3065 C CA . ASN B 1 178 ? -0.429 16.359 -7.152 1 94.31 178 ASN B CA 1
ATOM 3066 C C . ASN B 1 178 ? -1.846 16.531 -7.695 1 94.31 178 ASN B C 1
ATOM 3068 O O . ASN B 1 178 ? -2.053 17.219 -8.695 1 94.31 178 ASN B O 1
ATOM 3072 N N . MET B 1 179 ? -2.744 15.898 -7.074 1 95.56 179 MET B N 1
ATOM 3073 C CA . MET B 1 179 ? -4.141 16.047 -7.469 1 95.56 179 MET B CA 1
ATOM 3074 C C . MET B 1 179 ? -4.66 17.438 -7.113 1 95.56 179 MET B C 1
ATOM 3076 O O . MET B 1 179 ? -4.16 18.078 -6.18 1 95.56 179 MET B O 1
ATOM 3080 N N . THR B 1 180 ? -5.672 17.891 -7.91 1 96.62 180 THR B N 1
ATOM 3081 C CA . THR B 1 180 ? -6.387 19.094 -7.469 1 96.62 180 THR B CA 1
ATOM 3082 C C . THR B 1 180 ? -7.219 18.797 -6.227 1 96.62 180 THR B C 1
ATOM 3084 O O . THR B 1 180 ? -7.555 17.641 -5.957 1 96.62 180 THR B O 1
ATOM 3087 N N . GLN B 1 181 ? -7.504 19.797 -5.465 1 96.88 181 GLN B N 1
ATOM 3088 C CA . GLN B 1 181 ? -8.273 19.625 -4.238 1 96.88 181 GLN B CA 1
ATOM 3089 C C . GLN B 1 181 ? -9.641 19 -4.535 1 96.88 181 GLN B C 1
ATOM 3091 O O . GLN B 1 181 ? -10.125 18.156 -3.779 1 96.88 181 GLN B O 1
ATOM 3096 N N . GLU B 1 182 ? -10.25 19.438 -5.586 1 95.31 182 GLU B N 1
ATOM 3097 C CA . GLU B 1 182 ? -11.555 18.891 -5.961 1 95.31 182 GLU B CA 1
ATOM 3098 C C . GLU B 1 182 ? -11.461 17.406 -6.293 1 95.31 182 GLU B C 1
ATOM 3100 O O . GLU B 1 182 ? -12.266 16.609 -5.809 1 95.31 182 GLU B O 1
ATOM 3105 N N . GLN B 1 183 ? -10.477 17.031 -7.074 1 94.75 183 GLN B N 1
ATOM 3106 C CA . GLN B 1 183 ? -10.25 15.625 -7.387 1 94.75 183 GLN B CA 1
ATOM 3107 C C . GLN B 1 183 ? -9.969 14.82 -6.121 1 94.75 183 GLN B C 1
ATOM 3109 O O . GLN B 1 183 ? -10.438 13.688 -5.98 1 94.75 183 GLN B O 1
ATOM 3114 N N . ALA B 1 184 ? -9.211 15.43 -5.227 1 97.12 184 ALA B N 1
ATOM 3115 C CA . ALA B 1 184 ? -8.812 14.766 -3.986 1 97.12 184 ALA B CA 1
ATOM 3116 C C . ALA B 1 184 ? -10.031 14.477 -3.115 1 97.12 184 ALA B C 1
ATOM 3118 O O . ALA B 1 184 ? -10.109 13.422 -2.477 1 97.12 184 ALA B O 1
ATOM 3119 N N . ARG B 1 185 ? -10.969 15.352 -3.078 1 95.94 185 ARG B N 1
ATOM 3120 C CA . ARG B 1 185 ? -12.172 15.156 -2.271 1 95.94 185 ARG B CA 1
ATOM 3121 C C . ARG B 1 185 ? -12.969 13.953 -2.762 1 95.94 185 ARG B C 1
ATOM 3123 O O . ARG B 1 185 ? -13.391 13.117 -1.963 1 95.94 185 ARG B O 1
ATOM 3130 N N . ASP B 1 186 ? -13.133 13.859 -4.035 1 94.75 186 ASP B N 1
ATOM 3131 C CA . ASP B 1 186 ? -13.836 12.719 -4.613 1 94.75 186 ASP B CA 1
ATOM 3132 C C . ASP B 1 186 ? -13.062 11.422 -4.379 1 94.75 186 ASP B C 1
ATOM 3134 O O . ASP B 1 186 ? -13.648 10.391 -4.039 1 94.75 186 ASP B O 1
ATOM 3138 N N . TYR B 1 187 ? -11.805 11.531 -4.613 1 96.38 187 TYR B N 1
ATOM 3139 C CA . TYR B 1 187 ? -10.883 10.422 -4.406 1 96.38 187 TYR B CA 1
ATOM 3140 C C . TYR B 1 187 ? -10.984 9.891 -2.982 1 96.38 187 TYR B C 1
ATOM 3142 O O . TYR B 1 187 ? -11.18 8.688 -2.771 1 96.38 187 TYR B O 1
ATOM 3150 N N . VAL B 1 188 ? -10.953 10.734 -1.985 1 97.19 188 VAL B N 1
ATOM 3151 C CA . VAL B 1 188 ? -10.922 10.344 -0.58 1 97.19 188 VAL B CA 1
ATOM 3152 C C . VAL B 1 188 ? -12.297 9.836 -0.155 1 97.19 188 VAL B C 1
ATOM 3154 O O . VAL B 1 188 ? -12.406 8.906 0.646 1 97.19 188 VAL B O 1
ATOM 3157 N N . GLN B 1 189 ? -13.32 10.438 -0.694 1 95.31 189 GLN B N 1
ATOM 3158 C CA . GLN B 1 189 ? -14.664 9.945 -0.392 1 95.31 189 GLN B CA 1
ATOM 3159 C C . GLN B 1 189 ? -14.828 8.492 -0.81 1 95.31 189 GLN B C 1
ATOM 3161 O O . GLN B 1 189 ? -15.344 7.672 -0.044 1 95.31 189 GLN B O 1
ATOM 3166 N N . THR B 1 190 ? -14.406 8.156 -1.991 1 96.12 190 THR B N 1
ATOM 3167 C CA . THR B 1 190 ? -14.477 6.781 -2.488 1 96.12 190 THR B CA 1
ATOM 3168 C C . THR B 1 190 ? -13.578 5.863 -1.664 1 96.12 190 THR B C 1
ATOM 3170 O O . THR B 1 190 ? -13.969 4.742 -1.33 1 96.12 190 THR B O 1
ATOM 3173 N N . LEU B 1 191 ? -12.414 6.332 -1.35 1 97.38 191 LEU B N 1
ATOM 3174 C CA . LEU B 1 191 ? -11.484 5.586 -0.506 1 97.38 191 LEU B CA 1
ATOM 3175 C C . LEU B 1 191 ? -12.125 5.234 0.832 1 97.38 191 LEU B C 1
ATOM 3177 O O . LEU B 1 191 ? -12.062 4.086 1.273 1 97.38 191 LEU B O 1
ATOM 3181 N N . ARG B 1 192 ? -12.719 6.227 1.405 1 96.25 192 ARG B N 1
ATOM 3182 C CA . ARG B 1 192 ? -13.383 6.043 2.693 1 96.25 192 ARG B CA 1
ATOM 3183 C C . ARG B 1 192 ? -14.492 5 2.596 1 96.25 192 ARG B C 1
ATOM 3185 O O . ARG B 1 192 ? -14.594 4.117 3.453 1 96.25 192 ARG B O 1
ATOM 3192 N N . GLU B 1 193 ? -15.305 5.094 1.6 1 95.19 193 GLU B N 1
ATOM 3193 C CA . GLU B 1 193 ? -16.391 4.137 1.407 1 95.19 193 GLU B CA 1
ATOM 3194 C C . GLU B 1 193 ? -15.852 2.717 1.249 1 95.19 193 GLU B C 1
ATOM 3196 O O . GLU B 1 193 ? -16.391 1.775 1.831 1 95.19 193 GLU B O 1
ATOM 3201 N N . PHE B 1 194 ? -14.828 2.578 0.493 1 96.94 194 PHE B N 1
ATOM 3202 C CA . PHE B 1 194 ? -14.211 1.282 0.239 1 96.94 194 PHE B CA 1
ATOM 3203 C C . PHE B 1 194 ? -13.711 0.658 1.536 1 96.94 194 PHE B C 1
ATOM 3205 O O . PHE B 1 194 ? -14.078 -0.469 1.872 1 96.94 194 PHE B O 1
ATOM 3212 N N . TYR B 1 195 ? -12.953 1.324 2.293 1 97.31 195 TYR B N 1
ATOM 3213 C CA . TYR B 1 195 ? -12.32 0.787 3.494 1 97.31 195 TYR B CA 1
ATOM 3214 C C . TYR B 1 195 ? -13.352 0.57 4.598 1 97.31 195 TYR B C 1
ATOM 3216 O O . TYR B 1 195 ? -13.266 -0.405 5.348 1 97.31 195 TYR B O 1
ATOM 3224 N N . THR B 1 196 ? -14.312 1.535 4.691 1 95.94 196 THR B N 1
ATOM 3225 C CA . THR B 1 196 ? -15.375 1.349 5.676 1 95.94 196 THR B CA 1
ATOM 3226 C C . THR B 1 196 ? -16.125 0.052 5.414 1 95.94 196 THR B C 1
ATOM 3228 O O . THR B 1 196 ? -16.344 -0.745 6.332 1 95.94 196 THR B O 1
ATOM 3231 N N . ALA B 1 197 ? -16.484 -0.186 4.176 1 96.12 197 ALA B N 1
ATOM 3232 C CA . ALA B 1 197 ? -17.203 -1.407 3.816 1 96.12 197 ALA B CA 1
ATOM 3233 C C . ALA B 1 197 ? -16.344 -2.643 4.082 1 96.12 197 ALA B C 1
ATOM 3235 O O . ALA B 1 197 ? -16.844 -3.656 4.578 1 96.12 197 ALA B O 1
ATOM 3236 N N . GLY B 1 198 ? -15.109 -2.561 3.711 1 96.88 198 GLY B N 1
ATOM 3237 C CA . GLY B 1 198 ? -14.195 -3.664 3.977 1 96.88 198 GLY B CA 1
ATOM 3238 C C . GLY B 1 198 ? -14.102 -4.016 5.449 1 96.88 198 GLY B C 1
ATOM 3239 O O . GLY B 1 198 ? -14.227 -5.184 5.824 1 96.88 198 GLY B O 1
ATOM 3240 N N . TRP B 1 199 ? -13.945 -3.041 6.336 1 95.5 199 TRP B N 1
ATOM 3241 C CA . TRP B 1 199 ? -13.836 -3.264 7.773 1 95.5 199 TRP B CA 1
ATOM 3242 C C . TRP B 1 199 ? -15.148 -3.789 8.344 1 95.5 199 TRP B C 1
ATOM 3244 O O . TRP B 1 199 ? -15.148 -4.684 9.195 1 95.5 199 TRP B O 1
ATOM 3254 N N . GLN B 1 200 ? -16.266 -3.176 7.914 1 94.31 200 GLN B N 1
ATOM 3255 C CA . GLN B 1 200 ? -17.562 -3.66 8.375 1 94.31 200 GLN B CA 1
ATOM 3256 C C . GLN B 1 200 ? -17.719 -5.152 8.086 1 94.31 200 GLN B C 1
ATOM 3258 O O . GLN B 1 200 ? -18.188 -5.902 8.945 1 94.31 200 GLN B O 1
ATOM 3263 N N . LYS B 1 201 ? -17.312 -5.555 6.934 1 94.56 201 LYS B N 1
ATOM 3264 C CA . LYS B 1 201 ? -17.438 -6.957 6.543 1 94.56 201 LYS B CA 1
ATOM 3265 C C . LYS B 1 201 ? -16.594 -7.859 7.449 1 94.56 201 LYS B C 1
ATOM 3267 O O . LYS B 1 201 ? -17.109 -8.82 8.016 1 94.56 201 LYS B O 1
ATOM 3272 N N . VAL B 1 202 ? -15.352 -7.52 7.66 1 93.88 202 VAL B N 1
ATOM 3273 C CA . VAL B 1 202 ? -14.453 -8.438 8.352 1 93.88 202 VAL B CA 1
ATOM 3274 C C . VAL B 1 202 ? -14.703 -8.367 9.859 1 93.88 202 VAL B C 1
ATOM 3276 O O . VAL B 1 202 ? -14.281 -9.258 10.602 1 93.88 202 VAL B O 1
ATOM 3279 N N . MET B 1 203 ? -15.422 -7.328 10.305 1 92.69 203 MET B N 1
ATOM 3280 C CA . MET B 1 203 ? -15.766 -7.203 11.719 1 92.69 203 MET B CA 1
ATOM 3281 C C . MET B 1 203 ? -17.141 -7.789 12 1 92.69 203 MET B C 1
ATOM 3283 O O . MET B 1 203 ? -17.609 -7.797 13.141 1 92.69 203 MET B O 1
ATOM 3287 N N . GLY B 1 204 ? -17.781 -8.227 10.938 1 88.81 204 GLY B N 1
ATOM 3288 C CA . GLY B 1 204 ? -19.094 -8.828 11.102 1 88.81 204 GLY B CA 1
ATOM 3289 C C . GLY B 1 204 ? -20.188 -7.809 11.352 1 88.81 204 GLY B C 1
ATOM 3290 O O . GLY B 1 204 ? -21.109 -8.055 12.133 1 88.81 204 GLY B O 1
ATOM 3291 N N . LEU B 1 205 ? -20 -6.652 10.93 1 87.69 205 LEU B N 1
ATOM 3292 C CA . LEU B 1 205 ? -20.969 -5.582 11.117 1 87.69 205 LEU B CA 1
ATOM 3293 C C . LEU B 1 205 ? -21.828 -5.402 9.867 1 87.69 205 LEU B C 1
ATOM 3295 O O . LEU B 1 205 ? -21.375 -5.707 8.758 1 87.69 205 LEU B O 1
#

Foldseek 3Di:
DPPPPPDLLRLLLVLLLVQLLVQFLVRGDPVSSCVSSVHDPVVVCVPPVDSQRSLCVLAVVLLVVLVVLLLVLLVVLLPPDLVCNVVCQLVSVVVSLLVVLVSCVVSLSNVSNLDPRQPPHPSVCVLVVSLVSVLVSLVSNLVSCVVVVQPFDDDDSVVSSVLSSVLSVQLCVCSVVVPDSVVSNVSNVVSSVVSSVVSCVNRVD/DPPPPPDLLVLLLVLLLVQLLVQFLVRGDPVSSCVSSVHDPVVVCVPPVDSQRSLCVLAVVLLVVLVVLLVVLLVVLLPPDLVCNLVCQLVSVVVSLLVVLVSCVVSLSNVSNLDPRQPPHPSVCVLVVSLVSVLVSLVSNLVSCVVVVQPQDDDDSVVSSVLSSVLSVQLCVCSVVVPDSVVSNVSNVVSSVVSSVVSCVNRVD

Organism: NCBI:txid537013

pLDDT: mean 94.68, std 7.95, range [43.03, 98.81]

Sequence (410 aa):
MPEMEPTTKQAILDAGESEFLNKGFHAASLRNIVKDAGVTTGAFYGYYKSKEELFDALVAEPYNTLMKRFLKAQDTFATLPPEEQPANMGNISGECMDWMVDYVYEHLNAFQLLLCCAEGTRYEQFLHTLAEIEVDATHRFLEVLRRLGHPVPDIDPQLEHILVSGMFSAFFEIVIHNMTQEQARDYVQTLREFYTAGWQKVMGLMPEMEPTTKQAILDAGESEFLNKGFHAASLRNIVKDAGVTTGAFYGYYKSKEELFDALVAEPYNTLMKRFLKAQDTFATLPPEEQPANMGNISGECMDWMVDYVYEHLNAFQLLLCCAEGTRYEQFLHTLAEIEVDATHRFLEVLRRLGHPVPDIDPQLEHILVSGMFSAFFEIVIHNMTQEQARDYVQTLREFYTAGWQKVMGL

Secondary structure (DSSP, 8-state):
-------HHHHHHHHHHHHHHHHHHHH--HHHHHHHHT--HHHHHTT-SSHHHHHHHHHHHHHHHHHHHHHHHHHHHHTS-GGGHHHHTTHHHHHHHHHHHHHHHHTHHHHHHHHHS-TTSTTTTHHHHHHHHHHHHHHHHHHHHHHTT-------HHHHHHHHHHHHHHHTHHHHTT--HHHHHHHHHHHHHHHHHHHHHHTT-/-------HHHHHHHHHHHHHHHHHHHH--HHHHHHHHT--HHHHHTT-SSHHHHHHHHHHHHHHHHHHHHHHHHHHHHTS-GGGTGGGTTHHHHHHHHHHHHHHHHTHHHHHHHHHS-TTSTTTTHHHHHHHHHHHHHHHHHHHHHHTT-------HHHHHHHHHHHHHHHTHHHHTT--HHHHHHHHHHHHHHHHHHHHHHTT-

Nearest PDB structures (foldseek):
  3bhq-assembly1_B  TM=5.515E-01  e=1.716E-05  Mesorhizobium japonicum MAFF 303099
  6mj1-assembly1_A-2  TM=6.061E-01  e=1.774E-04  Bacillus subtilis subsp. subtilis str. 168
  3col-assembly1_A  TM=5.146E-01  e=2.543E-03  Lactiplantibacillus plantarum WCFS1
  3bjb-assembly1_A  TM=3.825E-01  e=8.289E-04  Rhodococcus jostii RHA1
  5fhp-assembly2_F  TM=5.487E-01  e=8.177E-03  Pseudomonas putida S16

InterPro domains:
  IPR001647 DNA-binding HTH domain, TetR-type [PF00440] (12-58)
  IPR001647 DNA-binding HTH domain, TetR-type [PR00455] (12-25)
  IPR001647 DNA-binding HTH domain, TetR-type [PR00455] (33-56)
  IPR001647 DNA-binding HTH domain, TetR-type [PS50977] (6-66)
  IPR009057 Homedomain-like superfamily [SSF46689] (7-73)
  IPR050624 Nucleoid occlusion factor SlmA/HTH-type transcriptional regulator [PTHR43479] (7-201)